Protein AF-0000000078271749 (afdb_homodimer)

Radius of gyration: 28.71 Å; Cα contacts (8 Å, |Δi|>4): 1358; chains: 2; bounding box: 52×91×58 Å

Organism: NCBI:txid3161138

pLDDT: mean 93.64, std 9.52, range [30.58, 98.94]

Nearest PDB structures (foldseek):
  7cxt-assembly1_B  TM=9.768E-01  e=1.083E-52  Campylobacter jejuni subsp. jejuni NCTC 11168 = ATCC 700819
  7m13-assembly1_A  TM=9.385E-01  e=2.360E-51  Campylobacter jejuni subsp. jejuni NCTC 11168 = ATCC 700819
  7anc-assembly1_B  TM=9.854E-01  e=8.091E-47  Campylobacter jejuni
  7anh-assembly1_A-2  TM=9.028E-01  e=6.797E-44  Campylobacter jejuni
  8du0-assembly1_A  TM=9.191E-01  e=2.388E-26  Brucella ovis

Structure (mmCIF, N/CA/C/O backbone):
data_AF-0000000078271749-model_v1
#
loop_
_entity.id
_entity.type
_entity.pdbx_description
1 polymer 'GDP-L-fucose synthase'
#
loop_
_atom_site.group_PDB
_atom_site.id
_atom_site.type_symbol
_atom_site.label_atom_id
_atom_site.label_alt_id
_atom_site.label_comp_id
_atom_site.label_asym_id
_atom_site.label_entity_id
_atom_site.label_seq_id
_atom_site.pdbx_PDB_ins_code
_atom_site.Cartn_x
_atom_site.Cartn_y
_atom_site.Cartn_z
_atom_site.occupancy
_atom_site.B_iso_or_equiv
_atom_site.auth_seq_id
_atom_site.auth_comp_id
_atom_site.auth_asym_id
_atom_site.auth_atom_id
_atom_site.pdbx_PDB_model_num
ATOM 1 N N . MET A 1 1 ? -22.953 9.719 16.875 1 91.56 1 MET A N 1
ATOM 2 C CA . MET A 1 1 ? -22.188 9.383 18.078 1 91.56 1 MET A CA 1
ATOM 3 C C . MET A 1 1 ? -22.906 9.844 19.328 1 91.56 1 MET A C 1
ATOM 5 O O . MET A 1 1 ? -23.484 10.93 19.359 1 91.56 1 MET A O 1
ATOM 9 N N . ASP A 1 2 ? -22.906 8.961 20.266 1 94.12 2 ASP A N 1
ATOM 10 C CA . ASP A 1 2 ? -23.391 9.344 21.594 1 94.12 2 ASP A CA 1
ATOM 11 C C . ASP A 1 2 ? -22.312 10.086 22.391 1 94.12 2 ASP A C 1
ATOM 13 O O . ASP A 1 2 ? -21.125 9.812 22.219 1 94.12 2 ASP A O 1
ATOM 17 N N . LYS A 1 3 ? -22.734 10.961 23.234 1 95.75 3 LYS A N 1
ATOM 18 C CA . LYS A 1 3 ? -21.781 11.781 23.984 1 95.75 3 LYS A CA 1
ATOM 19 C C . LYS A 1 3 ? -20.891 10.906 24.859 1 95.75 3 LYS A C 1
ATOM 21 O O . LYS A 1 3 ? -19.766 11.305 25.203 1 95.75 3 LYS A O 1
ATOM 26 N N . ASN A 1 4 ? -21.359 9.688 25.141 1 96.31 4 ASN A N 1
ATOM 27 C CA . ASN A 1 4 ? -20.578 8.789 25.984 1 96.31 4 ASN A CA 1
ATOM 28 C C . ASN A 1 4 ? -19.828 7.758 25.141 1 96.31 4 ASN A C 1
ATOM 30 O O . ASN A 1 4 ? -19.141 6.898 25.703 1 96.31 4 ASN A O 1
ATOM 34 N N . SER A 1 5 ? -19.984 7.914 23.828 1 97.5 5 SER A N 1
ATOM 35 C CA . SER A 1 5 ? -19.281 6.973 22.953 1 97.5 5 SER A CA 1
ATOM 36 C C . SER A 1 5 ? -17.781 6.988 23.219 1 97.5 5 SER A C 1
ATOM 38 O O . SER A 1 5 ? -17.203 8.047 23.453 1 97.5 5 SER A O 1
ATOM 40 N N . LYS A 1 6 ? -17.281 5.836 23.359 1 98.38 6 LYS A N 1
ATOM 41 C CA . LYS A 1 6 ? -15.844 5.707 23.516 1 98.38 6 LYS A CA 1
ATOM 42 C C . LYS A 1 6 ? -15.125 5.941 22.188 1 98.38 6 LYS A C 1
ATOM 44 O O . LYS A 1 6 ? -15.289 5.172 21.234 1 98.38 6 LYS A O 1
ATOM 49 N N . ILE A 1 7 ? -14.242 6.996 22.047 1 98.88 7 ILE A N 1
ATOM 50 C CA . ILE A 1 7 ? -13.617 7.434 20.812 1 98.88 7 ILE A CA 1
ATOM 51 C C . ILE A 1 7 ? -12.102 7.352 20.938 1 98.88 7 ILE A C 1
ATOM 53 O O . ILE A 1 7 ? -11.508 7.961 21.828 1 98.88 7 ILE A O 1
ATOM 57 N N . TYR A 1 8 ? -11.453 6.547 20.109 1 98.94 8 TYR A N 1
ATOM 58 C CA . TYR A 1 8 ? -10 6.477 20.078 1 98.94 8 TYR A CA 1
ATOM 59 C C . TYR A 1 8 ? -9.43 7.445 19.047 1 98.94 8 TYR A C 1
ATOM 61 O O . TYR A 1 8 ? -9.828 7.414 17.875 1 98.94 8 TYR A O 1
ATOM 69 N N . ILE A 1 9 ? -8.539 8.289 19.469 1 98.88 9 ILE A N 1
ATOM 70 C CA . ILE A 1 9 ? -7.84 9.211 18.578 1 98.88 9 ILE A CA 1
ATOM 71 C C . ILE A 1 9 ? -6.363 8.828 18.5 1 98.88 9 ILE A C 1
ATOM 73 O O . ILE A 1 9 ? -5.551 9.305 19.312 1 98.88 9 ILE A O 1
ATOM 77 N N . ALA A 1 10 ? -6.02 8.047 17.469 1 98.75 10 ALA A N 1
ATOM 78 C CA . ALA A 1 10 ? -4.621 7.707 17.234 1 98.75 10 ALA A CA 1
ATOM 79 C C . ALA A 1 10 ? -3.84 8.914 16.734 1 98.75 10 ALA A C 1
ATOM 81 O O . ALA A 1 10 ? -4.16 9.477 15.68 1 98.75 10 ALA A O 1
ATOM 82 N N . GLY A 1 11 ? -2.857 9.297 17.484 1 97.06 11 GLY A N 1
ATOM 83 C CA . GLY A 1 11 ? -2.104 10.484 17.125 1 97.06 11 GLY A CA 1
ATOM 84 C C . GLY A 1 11 ? -2.693 11.758 17.703 1 97.06 11 GLY A C 1
ATOM 85 O O . GLY A 1 11 ? -2.727 12.797 17.031 1 97.06 11 GLY A O 1
ATOM 86 N N . HIS A 1 12 ? -3.156 11.719 18.953 1 97.31 12 HIS A N 1
ATOM 87 C CA . HIS A 1 12 ? -3.908 12.805 19.562 1 97.31 12 HIS A CA 1
ATOM 88 C C . HIS A 1 12 ? -3.006 14 19.844 1 97.31 12 HIS A C 1
ATOM 90 O O . HIS A 1 12 ? -3.492 15.117 20.062 1 97.31 12 HIS A O 1
ATOM 96 N N . ASN A 1 13 ? -1.698 13.797 19.781 1 93.94 13 ASN A N 1
ATOM 97 C CA . ASN A 1 13 ? -0.783 14.883 20.125 1 93.94 13 ASN A CA 1
ATOM 98 C C . ASN A 1 13 ? -0.324 15.625 18.875 1 93.94 13 ASN A C 1
ATOM 100 O O . ASN A 1 13 ? 0.377 16.641 18.969 1 93.94 13 ASN A O 1
ATOM 104 N N . GLY A 1 14 ? -0.693 15.133 17.719 1 92.31 14 GLY A N 1
ATOM 105 C CA . GLY A 1 14 ? -0.346 15.828 16.484 1 92.31 14 GLY A CA 1
ATOM 106 C C . GLY A 1 14 ? -1.27 16.984 16.172 1 92.31 14 GLY A C 1
ATOM 107 O O . GLY A 1 14 ? -2.227 17.234 16.906 1 92.31 14 GLY A O 1
ATOM 108 N N . THR A 1 15 ? -0.995 17.641 15.078 1 92.06 15 THR A N 1
ATOM 109 C CA . THR A 1 15 ? -1.745 18.828 14.664 1 92.06 15 THR A CA 1
ATOM 110 C C . THR A 1 15 ? -3.219 18.484 14.469 1 92.06 15 THR A C 1
ATOM 112 O O . THR A 1 15 ? -4.098 19.188 14.984 1 92.06 15 THR A O 1
ATOM 115 N N . ALA A 1 16 ? -3.531 17.438 13.734 1 95.25 16 ALA A N 1
ATOM 116 C CA . ALA A 1 16 ? -4.91 17.016 13.508 1 95.25 16 ALA A CA 1
ATOM 117 C C . ALA A 1 16 ? -5.527 16.453 14.789 1 95.25 16 ALA A C 1
ATOM 119 O O . ALA A 1 16 ? -6.684 16.75 15.109 1 95.25 16 ALA A O 1
ATOM 120 N N . GLY A 1 17 ? -4.73 15.656 15.516 1 97 17 GLY A N 1
ATOM 121 C CA . GLY A 1 17 ? -5.223 14.992 16.719 1 97 17 GLY A CA 1
ATOM 122 C C . GLY A 1 17 ? -5.633 15.961 17.812 1 97 17 GLY A C 1
ATOM 123 O O . GLY A 1 17 ? -6.695 15.805 18.422 1 97 17 GLY A O 1
ATOM 124 N N . THR A 1 18 ? -4.793 16.922 18.047 1 95.88 18 THR A N 1
ATOM 125 C CA . THR A 1 18 ? -5.074 17.875 19.109 1 95.88 18 THR A CA 1
ATOM 126 C C . THR A 1 18 ? -6.328 18.688 18.781 1 95.88 18 THR A C 1
ATOM 128 O O . THR A 1 18 ? -7.145 18.969 19.656 1 95.88 18 THR A O 1
ATOM 131 N N . ALA A 1 19 ? -6.465 19.094 17.531 1 97 19 ALA A N 1
ATOM 132 C CA . ALA A 1 19 ? -7.652 19.828 17.109 1 97 19 ALA A CA 1
ATOM 133 C C . ALA A 1 19 ? -8.914 18.984 17.297 1 97 19 ALA A C 1
ATOM 135 O O . ALA A 1 19 ? -9.961 19.5 17.672 1 97 19 ALA A O 1
ATOM 136 N N . LEU A 1 20 ? -8.82 17.719 17 1 98.12 20 LEU A N 1
ATOM 137 C CA . LEU A 1 20 ? -9.953 16.812 17.141 1 98.12 20 LEU A CA 1
ATOM 138 C C . LEU A 1 20 ? -10.352 16.672 18.609 1 98.12 20 LEU A C 1
ATOM 140 O O . LEU A 1 20 ? -11.539 16.688 18.938 1 98.12 20 LEU A O 1
ATOM 144 N N . VAL A 1 21 ? -9.336 16.453 19.469 1 98.06 21 VAL A N 1
ATOM 145 C CA . VAL A 1 21 ? -9.594 16.312 20.906 1 98.06 21 VAL A CA 1
ATOM 146 C C . VAL A 1 21 ? -10.32 17.547 21.422 1 98.06 21 VAL A C 1
ATOM 148 O O . VAL A 1 21 ? -11.352 17.438 22.094 1 98.06 21 VAL A O 1
ATOM 151 N N . ASP A 1 22 ? -9.805 18.734 21.078 1 97.19 22 ASP A N 1
ATOM 152 C CA . ASP A 1 22 ? -10.406 19.984 21.531 1 97.19 22 ASP A CA 1
ATOM 153 C C . ASP A 1 22 ? -11.836 20.125 21.016 1 97.19 22 ASP A C 1
ATOM 155 O O . ASP A 1 22 ? -12.734 20.5 21.766 1 97.19 22 ASP A O 1
ATOM 159 N N . ASN A 1 23 ? -12 19.875 19.766 1 98 23 ASN A N 1
ATOM 160 C CA . ASN A 1 23 ? -13.312 20 19.141 1 98 23 ASN A CA 1
ATOM 161 C C . ASN A 1 23 ? -14.32 19.031 19.766 1 98 23 ASN A C 1
ATOM 163 O O . ASN A 1 23 ? -15.453 19.406 20.062 1 98 23 ASN A O 1
ATOM 167 N N . LEU A 1 24 ? -13.938 17.766 19.938 1 98.56 24 LEU A N 1
ATOM 168 C CA . LEU A 1 24 ? -14.805 16.75 20.531 1 98.56 24 LEU A CA 1
ATOM 169 C C . LEU A 1 24 ? -15.195 17.141 21.953 1 98.56 24 LEU A C 1
ATOM 171 O O . LEU A 1 24 ? -16.375 17.078 22.312 1 98.56 24 LEU A O 1
ATOM 175 N N . ARG A 1 25 ? -14.242 17.562 22.734 1 98.19 25 ARG A N 1
ATOM 176 C CA . ARG A 1 25 ? -14.523 17.969 24.109 1 98.19 25 ARG A CA 1
ATOM 177 C C . ARG A 1 25 ? -15.469 19.156 24.141 1 98.19 25 ARG A C 1
ATOM 179 O O . ARG A 1 25 ? -16.391 19.203 24.969 1 98.19 25 ARG A O 1
ATOM 186 N N . ALA A 1 26 ? -15.227 20.078 23.234 1 97.94 26 ALA A N 1
ATOM 187 C CA . ALA A 1 26 ? -16.094 21.25 23.156 1 97.94 26 ALA A CA 1
ATOM 188 C C . ALA A 1 26 ? -17.531 20.844 22.828 1 97.94 26 ALA A C 1
ATOM 190 O O . ALA A 1 26 ? -18.484 21.516 23.234 1 97.94 26 ALA A O 1
ATOM 191 N N . ARG A 1 27 ? -17.703 19.734 22.141 1 97.69 27 ARG A N 1
ATOM 192 C CA . ARG A 1 27 ? -19.016 19.25 21.75 1 97.69 27 ARG A CA 1
ATOM 193 C C . ARG A 1 27 ? -19.594 18.312 22.812 1 97.69 27 ARG A C 1
ATOM 195 O O . ARG A 1 27 ? -20.703 17.812 22.672 1 97.69 27 ARG A O 1
ATOM 202 N N . GLY A 1 28 ? -18.828 18 23.812 1 97.88 28 GLY A N 1
ATOM 203 C CA . GLY A 1 28 ? -19.328 17.234 24.938 1 97.88 28 GLY A CA 1
ATOM 204 C C . GLY A 1 28 ? -18.875 15.789 24.938 1 97.88 28 GLY A C 1
ATOM 205 O O . GLY A 1 28 ? -19.328 14.992 25.766 1 97.88 28 GLY A O 1
ATOM 206 N N . TYR A 1 29 ? -18.016 15.438 24.016 1 98 29 TYR A N 1
ATOM 207 C CA . TYR A 1 29 ? -17.453 14.086 24 1 98 29 TYR A CA 1
ATOM 208 C C . TYR A 1 29 ? -16.234 13.992 24.906 1 98 29 TYR A C 1
ATOM 210 O O . TYR A 1 29 ? -15.18 14.555 24.594 1 98 29 TYR A O 1
ATOM 218 N N . ASN A 1 30 ? -16.375 13.172 25.922 1 96.56 30 ASN A N 1
ATOM 219 C CA . ASN A 1 30 ? -15.281 13.188 26.891 1 96.56 30 ASN A CA 1
ATOM 220 C C . ASN A 1 30 ? -14.688 11.797 27.094 1 96.56 30 ASN A C 1
ATOM 222 O O . ASN A 1 30 ? -13.648 11.648 27.734 1 96.56 30 ASN A O 1
ATOM 226 N N . ASN A 1 31 ? -15.305 10.805 26.531 1 98.31 31 ASN A N 1
ATOM 227 C CA . ASN A 1 31 ? -14.797 9.445 26.625 1 98.31 31 ASN A CA 1
ATOM 228 C C . ASN A 1 31 ? -13.797 9.141 25.516 1 98.31 31 ASN A C 1
ATOM 230 O O . ASN A 1 31 ? -14.086 8.336 24.625 1 98.31 31 ASN A O 1
ATOM 234 N N . LEU A 1 32 ? -12.656 9.789 25.656 1 98.69 32 LEU A N 1
ATOM 235 C CA . LEU A 1 32 ? -11.625 9.703 24.625 1 98.69 32 LEU A CA 1
ATOM 236 C C . LEU A 1 32 ? -10.492 8.781 25.062 1 98.69 32 LEU A C 1
ATOM 238 O O . LEU A 1 32 ? -10.062 8.82 26.219 1 98.69 32 LEU A O 1
ATOM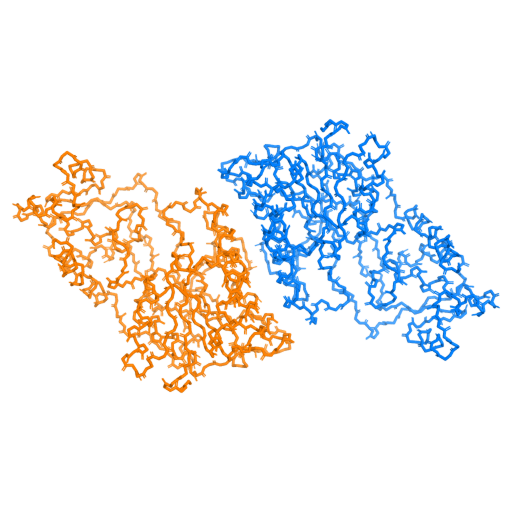 242 N N . ILE A 1 33 ? -10.078 7.879 24.219 1 98.75 33 ILE A N 1
ATOM 243 C CA . ILE A 1 33 ? -8.875 7.07 24.422 1 98.75 33 ILE A CA 1
ATOM 244 C C . ILE A 1 33 ? -7.676 7.766 23.781 1 98.75 33 ILE A C 1
ATOM 246 O O . ILE A 1 33 ? -7.602 7.887 22.547 1 98.75 33 ILE A O 1
ATOM 250 N N . LEU A 1 34 ? -6.762 8.195 24.625 1 98.5 34 LEU A N 1
ATOM 251 C CA . LEU A 1 34 ? -5.586 8.945 24.188 1 98.5 34 LEU A CA 1
ATOM 252 C C . LEU A 1 34 ? -4.305 8.258 24.641 1 98.5 34 LEU A C 1
ATOM 254 O O . LEU A 1 34 ? -4.07 8.094 25.844 1 98.5 34 LEU A O 1
ATOM 258 N N . ARG A 1 35 ? -3.562 7.738 23.719 1 98.19 35 ARG A N 1
ATOM 259 C CA . ARG A 1 35 ? -2.289 7.09 24.031 1 98.19 35 ARG A CA 1
ATOM 260 C C . ARG A 1 35 ? -1.148 7.738 23.25 1 98.19 35 ARG A C 1
ATOM 262 O O . ARG A 1 35 ? -1.24 7.918 22.031 1 98.19 35 ARG A O 1
ATOM 269 N N . THR A 1 36 ? -0.119 8.117 23.922 1 97.19 36 THR A N 1
ATOM 270 C CA . THR A 1 36 ? 1.074 8.648 23.266 1 97.19 36 THR A CA 1
ATOM 271 C C . THR A 1 36 ? 1.851 7.535 22.578 1 97.19 36 THR A C 1
ATOM 273 O O . THR A 1 36 ? 1.565 6.352 22.781 1 97.19 36 THR A O 1
ATOM 276 N N . ARG A 1 37 ? 2.814 8.016 21.781 1 95.06 37 ARG A N 1
ATOM 277 C CA . ARG A 1 37 ? 3.662 7.043 21.094 1 95.06 37 ARG A CA 1
ATOM 278 C C . ARG A 1 37 ? 4.434 6.188 22.094 1 95.06 37 ARG A C 1
ATOM 280 O O . ARG A 1 37 ? 4.656 4.996 21.859 1 95.06 37 ARG A O 1
ATOM 287 N N . GLN A 1 38 ? 4.828 6.734 23.172 1 95.94 38 GLN A N 1
ATOM 288 C CA . GLN A 1 38 ? 5.559 6.023 24.219 1 95.94 38 GLN A CA 1
ATOM 289 C C . GLN A 1 38 ? 4.676 4.969 24.875 1 95.94 38 GLN A C 1
ATOM 291 O O . GLN A 1 38 ? 5.16 3.9 25.266 1 95.94 38 GLN A O 1
ATOM 296 N N . GLU A 1 39 ? 3.438 5.289 24.953 1 97.62 39 GLU A N 1
ATOM 297 C CA . GLU A 1 39 ? 2.498 4.383 25.609 1 97.62 39 GLU A CA 1
ATOM 298 C C . GLU A 1 39 ? 2.055 3.271 24.656 1 97.62 39 GLU A C 1
ATOM 300 O O . GLU A 1 39 ? 1.725 2.168 25.094 1 97.62 39 GLU A O 1
ATOM 305 N N . LEU A 1 40 ? 2.027 3.625 23.422 1 98.38 40 LEU A N 1
ATOM 306 C CA . LEU A 1 40 ? 1.532 2.689 22.422 1 98.38 40 LEU A CA 1
ATOM 307 C C . LEU A 1 40 ? 2.215 2.92 21.078 1 98.38 40 LEU A C 1
ATOM 309 O O . LEU A 1 40 ? 1.948 3.92 20.406 1 98.38 40 LEU A O 1
ATOM 313 N N . ASP A 1 41 ? 3.068 2.043 20.75 1 98.5 41 ASP A N 1
ATOM 314 C CA . ASP A 1 41 ? 3.643 2.041 19.406 1 98.5 41 ASP A CA 1
ATOM 315 C C . ASP A 1 41 ? 2.68 1.425 18.391 1 98.5 41 ASP A C 1
ATOM 317 O O . ASP A 1 41 ? 2.482 0.208 18.375 1 98.5 41 ASP A O 1
ATOM 321 N N . LEU A 1 42 ? 2.225 2.191 17.531 1 98.75 42 LEU A N 1
ATOM 322 C CA . LEU A 1 42 ? 1.153 1.764 16.641 1 98.75 42 LEU A CA 1
ATOM 323 C C . LEU A 1 42 ? 1.687 0.826 15.57 1 98.75 42 LEU A C 1
ATOM 325 O O . LEU A 1 42 ? 0.911 0.156 14.883 1 98.75 42 LEU A O 1
ATOM 329 N N . THR A 1 43 ? 3.031 0.779 15.398 1 98.69 43 THR A N 1
ATOM 330 C CA . THR A 1 43 ? 3.602 -0.177 14.461 1 98.69 43 THR A CA 1
ATOM 331 C C . THR A 1 43 ? 3.688 -1.567 15.086 1 98.69 43 THR A C 1
ATOM 333 O O . THR A 1 43 ? 3.918 -2.555 14.383 1 98.69 43 THR A O 1
ATOM 336 N N . ASN A 1 44 ? 3.527 -1.627 16.391 1 98.81 44 ASN A N 1
ATOM 337 C CA . ASN A 1 44 ? 3.52 -2.906 17.078 1 98.81 44 ASN A CA 1
ATOM 338 C C . ASN A 1 44 ? 2.146 -3.57 17.031 1 98.81 44 ASN A C 1
ATOM 340 O O . ASN A 1 44 ? 1.213 -3.135 17.703 1 98.81 44 ASN A O 1
ATOM 344 N N . GLN A 1 45 ? 2.068 -4.648 16.281 1 98.81 45 GLN A N 1
ATOM 345 C CA . GLN A 1 45 ? 0.812 -5.332 15.984 1 98.81 45 GLN A CA 1
ATOM 346 C C . GLN A 1 45 ? 0.133 -5.805 17.266 1 98.81 45 GLN A C 1
ATOM 348 O O . GLN A 1 45 ? -1.068 -5.594 17.453 1 98.81 45 GLN A O 1
ATOM 353 N N . GLU A 1 46 ? 0.854 -6.426 18.141 1 98.69 46 GLU A N 1
ATOM 354 C CA . GLU A 1 46 ? 0.301 -6.965 19.375 1 98.69 46 GLU A CA 1
ATOM 355 C C . GLU A 1 46 ? -0.177 -5.852 20.297 1 98.69 46 GLU A C 1
ATOM 357 O O . GLU A 1 46 ? -1.23 -5.965 20.922 1 98.69 46 GLU A O 1
ATOM 362 N N . ALA A 1 47 ? 0.581 -4.773 20.422 1 98.75 47 ALA A N 1
ATOM 363 C CA . ALA A 1 47 ? 0.214 -3.646 21.281 1 98.75 47 ALA A CA 1
ATOM 364 C C . ALA A 1 47 ? -1.103 -3.021 20.828 1 98.75 47 ALA A C 1
ATOM 366 O O . ALA A 1 47 ? -1.945 -2.67 21.656 1 98.75 47 ALA A O 1
ATOM 367 N N . VAL A 1 48 ? -1.288 -2.895 19.547 1 98.88 48 VAL A N 1
ATOM 368 C CA . VAL A 1 48 ? -2.516 -2.316 19 1 98.88 48 VAL A CA 1
ATOM 369 C C . VAL A 1 48 ? -3.686 -3.266 19.266 1 98.88 48 VAL A C 1
ATOM 371 O O . VAL A 1 48 ? -4.77 -2.832 19.656 1 98.88 48 VAL A O 1
ATOM 374 N N . ALA A 1 49 ? -3.449 -4.562 19.016 1 98.81 49 ALA A N 1
ATOM 375 C CA . ALA A 1 49 ? -4.492 -5.551 19.281 1 98.81 49 ALA A CA 1
ATOM 376 C C . ALA A 1 49 ? -4.949 -5.488 20.734 1 98.81 49 ALA A C 1
ATOM 378 O O . ALA A 1 49 ? -6.148 -5.566 21.016 1 98.81 49 ALA A O 1
ATOM 379 N N . ASP A 1 50 ? -3.984 -5.355 21.609 1 98.75 50 ASP A N 1
ATOM 380 C CA . ASP A 1 50 ? -4.285 -5.297 23.031 1 98.75 50 ASP A CA 1
ATOM 381 C C . ASP A 1 50 ? -5.121 -4.062 23.359 1 98.75 50 ASP A C 1
ATOM 383 O O . ASP A 1 50 ? -6.047 -4.137 24.172 1 98.75 50 ASP A O 1
ATOM 387 N N . LEU A 1 51 ? -4.789 -2.941 22.797 1 98.81 51 LEU A N 1
ATOM 388 C CA . LEU A 1 51 ? -5.57 -1.73 23.031 1 98.81 51 LEU A CA 1
ATOM 389 C C . LEU A 1 51 ? -7.031 -1.942 22.641 1 98.81 51 LEU A C 1
ATOM 391 O O . LEU A 1 51 ? -7.934 -1.592 23.406 1 98.81 51 LEU A O 1
ATOM 395 N N . PHE A 1 52 ? -7.27 -2.479 21.5 1 98.88 52 PHE A N 1
ATOM 396 C CA . PHE A 1 52 ? -8.633 -2.65 21 1 98.88 52 PHE A CA 1
ATOM 397 C C . PHE A 1 52 ? -9.391 -3.678 21.828 1 98.88 52 PHE A C 1
ATOM 399 O O . PHE A 1 52 ? -10.578 -3.518 22.094 1 98.88 52 PHE A O 1
ATOM 406 N N . LYS A 1 53 ? -8.688 -4.762 22.203 1 98.75 53 LYS A N 1
ATOM 407 C CA . LYS A 1 53 ? -9.297 -5.797 23.031 1 98.75 53 LYS A CA 1
ATOM 408 C C . LYS A 1 53 ? -9.734 -5.238 24.375 1 98.75 53 LYS A C 1
ATOM 410 O O . LYS A 1 53 ? -10.82 -5.566 24.875 1 98.75 53 LYS A O 1
ATOM 415 N N . ASN A 1 54 ? -8.938 -4.398 24.922 1 98.62 54 ASN A N 1
ATOM 416 C CA . ASN A 1 54 ? -9.172 -3.902 26.266 1 98.62 54 ASN A CA 1
ATOM 417 C C . ASN A 1 54 ? -10.109 -2.701 26.266 1 98.62 54 ASN A C 1
ATOM 419 O O . ASN A 1 54 ? -11.008 -2.611 27.109 1 98.62 54 ASN A O 1
ATOM 423 N N . GLU A 1 55 ? -9.898 -1.754 25.312 1 98.56 55 GLU A N 1
ATOM 424 C CA . GLU A 1 55 ? -10.633 -0.491 25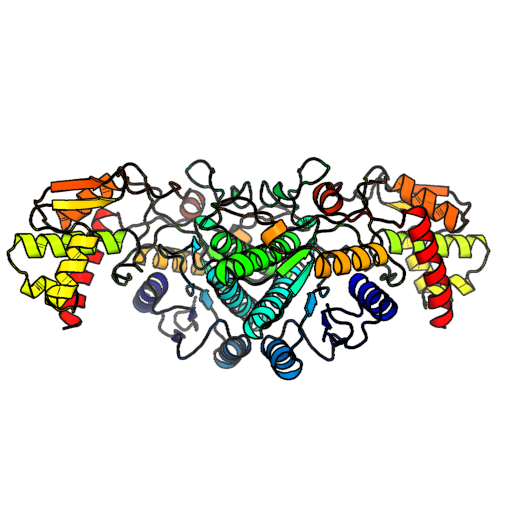.344 1 98.56 55 GLU A CA 1
ATOM 425 C C . GLU A 1 55 ? -11.922 -0.586 24.531 1 98.56 55 GLU A C 1
ATOM 427 O O . GLU A 1 55 ? -12.898 0.11 24.828 1 98.56 55 GLU A O 1
ATOM 432 N N . LYS A 1 56 ? -11.922 -1.367 23.484 1 98.44 56 LYS A N 1
ATOM 433 C CA . LYS A 1 56 ? -13.086 -1.586 22.625 1 98.44 56 LYS A CA 1
ATOM 434 C C . LYS A 1 56 ? -13.688 -0.26 22.172 1 98.44 56 LYS A C 1
ATOM 436 O O . LYS A 1 56 ? -14.867 0 22.406 1 98.44 56 LYS A O 1
ATOM 441 N N . PRO A 1 57 ? -12.93 0.516 21.5 1 98.81 57 PRO A N 1
ATOM 442 C CA . PRO A 1 57 ? -13.484 1.789 21.031 1 98.81 57 PRO A CA 1
ATOM 443 C C . PRO A 1 57 ? -14.664 1.606 20.078 1 98.81 57 PRO A C 1
ATOM 445 O O . PRO A 1 57 ? -14.664 0.678 19.266 1 98.81 57 PRO A O 1
ATOM 448 N N . GLU A 1 58 ? -15.633 2.518 20.125 1 98.81 58 GLU A N 1
ATOM 449 C CA . GLU A 1 58 ? -16.766 2.535 19.203 1 98.81 58 GLU A CA 1
ATOM 450 C C . GLU A 1 58 ? -16.422 3.281 17.922 1 98.81 58 GLU A C 1
ATOM 452 O O . GLU A 1 58 ? -16.891 2.928 16.844 1 98.81 58 GLU A O 1
ATOM 457 N N . TYR A 1 59 ? -15.641 4.328 18.047 1 98.94 59 TYR A N 1
ATOM 458 C CA . TYR A 1 59 ? -15.219 5.172 16.938 1 98.94 59 TYR A CA 1
ATOM 459 C C . TYR A 1 59 ? -13.719 5.402 16.953 1 98.94 59 TYR A C 1
ATOM 461 O O . TYR A 1 59 ? -13.102 5.426 18.031 1 98.94 59 TYR A O 1
ATOM 469 N N . VAL A 1 60 ? -13.133 5.539 15.773 1 98.94 60 VAL A N 1
ATOM 470 C CA . VAL A 1 60 ? -11.688 5.73 15.68 1 98.94 60 VAL A CA 1
ATOM 471 C C . VAL A 1 60 ? -11.375 6.863 14.711 1 98.94 60 VAL A C 1
ATOM 473 O O . VAL A 1 60 ? -11.93 6.918 13.609 1 98.94 60 VAL A O 1
ATOM 476 N N . PHE A 1 61 ? -10.609 7.805 15.125 1 98.94 61 PHE A N 1
ATOM 477 C CA . PHE A 1 61 ? -9.906 8.734 14.25 1 98.94 61 PHE A CA 1
ATOM 478 C C . PHE A 1 61 ? -8.43 8.367 14.141 1 98.94 61 PHE A C 1
ATOM 480 O O . PHE A 1 61 ? -7.699 8.438 15.125 1 98.94 61 PHE A O 1
ATOM 487 N N . LEU A 1 62 ? -7.973 8.008 12.961 1 98.88 62 LEU A N 1
ATOM 488 C CA . LEU A 1 62 ? -6.594 7.578 12.75 1 98.88 62 LEU A CA 1
ATOM 489 C C . LEU A 1 62 ? -5.746 8.727 12.219 1 98.88 62 LEU A C 1
ATOM 491 O O . LEU A 1 62 ? -5.418 8.766 11.031 1 98.88 62 LEU A O 1
ATOM 495 N N . CYS A 1 63 ? -5.27 9.539 13.125 1 97.62 63 CYS A N 1
ATOM 496 C CA . CYS A 1 63 ? -4.504 10.727 12.758 1 97.62 63 CYS A CA 1
ATOM 497 C C . CYS A 1 63 ? -3.008 10.43 12.758 1 97.62 63 CYS A C 1
ATOM 499 O O . CYS A 1 63 ? -2.221 11.195 12.203 1 97.62 63 CYS A O 1
ATOM 501 N N . ALA A 1 64 ? -2.641 9.32 13.352 1 97.44 64 ALA A N 1
ATOM 502 C CA . ALA A 1 64 ? -1.221 9 13.477 1 97.44 64 ALA A CA 1
ATOM 503 C C . ALA A 1 64 ? -0.582 8.797 12.102 1 97.44 64 ALA A C 1
ATOM 505 O O . ALA A 1 64 ? -1.159 8.141 11.234 1 97.44 64 ALA A O 1
ATOM 506 N N . VAL A 1 65 ? 0.513 9.398 11.93 1 93.75 65 VAL A N 1
ATOM 507 C CA . VAL A 1 65 ? 1.256 9.305 10.68 1 93.75 65 VAL A CA 1
ATOM 508 C C . VAL A 1 65 ? 2.729 9.633 10.922 1 93.75 65 VAL A C 1
ATOM 510 O O . VAL A 1 65 ? 3.059 10.391 11.836 1 93.75 65 VAL A O 1
ATOM 513 N N . LEU A 1 66 ? 3.615 8.961 10.227 1 91.19 66 LEU A N 1
ATOM 514 C CA . LEU A 1 66 ? 4.953 9.5 10.031 1 91.19 66 LEU A CA 1
ATOM 515 C C . LEU A 1 66 ? 4.973 10.492 8.867 1 91.19 66 LEU A C 1
ATOM 517 O O . LEU A 1 66 ? 4.945 10.086 7.703 1 91.19 66 LEU A O 1
ATOM 521 N N . PRO A 1 67 ? 4.895 11.734 9.219 1 79.5 67 PRO A N 1
ATOM 522 C CA . PRO A 1 67 ? 4.742 12.742 8.172 1 79.5 67 PRO A CA 1
ATOM 523 C C . PRO A 1 67 ? 6.004 12.922 7.332 1 79.5 67 PRO A C 1
ATOM 525 O O . PRO A 1 67 ? 7.113 12.719 7.836 1 79.5 67 PRO A O 1
ATOM 528 N N . CYS A 1 68 ? 5.715 13.219 6.047 1 66.94 68 CYS A N 1
ATOM 529 C CA . CYS A 1 68 ? 6.824 13.547 5.156 1 66.94 68 CYS A CA 1
ATOM 530 C C . CYS A 1 68 ? 7.332 14.961 5.414 1 66.94 68 CYS A C 1
ATOM 532 O O . CYS A 1 68 ? 6.539 15.898 5.523 1 66.94 68 CYS A O 1
ATOM 534 N N . GLY A 1 69 ? 8.398 15.219 6.121 1 58.19 69 GLY A N 1
ATOM 535 C CA . GLY A 1 69 ? 8.992 16.547 6.172 1 58.19 69 GLY A CA 1
ATOM 536 C C . GLY A 1 69 ? 9.852 16.859 4.965 1 58.19 69 GLY A C 1
ATOM 537 O O . GLY A 1 69 ? 9.664 16.297 3.891 1 58.19 69 GLY A O 1
ATOM 538 N N . ALA A 1 70 ? 10.539 17.812 5.008 1 53.19 70 ALA A N 1
ATOM 539 C CA . ALA A 1 70 ? 11.469 18.25 3.967 1 53.19 70 ALA A CA 1
ATOM 540 C C . ALA A 1 70 ? 12.383 17.109 3.537 1 53.19 70 ALA A C 1
ATOM 542 O O . ALA A 1 70 ? 12.977 17.156 2.457 1 53.19 70 ALA A O 1
ATOM 543 N N . ALA A 1 71 ? 12.344 15.984 4.297 1 54.09 71 ALA A N 1
ATOM 544 C CA . ALA A 1 71 ? 13.305 14.906 4.086 1 54.09 71 ALA A CA 1
ATOM 545 C C . ALA A 1 71 ? 12.664 13.742 3.334 1 54.09 71 ALA A C 1
ATOM 547 O O . ALA A 1 71 ? 13.094 12.594 3.479 1 54.09 71 ALA A O 1
ATOM 548 N N . ASN A 1 72 ? 11.617 13.992 2.469 1 58.94 72 ASN A N 1
ATOM 549 C CA . ASN A 1 72 ? 10.789 12.914 1.931 1 58.94 72 ASN A CA 1
ATOM 550 C C . ASN A 1 72 ? 11.625 11.891 1.164 1 58.94 72 ASN A C 1
ATOM 552 O O . ASN A 1 72 ? 11.438 10.688 1.326 1 58.94 72 ASN A O 1
ATOM 556 N N . VAL A 1 73 ? 12.609 12.406 0.551 1 64.94 73 VAL A N 1
ATOM 557 C CA . VAL A 1 73 ? 13.359 11.508 -0.321 1 64.94 73 VAL A CA 1
ATOM 558 C C . VAL A 1 73 ? 14.32 10.664 0.512 1 64.94 73 VAL A C 1
ATOM 560 O O . VAL A 1 73 ? 14.555 9.492 0.199 1 64.94 73 VAL A O 1
ATOM 563 N N . ALA A 1 74 ? 14.586 11.172 1.632 1 76.31 74 ALA A N 1
ATOM 564 C CA . ALA A 1 74 ? 15.648 10.508 2.387 1 76.31 74 ALA A CA 1
ATOM 565 C C . ALA A 1 74 ? 15.078 9.414 3.277 1 76.31 74 ALA A C 1
ATOM 567 O O . 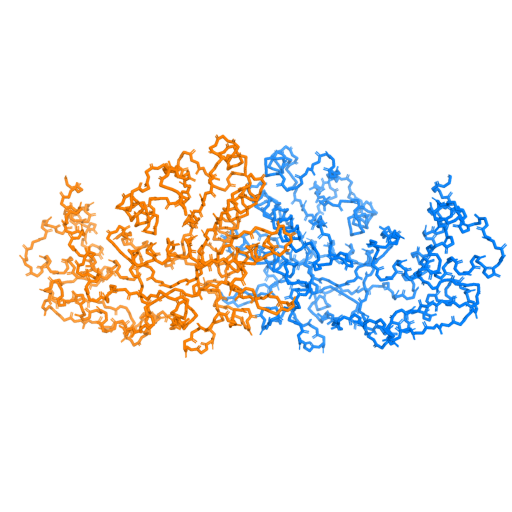ALA A 1 74 ? 15.805 8.516 3.719 1 76.31 74 ALA A O 1
ATOM 568 N N . GLN A 1 75 ? 13.797 9.383 3.453 1 90.38 75 GLN A N 1
ATOM 569 C CA . GLN A 1 75 ? 13.234 8.43 4.41 1 90.38 75 GLN A CA 1
ATOM 570 C C . GLN A 1 75 ? 12.141 7.582 3.77 1 90.38 75 GLN A C 1
ATOM 572 O O . GLN A 1 75 ? 11.148 7.25 4.418 1 90.38 75 GLN A O 1
ATOM 577 N N . ARG A 1 76 ? 12.344 7.207 2.572 1 93.06 76 ARG A N 1
ATOM 578 C CA . ARG A 1 76 ? 11.344 6.5 1.779 1 93.06 76 ARG A CA 1
ATOM 579 C C . ARG A 1 76 ? 10.93 5.199 2.457 1 93.06 76 ARG A C 1
ATOM 581 O O . ARG A 1 76 ? 9.742 4.867 2.504 1 93.06 76 ARG A O 1
ATOM 588 N N . ALA A 1 77 ? 11.945 4.477 2.961 1 96.69 77 ALA A N 1
ATOM 589 C CA . ALA A 1 77 ? 11.672 3.186 3.586 1 96.69 77 ALA A CA 1
ATOM 590 C C . ALA A 1 77 ? 10.883 3.359 4.879 1 96.69 77 ALA A C 1
ATOM 592 O O . ALA A 1 77 ? 9.914 2.639 5.121 1 96.69 77 ALA A O 1
ATOM 593 N N . ASP A 1 78 ? 11.289 4.371 5.68 1 95.69 78 ASP A N 1
ATOM 594 C CA . ASP A 1 78 ? 10.578 4.641 6.93 1 95.69 78 ASP A CA 1
ATOM 595 C C . ASP A 1 78 ? 9.133 5.031 6.66 1 95.69 78 ASP A C 1
ATOM 597 O O . ASP A 1 78 ? 8.219 4.547 7.332 1 95.69 78 ASP A O 1
ATOM 601 N N . PHE A 1 79 ? 8.961 5.812 5.645 1 94.5 79 PHE A N 1
ATOM 602 C CA . PHE A 1 79 ? 7.633 6.332 5.344 1 94.5 79 PHE A CA 1
ATOM 603 C C . PHE A 1 79 ? 6.684 5.207 4.957 1 94.5 79 PHE A C 1
ATOM 605 O O . PHE A 1 79 ? 5.578 5.102 5.496 1 94.5 79 PHE A O 1
ATOM 612 N N . ILE A 1 80 ? 7.105 4.41 4.082 1 97.38 80 ILE A N 1
ATOM 613 C CA . ILE A 1 80 ? 6.18 3.402 3.578 1 97.38 80 ILE A CA 1
ATOM 614 C C . ILE A 1 80 ? 5.934 2.342 4.648 1 97.38 80 ILE A C 1
ATOM 616 O O . ILE A 1 80 ? 4.789 1.954 4.895 1 97.38 80 ILE A O 1
ATOM 620 N N . TYR A 1 81 ? 6.988 1.916 5.391 1 98.31 81 TYR A N 1
ATOM 621 C CA . TYR A 1 81 ? 6.832 0.858 6.383 1 98.31 81 TYR A CA 1
ATOM 622 C C . TYR A 1 81 ? 5.977 1.33 7.555 1 98.31 81 TYR A C 1
ATOM 624 O O . TYR A 1 81 ? 4.984 0.688 7.906 1 98.31 81 TYR A O 1
ATOM 632 N N . VAL A 1 82 ? 6.305 2.412 8.133 1 98.12 82 VAL A N 1
ATOM 633 C CA . VAL A 1 82 ? 5.66 2.885 9.352 1 98.12 82 VAL A CA 1
ATOM 634 C C . VAL A 1 82 ? 4.184 3.176 9.078 1 98.12 82 VAL A C 1
ATOM 636 O O . VAL A 1 82 ? 3.311 2.727 9.828 1 98.12 82 VAL A O 1
ATOM 639 N N . ASN A 1 83 ? 3.914 3.857 8 1 98.12 83 ASN A N 1
ATOM 640 C CA . ASN A 1 83 ? 2.529 4.238 7.742 1 98.12 83 ASN A CA 1
ATOM 641 C C . ASN A 1 83 ? 1.68 3.033 7.348 1 98.12 83 ASN A C 1
ATOM 643 O O . ASN A 1 83 ? 0.513 2.939 7.73 1 98.12 83 ASN A O 1
ATOM 647 N N . LEU A 1 84 ? 2.252 2.102 6.586 1 98.88 84 LEU A N 1
ATOM 648 C CA . LEU A 1 84 ? 1.511 0.881 6.285 1 98.88 84 LEU A CA 1
ATOM 649 C C . LEU A 1 84 ? 1.186 0.115 7.566 1 98.88 84 LEU A C 1
ATOM 651 O O . LEU A 1 84 ? 0.052 -0.333 7.754 1 98.88 84 LEU A O 1
ATOM 655 N N . MET A 1 85 ? 2.191 -0.033 8.453 1 98.88 85 MET A N 1
ATOM 656 C CA . MET A 1 85 ? 1.986 -0.816 9.664 1 98.88 85 MET A CA 1
ATOM 657 C C . MET A 1 85 ? 0.914 -0.183 10.547 1 98.88 85 MET A C 1
ATOM 659 O O . MET A 1 85 ? 0.03 -0.878 11.047 1 98.88 85 MET A O 1
ATOM 663 N N . ILE A 1 86 ? 1.007 1.14 10.695 1 98.88 86 ILE A N 1
ATOM 664 C CA . ILE A 1 86 ? 0.028 1.85 11.508 1 98.88 86 ILE A CA 1
ATOM 665 C C . ILE A 1 86 ? -1.373 1.628 10.945 1 98.88 86 ILE A C 1
ATOM 667 O O . ILE A 1 86 ? -2.287 1.229 11.672 1 98.88 86 ILE A O 1
ATOM 671 N N . GLN A 1 87 ? -1.554 1.818 9.695 1 98.88 87 GLN A N 1
ATOM 672 C CA . GLN A 1 87 ? -2.852 1.71 9.031 1 98.88 87 GLN A CA 1
ATOM 673 C C . GLN A 1 87 ? -3.371 0.276 9.078 1 98.88 87 GLN A C 1
ATOM 675 O O . GLN A 1 87 ? -4.539 0.042 9.398 1 98.88 87 GLN A O 1
ATOM 680 N N . ASN A 1 88 ? -2.473 -0.688 8.719 1 98.88 88 ASN A N 1
ATOM 681 C CA . ASN A 1 88 ? -2.877 -2.09 8.727 1 98.88 88 ASN A CA 1
ATOM 682 C C . ASN A 1 88 ? -3.375 -2.52 10.102 1 98.88 88 ASN A C 1
ATOM 684 O O . ASN A 1 88 ? -4.406 -3.186 10.219 1 98.88 88 ASN A O 1
ATOM 688 N N . ASN A 1 89 ? -2.605 -2.146 11.141 1 98.94 89 ASN A N 1
ATOM 689 C CA . ASN A 1 89 ? -2.936 -2.553 12.508 1 98.94 89 ASN A CA 1
ATOM 690 C C . ASN A 1 89 ? -4.262 -1.95 12.961 1 98.94 89 ASN A C 1
ATOM 692 O O . ASN A 1 89 ? -5.133 -2.664 13.461 1 98.94 89 ASN A O 1
ATOM 696 N N . ILE A 1 90 ? -4.457 -0.674 12.719 1 98.94 90 ILE A N 1
ATOM 697 C CA . ILE A 1 90 ? -5.613 0.031 13.258 1 98.94 90 ILE A CA 1
ATOM 698 C C . ILE A 1 90 ? -6.867 -0.358 12.484 1 98.94 90 ILE A C 1
ATOM 700 O O . ILE A 1 90 ? -7.91 -0.648 13.078 1 98.94 90 ILE A O 1
ATOM 704 N N . ILE A 1 91 ? -6.816 -0.374 11.18 1 98.94 91 ILE A N 1
ATOM 705 C CA . ILE A 1 91 ? -7.984 -0.66 10.352 1 98.94 91 ILE A CA 1
ATOM 706 C C . ILE A 1 91 ? -8.445 -2.098 10.586 1 98.94 91 ILE A C 1
ATOM 708 O O . ILE A 1 91 ? -9.633 -2.35 10.781 1 98.94 91 ILE A O 1
ATOM 712 N N . HIS A 1 92 ? -7.488 -3.023 10.602 1 98.94 92 HIS A N 1
ATOM 713 C CA . HIS A 1 92 ? -7.836 -4.43 10.789 1 98.94 92 HIS A CA 1
ATOM 714 C C . HIS A 1 92 ? -8.414 -4.672 12.18 1 98.94 92 HIS A C 1
ATOM 716 O O . HIS A 1 92 ? -9.406 -5.383 12.328 1 98.94 92 HIS A O 1
ATOM 722 N N . GLN A 1 93 ? -7.75 -4.102 13.242 1 98.94 93 GLN A N 1
ATOM 723 C CA . GLN A 1 93 ? -8.25 -4.301 14.594 1 98.94 93 GLN A CA 1
ATOM 724 C C . GLN A 1 93 ? -9.602 -3.613 14.789 1 98.94 93 GLN A C 1
ATOM 726 O O . GLN A 1 93 ? -10.445 -4.094 15.547 1 98.94 93 GLN A O 1
ATOM 731 N N . SER A 1 94 ? -9.828 -2.453 14.094 1 98.94 94 SER A N 1
ATOM 732 C CA . SER A 1 94 ? -11.141 -1.82 14.125 1 98.94 94 SER A CA 1
ATOM 733 C C . SER A 1 94 ? -12.227 -2.77 13.617 1 98.94 94 SER A C 1
ATOM 735 O O . SER A 1 94 ? -13.297 -2.865 14.211 1 98.94 94 SER A O 1
ATOM 737 N N . TYR A 1 95 ? -11.984 -3.479 12.547 1 98.88 95 TYR A N 1
ATOM 738 C CA . TYR A 1 95 ? -12.906 -4.465 12 1 98.88 95 TYR A CA 1
ATOM 739 C C . TYR A 1 95 ? -13.125 -5.609 12.984 1 98.88 95 TYR A C 1
ATOM 741 O O . TYR A 1 95 ? -14.266 -5.93 13.32 1 98.88 95 TYR A O 1
ATOM 749 N N . LEU A 1 96 ? -12.016 -6.188 13.492 1 98.88 96 LEU A N 1
ATOM 750 C CA . LEU A 1 96 ? -12.086 -7.379 14.328 1 98.88 96 LEU A CA 1
ATOM 751 C C . LEU A 1 96 ? -12.867 -7.094 15.609 1 98.88 96 LEU A C 1
ATOM 753 O O . LEU A 1 96 ? -13.523 -7.984 16.156 1 98.88 96 LEU A O 1
ATOM 757 N N . HIS A 1 97 ? -12.844 -5.863 16.062 1 98.75 97 HIS A N 1
ATOM 758 C CA . HIS A 1 97 ? -13.422 -5.559 17.375 1 98.75 97 HIS A CA 1
ATOM 759 C C . HIS A 1 97 ? -14.711 -4.762 17.234 1 98.75 97 HIS A C 1
ATOM 761 O O . HIS A 1 97 ? -15.188 -4.164 18.203 1 98.75 97 HIS A O 1
ATOM 767 N N . GLY A 1 98 ? -15.195 -4.598 16.031 1 98.56 98 GLY A N 1
ATOM 768 C CA . GLY A 1 98 ? -16.547 -4.086 15.82 1 98.56 98 GLY A CA 1
ATOM 769 C C . GLY A 1 98 ? -16.625 -2.574 15.938 1 98.56 98 GLY A C 1
ATOM 770 O O . GLY A 1 98 ? -17.641 -2.039 16.391 1 98.56 98 GLY A O 1
ATOM 771 N N . VAL A 1 99 ? -15.602 -1.838 15.664 1 98.88 99 VAL A N 1
ATOM 772 C CA . VAL A 1 99 ? -15.672 -0.383 15.602 1 98.88 99 VAL A CA 1
ATOM 773 C C . VAL A 1 99 ? -16.797 0.035 14.648 1 98.88 99 VAL A C 1
ATOM 775 O O . VAL A 1 99 ? -16.875 -0.467 13.523 1 98.88 99 VAL A O 1
ATOM 778 N N . LYS A 1 100 ? -17.625 0.942 15.117 1 98.81 100 LYS A N 1
ATOM 779 C CA . LYS A 1 100 ? -18.797 1.349 14.336 1 98.81 100 LYS A CA 1
ATOM 780 C C . LYS A 1 100 ? -18.375 2.17 13.117 1 98.81 100 LYS A C 1
ATOM 782 O O . LYS A 1 100 ? -18.938 2.012 12.031 1 98.81 100 LYS A O 1
ATOM 787 N N . LYS A 1 101 ? -17.5 3.059 13.344 1 98.81 101 LYS A N 1
ATOM 788 C CA . LYS A 1 101 ? -17.031 3.912 12.25 1 98.81 101 LYS A CA 1
ATOM 789 C C . LYS A 1 101 ? -15.594 4.383 12.5 1 98.81 101 LYS A C 1
ATOM 791 O O . LYS A 1 101 ? -15.211 4.66 13.633 1 98.81 101 LYS A O 1
ATOM 796 N N . LEU A 1 102 ? -14.758 4.414 11.406 1 98.94 102 LEU A N 1
ATOM 797 C CA . LEU A 1 102 ? -13.367 4.855 11.438 1 98.94 102 LEU A CA 1
ATOM 798 C C . LEU A 1 102 ? -13.109 5.906 10.359 1 98.94 102 LEU A C 1
ATOM 800 O O . LEU A 1 102 ? -13.594 5.781 9.234 1 98.94 102 LEU A O 1
ATOM 804 N N . ILE A 1 103 ? -12.406 6.965 10.719 1 98.94 103 ILE A N 1
ATOM 805 C CA . ILE A 1 103 ? -11.922 7.949 9.758 1 98.94 103 ILE A CA 1
ATOM 806 C C . ILE A 1 103 ? -10.391 7.922 9.727 1 98.94 103 ILE A C 1
ATOM 808 O O . ILE A 1 103 ? -9.742 8.047 10.766 1 98.94 103 ILE A O 1
ATOM 812 N N . CYS A 1 104 ? -9.844 7.613 8.633 1 98.62 104 CYS A N 1
ATOM 813 C CA . CYS A 1 104 ? -8.414 7.793 8.438 1 98.62 104 CYS A CA 1
ATOM 814 C C . CYS A 1 104 ? -8.133 8.961 7.496 1 98.62 104 CYS A C 1
ATOM 816 O O . CYS A 1 104 ? -9.055 9.555 6.945 1 98.62 104 CYS A O 1
ATOM 818 N N . TYR A 1 105 ? -6.891 9.305 7.367 1 98.62 105 TYR A N 1
ATOM 819 C CA . TYR A 1 105 ? -6.539 10.492 6.605 1 98.62 105 TYR A CA 1
ATOM 820 C C . TYR A 1 105 ? -5.543 10.164 5.5 1 98.62 105 TYR A C 1
ATOM 822 O O . TYR A 1 105 ? -4.508 9.547 5.754 1 98.62 105 TYR A O 1
ATOM 830 N N . GLY A 1 106 ? -5.926 10.508 4.285 1 97.5 106 GLY A N 1
ATOM 831 C CA . GLY A 1 106 ? -5.035 10.406 3.141 1 97.5 106 GLY A CA 1
ATOM 832 C C . GLY A 1 106 ? -4.176 11.641 2.943 1 97.5 106 GLY A C 1
ATOM 833 O O . GLY A 1 106 ? -3.809 12.312 3.912 1 97.5 106 GLY A O 1
ATOM 834 N N . SER A 1 107 ? -3.729 11.82 1.743 1 94.5 107 SER A N 1
ATOM 835 C CA . SER A 1 107 ? -2.828 12.922 1.4 1 94.5 107 SER A CA 1
ATOM 836 C C . SER A 1 107 ? -2.979 13.32 -0.063 1 94.5 107 SER A C 1
ATOM 838 O O . SER A 1 107 ? -3.395 12.508 -0.896 1 94.5 107 SER A O 1
ATOM 840 N N . GLY A 1 108 ? -2.609 14.562 -0.268 1 93.19 108 GLY A N 1
ATOM 841 C CA . GLY A 1 108 ? -2.518 14.984 -1.657 1 93.19 108 GLY A CA 1
ATOM 842 C C . GLY A 1 108 ? -1.523 14.172 -2.463 1 93.19 108 GLY A C 1
ATOM 843 O O . GLY A 1 108 ? -1.611 14.109 -3.691 1 93.19 108 GLY A O 1
ATOM 844 N N . TYR A 1 109 ? -0.62 13.523 -1.836 1 92.62 109 TYR A N 1
ATOM 845 C CA . TYR A 1 109 ? 0.413 12.734 -2.498 1 92.62 109 TYR A CA 1
ATOM 846 C C . TYR A 1 109 ? -0.172 11.469 -3.1 1 92.62 109 TYR A C 1
ATOM 848 O O . TYR A 1 109 ? 0.508 10.75 -3.838 1 92.62 109 TYR A O 1
ATOM 856 N N . MET A 1 110 ? -1.481 11.227 -2.846 1 96.25 110 MET A N 1
ATOM 857 C CA . MET A 1 110 ? -2.166 10.086 -3.441 1 96.25 110 MET A CA 1
ATOM 858 C C . MET A 1 110 ? -2.479 10.336 -4.914 1 96.25 110 MET A C 1
ATOM 860 O O . MET A 1 110 ? -2.84 9.414 -5.645 1 96.25 110 MET A O 1
ATOM 864 N N . TYR A 1 111 ? -2.332 11.609 -5.32 1 96.38 111 TYR A N 1
ATOM 865 C CA . TYR A 1 111 ? -2.74 11.984 -6.668 1 96.38 111 TYR A CA 1
ATOM 866 C C . TYR A 1 111 ? -1.536 12.055 -7.602 1 96.38 111 TYR A C 1
ATOM 868 O O . TYR A 1 111 ? -0.416 12.32 -7.156 1 96.38 111 TYR A O 1
ATOM 876 N N . PRO A 1 112 ? -1.806 11.93 -8.883 1 95.5 112 PRO A N 1
ATOM 877 C CA . PRO A 1 112 ? -0.716 11.953 -9.867 1 95.5 112 PRO A CA 1
ATOM 878 C C . PRO A 1 112 ? 0.075 13.258 -9.844 1 95.5 112 PRO A C 1
ATOM 880 O O . PRO A 1 112 ? -0.496 14.328 -9.617 1 95.5 112 PRO A O 1
ATOM 883 N N . TYR A 1 113 ? 1.319 13.125 -10.164 1 91.38 113 TYR A N 1
ATOM 884 C CA . TYR A 1 113 ? 2.242 14.258 -10.164 1 91.38 113 TYR A CA 1
ATOM 885 C C . TYR A 1 113 ? 1.785 15.336 -11.141 1 91.38 113 TYR A C 1
ATOM 887 O O . TYR A 1 113 ? 1.849 16.531 -10.828 1 91.38 113 TYR A O 1
ATOM 895 N N . HIS A 1 114 ? 1.18 14.93 -12.258 1 90.62 114 HIS A N 1
ATOM 896 C CA . HIS A 1 114 ? 0.861 15.898 -13.297 1 90.62 114 HIS A CA 1
ATOM 897 C C . HIS A 1 114 ? -0.646 16.109 -13.422 1 90.62 114 HIS A C 1
ATOM 899 O O . HIS A 1 114 ? -1.134 16.547 -14.461 1 90.62 114 HIS A O 1
ATOM 905 N N . ALA A 1 115 ? -1.304 15.711 -12.43 1 92.25 115 ALA A N 1
ATOM 906 C CA . ALA A 1 115 ? -2.752 15.891 -12.492 1 92.25 115 ALA A CA 1
ATOM 907 C C . ALA A 1 115 ? -3.117 17.375 -12.586 1 92.25 115 ALA A C 1
ATOM 909 O O . ALA A 1 115 ? -2.449 18.219 -11.992 1 92.25 115 ALA A O 1
ATOM 910 N N . LYS A 1 116 ? -4.176 17.672 -13.297 1 92.38 116 LYS A N 1
ATOM 911 C CA . LYS A 1 116 ? -4.684 19.047 -13.391 1 92.38 116 LYS A CA 1
ATOM 912 C C . LYS A 1 116 ? -5.453 19.438 -12.125 1 92.38 116 LYS A C 1
ATOM 914 O O . LYS A 1 116 ? -6.188 18.609 -11.57 1 92.38 116 LYS A O 1
ATOM 919 N N . ASN A 1 117 ? -5.328 20.641 -11.727 1 94.19 117 ASN A N 1
ATOM 920 C CA . ASN A 1 117 ? -6.086 21.172 -10.602 1 94.19 117 ASN A CA 1
ATOM 921 C C . ASN A 1 117 ? -7.457 21.672 -11.031 1 94.19 117 ASN A C 1
ATOM 923 O O . ASN A 1 117 ? -7.613 22.188 -12.141 1 94.19 117 ASN A O 1
ATOM 927 N N . PRO A 1 118 ? -8.383 21.656 -10.219 1 96.94 118 PRO A N 1
ATOM 928 C CA . PRO A 1 118 ? -8.344 21.031 -8.891 1 96.94 118 PRO A CA 1
ATOM 929 C C . PRO A 1 118 ? -8.32 19.5 -8.961 1 96.94 118 PRO A C 1
ATOM 931 O O . PRO A 1 118 ? -8.852 18.922 -9.906 1 96.94 118 PRO A O 1
ATOM 934 N N . LEU A 1 119 ? -7.746 18.875 -8 1 97.06 119 LEU A N 1
ATOM 935 C CA . LEU A 1 119 ? -7.598 17.422 -7.926 1 97.06 119 LEU A CA 1
ATOM 936 C C . LEU A 1 119 ? -8.906 16.766 -7.523 1 97.06 119 LEU A C 1
ATOM 938 O O . LEU A 1 119 ? -9.383 16.938 -6.398 1 97.06 119 LEU A O 1
ATOM 942 N N . LYS A 1 120 ? -9.453 16.016 -8.398 1 97.88 120 LYS A N 1
ATOM 943 C CA . LYS A 1 120 ? -10.672 15.266 -8.102 1 97.88 120 LYS A CA 1
ATOM 944 C C . LYS A 1 120 ? -10.336 13.906 -7.5 1 97.88 120 LYS A C 1
ATOM 946 O O . LYS A 1 120 ? -9.297 13.32 -7.816 1 97.88 120 LYS A O 1
ATOM 951 N N . GLU A 1 121 ? -11.258 13.391 -6.656 1 98.19 121 GLU A N 1
ATOM 952 C CA . GLU A 1 121 ? -11.031 12.117 -5.996 1 98.19 121 GLU A CA 1
ATOM 953 C C . GLU A 1 121 ? -10.773 11.008 -7.012 1 98.19 121 GLU A C 1
ATOM 955 O O . GLU A 1 121 ? -9.914 10.148 -6.797 1 98.19 121 GLU A O 1
ATOM 960 N N . GLU A 1 122 ? -11.383 11.055 -8.18 1 96.81 122 GLU A N 1
ATOM 961 C CA . GLU A 1 122 ? -11.297 9.992 -9.172 1 96.81 122 GLU A CA 1
ATOM 962 C C . GLU A 1 122 ? -9.938 10.008 -9.875 1 96.81 122 GLU A C 1
ATOM 964 O O . GLU A 1 122 ? -9.609 9.07 -10.609 1 96.81 122 GLU A O 1
ATOM 969 N N . TYR A 1 123 ? -9.164 11.055 -9.617 1 97.31 123 TYR A N 1
ATOM 970 C CA . TYR A 1 123 ? -7.859 11.133 -10.273 1 97.31 123 TYR A CA 1
ATOM 971 C C . TYR A 1 123 ? -6.859 10.188 -9.617 1 97.31 123 TYR A C 1
ATOM 973 O O . TYR A 1 123 ? -5.793 9.922 -10.172 1 97.31 123 TYR A O 1
ATOM 981 N N . MET A 1 124 ? -7.184 9.664 -8.453 1 96.81 124 MET A N 1
ATOM 982 C CA . MET A 1 124 ? -6.27 8.766 -7.75 1 96.81 124 MET A CA 1
ATOM 983 C C . MET A 1 124 ? -5.887 7.582 -8.633 1 96.81 124 MET A C 1
ATOM 985 O O . MET A 1 124 ? -6.754 6.941 -9.227 1 96.81 124 MET A O 1
ATOM 989 N N . MET A 1 125 ? -4.59 7.312 -8.789 1 95.5 125 MET A N 1
ATOM 990 C CA . MET A 1 125 ? -3.994 6.16 -9.461 1 95.5 125 MET A CA 1
ATOM 991 C C . MET A 1 125 ? -4.121 6.285 -10.977 1 95.5 125 MET A C 1
ATOM 993 O O . MET A 1 125 ? -3.924 5.309 -11.695 1 95.5 125 MET A O 1
ATOM 997 N N . GLN A 1 126 ? -4.434 7.516 -11.492 1 95.75 126 GLN A N 1
ATOM 998 C CA . GLN A 1 126 ? -4.648 7.684 -12.922 1 95.75 126 GLN A CA 1
ATOM 999 C C . GLN A 1 126 ? -3.3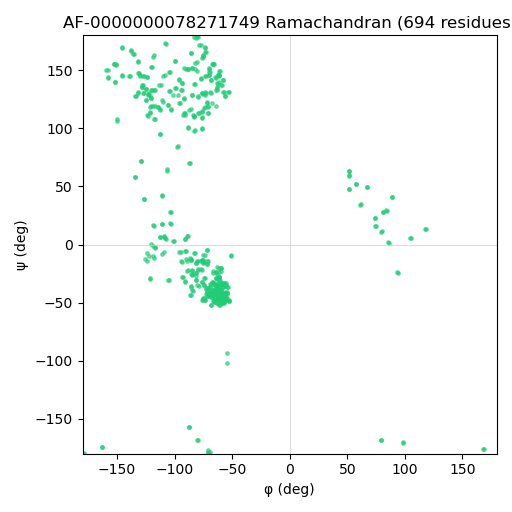32 7.926 -13.656 1 95.75 126 GLN A C 1
ATOM 1001 O O . GLN A 1 126 ? -3.273 7.848 -14.883 1 95.75 126 GLN A O 1
ATOM 1006 N N . SER A 1 127 ? -2.314 8.203 -12.914 1 94.81 127 SER A N 1
ATOM 1007 C CA . SER A 1 127 ? -0.979 8.367 -13.477 1 94.81 127 SER A CA 1
ATOM 1008 C C . SER A 1 127 ? 0.095 8.273 -12.398 1 94.81 127 SER A C 1
ATOM 1010 O O . SER A 1 127 ? -0.199 7.945 -11.25 1 94.81 127 SER A O 1
ATOM 1012 N N . VAL A 1 128 ? 1.325 8.523 -12.773 1 94.69 128 VAL A N 1
ATOM 1013 C CA . VAL A 1 128 ? 2.473 8.305 -11.898 1 94.69 128 VAL A CA 1
ATOM 1014 C C . VAL A 1 128 ? 2.455 9.328 -10.766 1 94.69 128 VAL A C 1
ATOM 1016 O O . VAL A 1 128 ? 1.999 10.461 -10.953 1 94.69 128 VAL A O 1
ATOM 1019 N N . LEU A 1 129 ? 2.955 8.922 -9.648 1 94.31 129 LEU A N 1
ATOM 1020 C CA . LEU A 1 129 ? 3.059 9.773 -8.477 1 94.31 129 LEU A CA 1
ATOM 1021 C C . LEU A 1 129 ? 4.348 10.594 -8.508 1 94.31 129 LEU A C 1
ATOM 1023 O O . LEU A 1 129 ? 5.25 10.297 -9.297 1 94.31 129 LEU A O 1
ATOM 1027 N N . GLU A 1 130 ? 4.395 11.602 -7.691 1 91.12 130 GLU A N 1
ATOM 1028 C CA . GLU A 1 130 ? 5.621 12.375 -7.516 1 91.12 130 GLU A CA 1
ATOM 1029 C C . GLU A 1 130 ? 6.738 11.516 -6.938 1 91.12 130 GLU A C 1
ATOM 1031 O O . GLU A 1 130 ? 6.543 10.836 -5.922 1 91.12 130 GLU A O 1
ATOM 1036 N N . TYR A 1 131 ? 7.922 11.617 -7.484 1 91.06 131 TYR A N 1
ATOM 1037 C CA . TYR A 1 131 ? 9.031 10.742 -7.117 1 91.06 131 TYR A CA 1
ATOM 1038 C C . TYR A 1 131 ? 9.375 10.898 -5.641 1 91.06 131 TYR A C 1
ATOM 1040 O O . TYR A 1 131 ? 9.531 9.906 -4.926 1 91.06 131 TYR A O 1
ATOM 1048 N N . ASN A 1 132 ? 9.406 12.141 -5.164 1 87.38 132 ASN A N 1
ATOM 1049 C CA . ASN A 1 132 ? 9.875 12.406 -3.807 1 87.38 132 ASN A CA 1
ATOM 1050 C C . ASN A 1 132 ? 8.836 12.016 -2.766 1 87.38 132 ASN A C 1
ATOM 1052 O O . ASN A 1 132 ? 9.148 11.891 -1.581 1 87.38 132 ASN A O 1
ATOM 1056 N N . ALA A 1 133 ? 7.586 11.812 -3.248 1 90.12 133 ALA A N 1
ATOM 1057 C CA . ALA A 1 133 ? 6.504 11.453 -2.332 1 90.12 133 ALA A CA 1
ATOM 1058 C C . ALA A 1 133 ? 5.922 10.086 -2.674 1 90.12 133 ALA A C 1
ATOM 1060 O O . ALA A 1 133 ? 4.84 9.734 -2.201 1 90.12 133 ALA A O 1
ATOM 1061 N N . TYR A 1 134 ? 6.633 9.383 -3.42 1 93.56 134 TYR A N 1
ATOM 1062 C CA . TYR A 1 134 ? 6.164 8.141 -4.012 1 93.56 134 TYR A CA 1
ATOM 1063 C C . TYR A 1 134 ? 5.73 7.152 -2.934 1 93.56 134 TYR A C 1
ATOM 1065 O O . TYR A 1 134 ? 4.617 6.621 -2.977 1 93.56 134 TYR A O 1
ATOM 1073 N N . THR A 1 135 ? 6.555 6.953 -1.92 1 95.31 135 THR A N 1
ATOM 1074 C CA . THR A 1 135 ? 6.293 5.93 -0.914 1 95.31 135 THR A CA 1
ATOM 1075 C C . THR A 1 135 ? 5.199 6.387 0.047 1 95.31 135 THR A C 1
ATOM 1077 O O . THR A 1 135 ? 4.406 5.57 0.529 1 95.31 135 THR A O 1
ATOM 1080 N N . MET A 1 136 ? 5.125 7.684 0.294 1 94.31 136 MET A N 1
ATOM 1081 C CA . MET A 1 136 ? 4.008 8.219 1.068 1 94.31 136 MET A CA 1
ATOM 1082 C C . MET A 1 136 ? 2.693 8.047 0.316 1 94.31 136 MET A C 1
ATOM 1084 O O . MET A 1 136 ? 1.692 7.621 0.897 1 94.31 136 MET A O 1
ATOM 1088 N N . GLY A 1 137 ? 2.754 8.406 -0.94 1 95.5 137 GLY A N 1
ATOM 1089 C CA . GLY A 1 137 ? 1.569 8.242 -1.768 1 95.5 137 GLY A CA 1
ATOM 1090 C C . GLY A 1 137 ? 1.038 6.824 -1.778 1 95.5 137 GLY A C 1
ATOM 1091 O O . GLY A 1 137 ? -0.158 6.602 -1.579 1 95.5 137 GLY A O 1
ATOM 1092 N N . ILE A 1 138 ? 1.914 5.902 -1.936 1 97.44 138 ILE A N 1
ATOM 1093 C CA . ILE A 1 138 ? 1.527 4.496 -1.999 1 97.44 138 ILE A CA 1
ATOM 1094 C C . ILE A 1 138 ? 0.94 4.062 -0.658 1 97.44 138 ILE A C 1
ATOM 1096 O O . ILE A 1 138 ? -0.075 3.363 -0.615 1 97.44 138 ILE A O 1
ATOM 1100 N N . ALA A 1 139 ? 1.588 4.441 0.418 1 97.94 139 ALA A N 1
ATOM 1101 C CA . ALA A 1 139 ? 1.092 4.07 1.74 1 97.94 139 ALA A CA 1
ATOM 1102 C C . ALA A 1 139 ? -0.319 4.602 1.967 1 97.94 139 ALA A C 1
ATOM 1104 O O . ALA A 1 139 ? -1.188 3.887 2.471 1 97.94 139 ALA A O 1
ATOM 1105 N N . LYS A 1 140 ? -0.543 5.824 1.59 1 98.06 140 LYS A N 1
ATOM 1106 C CA . LYS A 1 140 ? -1.849 6.43 1.833 1 98.06 140 LYS A CA 1
ATOM 1107 C C . LYS A 1 140 ? -2.9 5.875 0.876 1 98.06 140 LYS A C 1
ATOM 1109 O O . LYS A 1 140 ? -4.066 5.73 1.244 1 98.06 140 LYS A O 1
ATOM 1114 N N . ILE A 1 141 ? -2.492 5.57 -0.361 1 98.69 141 ILE A N 1
ATOM 1115 C CA . ILE A 1 141 ? -3.393 4.891 -1.284 1 98.69 141 ILE A CA 1
ATOM 1116 C C . ILE A 1 141 ? -3.82 3.549 -0.692 1 98.69 141 ILE A C 1
ATOM 1118 O O . ILE A 1 141 ? -5 3.189 -0.741 1 98.69 141 ILE A O 1
ATOM 1122 N N . ALA A 1 142 ? -2.877 2.832 -0.144 1 98.75 142 ALA A N 1
ATOM 1123 C CA . ALA A 1 142 ? -3.182 1.55 0.484 1 98.75 142 ALA A CA 1
ATOM 1124 C C . ALA A 1 142 ? -4.188 1.721 1.62 1 98.75 142 ALA A C 1
ATOM 1126 O O . ALA A 1 142 ? -5.098 0.907 1.778 1 98.75 142 ALA A O 1
ATOM 1127 N N . GLY A 1 143 ? -4.008 2.736 2.424 1 98.69 143 GLY A N 1
ATOM 1128 C CA . GLY A 1 143 ? -4.949 3.01 3.498 1 98.69 143 GLY A CA 1
ATOM 1129 C C . GLY A 1 143 ? -6.363 3.258 3.004 1 98.69 143 GLY A C 1
ATOM 1130 O O . GLY A 1 143 ? -7.32 2.684 3.525 1 98.69 143 GLY A O 1
ATOM 1131 N N . ALA A 1 144 ? -6.5 4.102 2.014 1 98.75 144 ALA A N 1
ATOM 1132 C CA . ALA A 1 144 ? -7.805 4.391 1.421 1 98.75 144 ALA A CA 1
ATOM 1133 C C . ALA A 1 144 ? -8.43 3.131 0.829 1 98.75 144 ALA A C 1
ATOM 1135 O O . ALA A 1 144 ? -9.625 2.883 1.004 1 98.75 144 ALA A O 1
ATOM 1136 N N . ALA A 1 145 ? -7.629 2.365 0.164 1 98.12 145 ALA A N 1
ATOM 1137 C CA . ALA A 1 145 ? -8.094 1.129 -0.458 1 98.12 145 ALA A CA 1
ATOM 1138 C C . ALA A 1 145 ? -8.539 0.12 0.594 1 98.12 145 ALA A C 1
ATOM 1140 O O . ALA A 1 145 ? -9.508 -0.618 0.383 1 98.12 145 ALA A O 1
ATOM 1141 N N . MET A 1 146 ? -7.812 0.029 1.682 1 98.62 146 MET A N 1
ATOM 1142 C CA . MET A 1 146 ? -8.195 -0.872 2.766 1 98.62 146 MET A CA 1
ATOM 1143 C C . MET A 1 146 ? -9.57 -0.513 3.309 1 98.62 146 MET A C 1
ATOM 1145 O O . MET A 1 146 ? -10.414 -1.392 3.502 1 98.62 146 MET A O 1
ATOM 1149 N N . CYS A 1 147 ? -9.773 0.801 3.527 1 98.69 147 CYS A N 1
ATOM 1150 C CA . CYS A 1 147 ? -11.086 1.224 4.02 1 98.69 147 CYS A CA 1
ATOM 1151 C C . CYS A 1 147 ? -12.188 0.785 3.07 1 98.69 147 CYS A C 1
ATOM 1153 O O . CYS A 1 147 ? -13.172 0.169 3.494 1 98.69 147 CYS A O 1
ATOM 1155 N N . GLU A 1 148 ? -12.023 1.083 1.827 1 97.88 148 GLU A N 1
ATOM 1156 C CA . GLU A 1 148 ? -13.008 0.732 0.812 1 97.88 148 GLU A CA 1
ATOM 1157 C C . GLU A 1 148 ? -13.234 -0.777 0.756 1 97.88 148 GLU A C 1
ATOM 1159 O O . GLU A 1 148 ? -14.375 -1.239 0.687 1 97.88 148 GLU A O 1
ATOM 1164 N N . ALA A 1 149 ? -12.172 -1.527 0.814 1 97.25 149 ALA A N 1
ATOM 1165 C CA . ALA A 1 149 ? -12.234 -2.984 0.733 1 97.25 149 ALA A CA 1
ATOM 1166 C C . ALA A 1 149 ? -12.961 -3.572 1.939 1 97.25 149 ALA A C 1
ATOM 1168 O O . ALA A 1 149 ? -13.766 -4.488 1.798 1 97.25 149 ALA A O 1
ATOM 1169 N N . TYR A 1 150 ? -12.633 -3.094 3.145 1 98.31 150 TYR A N 1
ATOM 1170 C CA . TYR A 1 150 ? -13.273 -3.588 4.359 1 98.31 150 TYR A CA 1
ATOM 1171 C C . TYR A 1 150 ? -14.766 -3.27 4.355 1 98.31 150 TYR A C 1
ATOM 1173 O O . TYR A 1 150 ? -15.578 -4.062 4.84 1 98.31 150 TYR A O 1
ATOM 1181 N N . ASN A 1 151 ? -15.117 -2.102 3.797 1 98 151 ASN A N 1
ATOM 1182 C CA . ASN A 1 151 ? -16.531 -1.737 3.68 1 98 151 ASN A CA 1
ATOM 1183 C C . ASN A 1 151 ? -17.266 -2.684 2.744 1 98 151 ASN A C 1
ATOM 1185 O O . ASN A 1 151 ? -18.375 -3.141 3.064 1 98 151 ASN A O 1
ATOM 1189 N N . ILE A 1 152 ? -16.703 -2.975 1.649 1 96 152 ILE A N 1
ATOM 1190 C CA . ILE A 1 152 ? -17.344 -3.789 0.621 1 96 152 ILE A CA 1
ATOM 1191 C C . ILE A 1 152 ? -17.453 -5.234 1.1 1 96 152 ILE A C 1
ATOM 1193 O O . ILE A 1 152 ? -18.516 -5.855 0.982 1 96 152 ILE A O 1
ATOM 1197 N N . GLN A 1 153 ? -16.422 -5.742 1.693 1 95.69 153 GLN A N 1
ATOM 1198 C CA . GLN A 1 153 ? -16.359 -7.164 2.023 1 95.69 153 GLN A CA 1
ATOM 1199 C C . GLN A 1 153 ? -17.047 -7.453 3.348 1 95.69 153 GLN A C 1
ATOM 1201 O O . GLN A 1 153 ? -17.703 -8.492 3.498 1 95.69 153 GLN A O 1
ATOM 1206 N N . TYR A 1 154 ? -16.891 -6.574 4.355 1 97.38 154 TYR A N 1
ATOM 1207 C CA . TYR A 1 154 ? -17.297 -6.93 5.711 1 97.38 154 TYR A CA 1
ATOM 1208 C C . TYR A 1 154 ? -18.406 -6.012 6.203 1 97.38 154 TYR A C 1
ATOM 1210 O O . TYR A 1 154 ? -18.922 -6.188 7.312 1 97.38 154 TYR A O 1
ATOM 1218 N N . GLY A 1 155 ? -18.797 -5.004 5.355 1 97.38 155 GLY A N 1
ATOM 1219 C CA . GLY A 1 155 ? -19.875 -4.113 5.723 1 97.38 155 GLY A CA 1
ATOM 1220 C C . GLY A 1 155 ? -19.484 -3.1 6.781 1 97.38 155 GLY A C 1
ATOM 1221 O O . GLY A 1 155 ? -20.344 -2.605 7.523 1 97.38 155 GLY A O 1
ATOM 1222 N N . THR A 1 156 ? -18.203 -2.801 6.934 1 98.56 156 THR A N 1
ATOM 1223 C CA . THR A 1 156 ? -17.75 -1.775 7.863 1 98.56 156 THR A CA 1
ATOM 1224 C C . THR A 1 156 ? -18.109 -0.383 7.359 1 98.56 156 THR A C 1
ATOM 1226 O O . THR A 1 156 ? -18.797 -0.247 6.34 1 98.56 156 THR A O 1
ATOM 1229 N N . ASN A 1 157 ? -17.734 0.665 8.102 1 98.81 157 ASN A N 1
ATOM 1230 C CA . ASN A 1 157 ? -17.953 2.064 7.754 1 98.81 157 ASN A CA 1
ATOM 1231 C C . ASN A 1 157 ? -16.688 2.896 7.977 1 98.81 157 ASN A C 1
ATOM 1233 O O . ASN A 1 157 ? -16.703 3.846 8.766 1 98.81 157 ASN A O 1
ATOM 1237 N N . PHE A 1 158 ? -15.656 2.479 7.301 1 98.94 158 PHE A N 1
ATOM 1238 C CA . PHE A 1 158 ? -14.352 3.117 7.371 1 98.94 158 PHE A CA 1
ATOM 1239 C C . PHE A 1 158 ? -14.172 4.109 6.227 1 98.94 158 PHE A C 1
ATOM 1241 O O . PHE A 1 158 ? -14.25 3.734 5.055 1 98.94 158 PHE A O 1
ATOM 1248 N N . LEU A 1 159 ? -13.914 5.414 6.512 1 98.88 159 LEU A N 1
ATOM 1249 C CA . LEU A 1 159 ? -13.82 6.453 5.496 1 98.88 159 LEU A CA 1
ATOM 1250 C C . LEU A 1 159 ? -12.445 7.109 5.52 1 98.88 159 LEU A C 1
ATOM 1252 O O . LEU A 1 159 ? -11.758 7.098 6.547 1 98.88 159 LEU A O 1
ATOM 1256 N N . CYS A 1 160 ? -12.047 7.617 4.391 1 98.94 160 CYS A N 1
ATOM 1257 C CA . CYS A 1 160 ? -10.758 8.281 4.242 1 98.94 160 CYS A CA 1
ATOM 1258 C C . CYS A 1 160 ? -10.93 9.719 3.781 1 98.94 160 CYS A C 1
ATOM 1260 O O . CYS A 1 160 ? -11.633 9.984 2.799 1 98.94 160 CYS A O 1
ATOM 1262 N N . LEU A 1 161 ? -10.359 10.617 4.52 1 98.94 161 LEU A N 1
ATOM 1263 C CA . LEU A 1 161 ? -10.344 12.031 4.164 1 98.94 161 LEU A CA 1
ATOM 1264 C C . LEU A 1 161 ? -8.961 12.445 3.66 1 98.94 161 LEU A C 1
ATOM 1266 O O . LEU A 1 161 ? -7.977 12.375 4.398 1 98.94 161 LEU A O 1
ATOM 1270 N N . ALA A 1 162 ? -8.891 12.914 2.432 1 98.56 162 ALA A N 1
ATOM 1271 C CA . ALA A 1 162 ? -7.625 13.344 1.85 1 98.56 162 ALA A CA 1
ATOM 1272 C C . ALA A 1 162 ? -7.465 14.859 1.925 1 98.56 162 ALA A C 1
ATOM 1274 O O . ALA A 1 162 ? -8.422 15.602 1.672 1 98.56 162 ALA A O 1
ATOM 1275 N N . LEU A 1 163 ? -6.281 15.281 2.33 1 96.25 163 LEU A N 1
ATOM 1276 C CA . LEU A 1 163 ? -6.039 16.719 2.457 1 96.25 163 LEU A CA 1
ATOM 1277 C C . LEU A 1 163 ? -4.594 17.062 2.107 1 96.25 163 LEU A C 1
ATOM 1279 O O . LEU A 1 163 ? -3.766 16.156 1.942 1 96.25 163 LEU A O 1
ATOM 1283 N N . ASN A 1 164 ? -4.387 18.406 1.982 1 90.12 164 ASN A N 1
ATOM 1284 C CA . ASN A 1 164 ? -3.039 18.922 1.775 1 90.12 164 ASN A CA 1
ATOM 1285 C C . ASN A 1 164 ? -2.717 20.047 2.75 1 90.12 164 ASN A C 1
ATOM 1287 O O . ASN A 1 164 ? -3.596 20.828 3.115 1 90.12 164 ASN A O 1
ATOM 1291 N N . ASN A 1 165 ? -1.525 20.125 3.154 1 89.94 165 ASN A N 1
ATOM 1292 C CA . ASN A 1 165 ? -0.92 21.234 3.873 1 89.94 165 ASN A CA 1
ATOM 1293 C C . ASN A 1 165 ? -1.749 21.625 5.09 1 89.94 165 ASN A C 1
ATOM 1295 O O . ASN A 1 165 ? -2.236 22.766 5.176 1 89.94 165 ASN A O 1
ATOM 1299 N N . LEU A 1 166 ? -1.859 20.75 5.996 1 94 166 LEU A N 1
ATOM 1300 C CA . LEU A 1 166 ? -2.521 21.016 7.27 1 94 166 LEU A CA 1
ATOM 1301 C C . LEU A 1 166 ? -1.708 21.984 8.117 1 94 166 LEU A C 1
ATOM 1303 O O . LEU A 1 166 ? -0.483 21.859 8.203 1 94 166 LEU A O 1
ATOM 1307 N N . TYR A 1 167 ? -2.385 23.031 8.641 1 93.12 167 TYR A N 1
ATOM 1308 C CA . TYR A 1 167 ? -1.744 23.969 9.562 1 93.12 167 TYR A CA 1
ATOM 1309 C C . TYR A 1 167 ? -2.652 24.266 10.742 1 93.12 167 TYR A C 1
ATOM 1311 O O . TYR A 1 167 ? -3.828 23.891 10.742 1 93.12 167 TYR A O 1
ATOM 1319 N N . GLY A 1 168 ? -2.09 24.844 11.82 1 92.19 168 GLY A N 1
ATOM 1320 C CA . GLY A 1 168 ? -2.896 25.219 12.969 1 92.19 168 GLY A CA 1
ATOM 1321 C C . GLY A 1 168 ? -2.068 25.578 14.188 1 92.19 168 GLY A C 1
ATOM 1322 O O . GLY A 1 168 ? -0.854 25.766 14.086 1 92.19 168 GLY A O 1
ATOM 1323 N N . THR A 1 169 ? -2.719 25.859 15.32 1 82.94 169 THR A N 1
ATOM 1324 C CA . THR A 1 169 ? -2.115 26.406 16.531 1 82.94 169 THR A CA 1
ATOM 1325 C C . THR A 1 169 ? -1.097 25.438 17.109 1 82.94 169 THR A C 1
ATOM 1327 O O . THR A 1 169 ? -0.122 25.859 17.734 1 82.94 169 THR A O 1
ATOM 1330 N N . ARG A 1 170 ? -1.245 24.125 16.938 1 81.31 170 ARG A N 1
ATOM 1331 C CA . ARG A 1 170 ? -0.298 23.188 17.531 1 81.31 170 ARG A CA 1
ATOM 1332 C C . ARG A 1 170 ? 0.543 22.5 16.453 1 81.31 170 ARG A C 1
ATOM 1334 O O . ARG A 1 170 ? 0.792 21.297 16.516 1 81.31 170 ARG A O 1
ATOM 1341 N N . ALA A 1 171 ? 0.929 23.344 15.531 1 80.94 171 ALA A N 1
ATOM 1342 C CA . ALA A 1 171 ? 1.845 22.875 14.5 1 80.94 171 ALA A CA 1
ATOM 1343 C C . ALA A 1 171 ? 3.264 22.734 15.047 1 80.94 171 ALA A C 1
ATOM 1345 O O . ALA A 1 171 ? 3.553 23.188 16.156 1 80.94 171 ALA A O 1
ATOM 1346 N N . ASN A 1 172 ? 4.016 22.031 14.352 1 77.75 172 ASN A N 1
ATOM 1347 C CA . ASN A 1 172 ? 5.441 21.969 14.664 1 77.75 172 ASN A CA 1
ATOM 1348 C C . ASN A 1 172 ? 6.188 23.188 14.125 1 77.75 172 ASN A C 1
ATOM 1350 O O . ASN A 1 172 ? 6.117 23.484 12.93 1 77.75 172 ASN A O 1
ATOM 1354 N N . PHE A 1 173 ? 6.961 23.891 14.969 1 80.81 173 PHE A N 1
ATOM 1355 C CA . PHE A 1 173 ? 7.629 25.125 14.562 1 80.81 173 PHE A CA 1
ATOM 1356 C C . PHE A 1 173 ? 9.141 24.938 14.531 1 80.81 173 PHE A C 1
ATOM 1358 O O . PHE A 1 173 ? 9.883 25.906 14.344 1 80.81 173 PHE A O 1
ATOM 1365 N N . ASP A 1 174 ? 9.555 23.703 14.727 1 74.75 174 ASP A N 1
ATOM 1366 C CA . ASP A 1 174 ? 10.984 23.406 14.664 1 74.75 174 ASP A CA 1
ATOM 1367 C C . ASP A 1 174 ? 11.492 23.469 13.227 1 74.75 174 ASP A C 1
ATOM 1369 O O . ASP A 1 174 ? 11.047 22.703 12.367 1 74.75 174 ASP A O 1
ATOM 1373 N N . PHE A 1 175 ? 12.508 24.406 13.195 1 73.31 175 PHE A N 1
ATOM 1374 C CA . PHE A 1 175 ? 13.094 24.531 11.859 1 73.31 175 PHE A CA 1
ATOM 1375 C C . PHE A 1 175 ? 13.633 23.188 11.391 1 73.31 175 PHE A C 1
ATOM 1377 O O . PHE A 1 175 ? 14.164 22.406 12.188 1 73.31 175 PHE A O 1
ATOM 1384 N N . GLY A 1 176 ? 13.531 22.781 10.125 1 67.19 176 GLY A N 1
ATOM 1385 C CA . GLY A 1 176 ? 13.992 21.516 9.57 1 67.19 176 GLY A CA 1
ATOM 1386 C C . GLY A 1 176 ? 12.922 20.438 9.555 1 67.19 176 GLY A C 1
ATOM 1387 O O . GLY A 1 176 ? 13 19.484 8.781 1 67.19 176 GLY A O 1
ATOM 1388 N N . LYS A 1 177 ? 11.938 20.688 10.523 1 70.56 177 LYS A N 1
ATOM 1389 C CA . LYS A 1 177 ? 10.883 19.672 10.625 1 70.56 177 LYS A CA 1
ATOM 1390 C C . LYS A 1 177 ? 9.516 20.281 10.312 1 70.56 177 LYS A C 1
ATOM 1392 O O . LYS A 1 177 ? 8.555 19.547 10.086 1 70.56 177 LYS A O 1
ATOM 1397 N N . SER A 1 178 ? 9.562 21.5 10.242 1 74.44 178 SER A N 1
ATOM 1398 C CA . SER A 1 178 ? 8.289 22.188 10.094 1 74.44 178 SER A CA 1
ATOM 1399 C C . SER A 1 178 ? 7.832 22.203 8.641 1 74.44 178 SER A C 1
ATOM 1401 O O . SER A 1 178 ? 8.648 22.094 7.723 1 74.44 178 SER A O 1
ATOM 1403 N N . ARG A 1 179 ? 6.559 22.344 8.547 1 79.38 179 ARG A N 1
ATOM 1404 C CA . ARG A 1 179 ? 5.953 22.578 7.234 1 79.38 179 ARG A CA 1
ATOM 1405 C C . ARG A 1 179 ? 6.062 24.031 6.832 1 79.38 179 ARG A C 1
ATOM 1407 O O . ARG A 1 179 ? 6.586 24.859 7.586 1 79.38 179 ARG A O 1
ATOM 1414 N N . VAL A 1 180 ? 5.625 24.297 5.746 1 80.06 180 VAL A N 1
ATOM 1415 C CA . VAL A 1 180 ? 5.887 25.562 5.062 1 80.06 180 VAL A CA 1
ATOM 1416 C C . VAL A 1 180 ? 5.363 26.719 5.906 1 80.06 180 VAL A C 1
ATOM 1418 O O . VAL A 1 180 ? 6.102 27.656 6.211 1 80.06 180 VAL A O 1
ATOM 1421 N N . LEU A 1 181 ? 4.23 26.656 6.43 1 89.69 181 LEU A N 1
ATOM 1422 C CA . LEU A 1 181 ? 3.592 27.797 7.074 1 89.69 181 LEU A CA 1
ATOM 1423 C C . LEU A 1 181 ? 4.215 28.062 8.438 1 89.69 181 LEU A C 1
ATOM 1425 O O . LEU A 1 181 ? 4.559 29.219 8.758 1 89.69 181 LEU A O 1
ATOM 1429 N N . PRO A 1 182 ? 4.348 27.016 9.195 1 89.31 182 PRO A N 1
ATOM 1430 C CA . PRO A 1 182 ? 5.016 27.266 10.477 1 89.31 182 PRO A CA 1
ATOM 1431 C C . PRO A 1 182 ? 6.445 27.766 10.305 1 89.31 182 PRO A C 1
ATOM 1433 O O . PRO A 1 182 ? 6.891 28.641 11.055 1 89.31 182 PRO A O 1
ATOM 1436 N N . ALA A 1 183 ? 7.133 27.266 9.352 1 88.31 183 ALA A N 1
ATOM 1437 C CA . ALA A 1 183 ? 8.508 27.688 9.102 1 88.31 183 ALA A CA 1
ATOM 1438 C C . ALA A 1 183 ? 8.555 29.156 8.703 1 88.31 183 ALA A C 1
ATOM 1440 O O . ALA A 1 183 ? 9.414 29.906 9.18 1 88.31 183 ALA A O 1
ATOM 1441 N N . LEU A 1 184 ? 7.707 29.531 7.879 1 92.38 184 LEU A N 1
ATOM 1442 C CA . LEU A 1 184 ? 7.648 30.922 7.43 1 92.38 184 LEU A CA 1
ATOM 1443 C C . LEU A 1 184 ? 7.277 31.859 8.578 1 92.38 184 LEU A C 1
ATOM 1445 O O . LEU A 1 184 ? 7.855 32.938 8.727 1 92.38 184 LEU A O 1
ATOM 1449 N N . LEU A 1 185 ? 6.34 31.469 9.305 1 94.25 185 LEU A N 1
ATOM 1450 C CA . LEU A 1 185 ? 5.898 32.281 10.438 1 94.25 185 LEU A CA 1
ATOM 1451 C C . LEU A 1 185 ? 7.043 32.5 11.414 1 94.25 185 LEU A C 1
ATOM 1453 O O . LEU A 1 185 ? 7.234 33.625 11.891 1 94.25 185 LEU A O 1
ATOM 1457 N N . CYS A 1 186 ? 7.742 31.469 11.695 1 92.75 186 CYS A N 1
ATOM 1458 C CA . CYS A 1 186 ? 8.891 31.578 12.578 1 92.75 186 CYS A CA 1
ATOM 1459 C C . CYS A 1 186 ? 9.938 32.531 12.016 1 92.75 186 CYS A C 1
ATOM 1461 O O . CYS A 1 186 ? 10.477 33.375 12.734 1 92.75 186 CYS A O 1
ATOM 1463 N N . LYS A 1 187 ? 10.195 32.406 10.773 1 94.75 187 LYS A N 1
ATOM 1464 C CA . LYS A 1 187 ? 11.164 33.281 10.109 1 94.75 187 LYS A CA 1
ATOM 1465 C C . LYS A 1 187 ? 10.805 34.75 10.297 1 94.75 187 LYS A C 1
ATOM 1467 O O . LYS A 1 187 ? 11.664 35.562 10.664 1 94.75 187 LYS A O 1
ATOM 1472 N N . PHE A 1 188 ? 9.633 35.062 10.086 1 97.06 188 PHE A N 1
ATOM 1473 C CA . PHE A 1 188 ? 9.195 36.469 10.148 1 97.06 188 PHE A CA 1
ATOM 1474 C C . PHE A 1 188 ? 9.148 36.938 11.594 1 97.06 188 PHE A C 1
ATOM 1476 O O . PHE A 1 188 ? 9.422 38.125 11.859 1 97.06 188 PHE A O 1
ATOM 1483 N N . HIS A 1 189 ? 8.734 36.062 12.469 1 96.81 189 HIS A N 1
ATOM 1484 C CA . HIS A 1 189 ? 8.734 36.438 13.883 1 96.81 189 HIS A CA 1
ATOM 1485 C C . HIS A 1 189 ? 10.141 36.812 14.359 1 96.81 189 HIS A C 1
ATOM 1487 O O . HIS A 1 189 ? 10.32 37.812 15.039 1 96.81 189 HIS A O 1
ATOM 1493 N N . LEU A 1 190 ? 11.062 35.969 13.969 1 96.75 190 LEU A N 1
ATOM 1494 C CA . LEU A 1 190 ? 12.453 36.25 14.344 1 96.75 190 LEU A CA 1
ATOM 1495 C C . LEU A 1 190 ? 12.961 37.531 13.711 1 96.75 190 LEU A C 1
ATOM 1497 O O . LEU A 1 190 ? 13.648 38.312 14.367 1 96.75 190 LEU A O 1
ATOM 1501 N N . ALA A 1 191 ? 12.656 37.719 12.477 1 97.88 191 ALA A N 1
ATOM 1502 C CA . ALA A 1 191 ? 13.055 38.938 11.781 1 97.88 191 ALA A CA 1
ATOM 1503 C C . ALA A 1 191 ? 12.469 40.188 12.477 1 97.88 191 ALA A C 1
ATOM 1505 O O . ALA A 1 191 ? 13.148 41.188 12.609 1 97.88 191 ALA A O 1
ATOM 1506 N N . LYS A 1 192 ? 11.234 40.062 12.867 1 97.94 192 LYS A N 1
ATOM 1507 C CA . LYS A 1 192 ? 10.57 41.156 13.562 1 97.94 192 LYS A CA 1
ATOM 1508 C C . LYS A 1 192 ? 11.266 41.469 14.883 1 97.94 192 LYS A C 1
ATOM 1510 O O . LYS A 1 192 ? 11.445 42.656 15.227 1 97.94 192 LYS A O 1
ATOM 1515 N N . MET A 1 193 ? 11.578 40.438 15.547 1 97.5 193 MET A N 1
ATOM 1516 C CA . MET A 1 193 ? 12.305 40.625 16.797 1 97.5 193 MET A CA 1
ATOM 1517 C C . MET A 1 193 ? 13.633 41.344 16.531 1 97.5 193 MET A C 1
ATOM 1519 O O . MET A 1 193 ? 14.023 42.219 17.297 1 97.5 193 MET A O 1
ATOM 1523 N N . LEU A 1 194 ? 14.273 40.938 15.477 1 97.75 194 LEU A N 1
ATOM 1524 C CA . LEU A 1 194 ? 15.516 41.625 15.102 1 97.75 194 LEU A CA 1
ATOM 1525 C C . LEU A 1 194 ? 15.266 43.062 14.734 1 97.75 194 LEU A C 1
ATOM 1527 O O . LEU A 1 194 ? 16.031 43.969 15.117 1 97.75 194 LEU A O 1
ATOM 1531 N N . GLU A 1 195 ? 14.273 43.219 13.961 1 97.75 195 GLU A N 1
ATOM 1532 C CA . GLU A 1 195 ? 13.891 44.562 13.57 1 97.75 195 GLU A CA 1
ATOM 1533 C C . GLU A 1 195 ? 13.641 45.469 14.789 1 97.75 195 GLU A C 1
ATOM 1535 O O . GLU A 1 195 ? 13.953 46.656 14.773 1 97.75 195 GLU A O 1
ATOM 1540 N N . ASP A 1 196 ? 13.133 44.906 15.891 1 97.62 196 ASP A N 1
ATOM 1541 C CA . ASP A 1 196 ? 12.82 45.625 17.125 1 97.62 196 ASP A CA 1
ATOM 1542 C C . ASP A 1 196 ? 14.031 45.656 18.062 1 97.62 196 ASP A C 1
ATOM 1544 O O . ASP A 1 196 ? 13.914 46 19.234 1 97.62 196 ASP A O 1
ATOM 1548 N N . ASP A 1 197 ? 15.18 45.188 17.594 1 97.5 197 ASP A N 1
ATOM 1549 C CA . ASP A 1 197 ? 16.438 45.156 18.344 1 97.5 197 ASP A CA 1
ATOM 1550 C C . ASP A 1 197 ? 16.297 44.281 19.594 1 97.5 197 ASP A C 1
ATOM 1552 O O . ASP A 1 197 ? 16.812 44.625 20.656 1 97.5 197 ASP A O 1
ATOM 1556 N N . ASN A 1 198 ? 15.523 43.25 19.453 1 96.62 198 ASN A N 1
ATOM 1557 C CA . ASN A 1 198 ? 15.305 42.312 20.562 1 96.62 198 ASN A CA 1
ATOM 1558 C C . ASN A 1 198 ? 16.047 41 20.328 1 96.62 198 ASN A C 1
ATOM 1560 O O . ASN A 1 198 ? 15.422 39.938 20.312 1 96.62 198 ASN A O 1
ATOM 1564 N N . PHE A 1 199 ? 17.359 41.031 20.266 1 96 199 PHE A N 1
ATOM 1565 C CA . PHE A 1 199 ? 18.172 39.844 20 1 96 199 PHE A CA 1
ATOM 1566 C C . PHE A 1 199 ? 18.047 38.844 21.141 1 96 199 PHE A C 1
ATOM 1568 O O . PHE A 1 199 ? 18.078 37.625 20.922 1 96 199 PHE A O 1
ATOM 1575 N N . GLU A 1 200 ? 17.875 39.344 22.375 1 95.12 200 GLU A N 1
ATOM 1576 C CA . GLU A 1 200 ? 17.656 38.438 23.5 1 95.12 200 GLU A CA 1
ATOM 1577 C C . GLU A 1 200 ? 16.406 37.594 23.312 1 95.12 200 GLU A C 1
ATOM 1579 O O . GLU A 1 200 ? 16.391 36.438 23.703 1 95.12 200 GLU A O 1
ATOM 1584 N N . GLY A 1 201 ? 15.391 38.25 22.781 1 94.5 201 GLY A N 1
ATOM 1585 C CA . GLY A 1 201 ? 14.18 37.5 22.469 1 94.5 201 GLY A CA 1
ATOM 1586 C C . GLY A 1 201 ? 14.398 36.406 21.438 1 94.5 201 GLY A C 1
ATOM 1587 O O . GLY A 1 201 ? 13.805 35.344 21.531 1 94.5 201 GLY A O 1
ATOM 1588 N N . VAL A 1 202 ? 15.242 36.688 20.484 1 95.5 202 VAL A N 1
ATOM 1589 C CA . VAL A 1 202 ? 15.578 35.719 19.438 1 95.5 202 VAL A CA 1
ATOM 1590 C C . VAL A 1 202 ? 16.25 34.5 20.078 1 95.5 202 VAL A C 1
ATOM 1592 O O . VAL A 1 202 ? 15.906 33.344 19.766 1 95.5 202 VAL A O 1
ATOM 1595 N N . LEU A 1 203 ? 17.203 34.75 20.969 1 94.75 203 LEU A N 1
ATOM 1596 C CA . LEU A 1 203 ? 17.922 33.656 21.641 1 94.75 203 LEU A CA 1
ATOM 1597 C C . LEU A 1 203 ? 16.953 32.812 22.453 1 94.75 203 LEU A C 1
ATOM 1599 O O . LEU A 1 203 ? 17.047 31.578 22.453 1 94.75 203 LEU A O 1
ATOM 1603 N N . ALA A 1 204 ? 16.078 33.5 23.125 1 92.44 204 ALA A N 1
ATOM 1604 C CA . ALA A 1 204 ? 15.102 32.812 23.953 1 92.44 204 ALA A CA 1
ATOM 1605 C C . ALA A 1 204 ? 14.141 31.969 23.109 1 92.44 204 ALA A C 1
ATOM 1607 O O . ALA A 1 204 ? 13.773 30.859 23.484 1 92.44 204 ALA A O 1
ATOM 1608 N N . ASP A 1 205 ? 13.75 32.531 22.016 1 91.88 205 ASP A N 1
ATOM 1609 C CA . ASP A 1 205 ? 12.805 31.875 21.125 1 91.88 205 ASP A CA 1
ATOM 1610 C C . ASP A 1 205 ? 13.414 30.609 20.531 1 91.88 205 ASP A C 1
ATOM 1612 O O . ASP A 1 205 ? 12.773 29.562 20.484 1 91.88 205 ASP A O 1
ATOM 1616 N N . LEU A 1 206 ? 14.594 30.672 20.109 1 90.94 206 LEU A N 1
ATOM 1617 C CA . LEU A 1 206 ? 15.281 29.562 19.469 1 90.94 206 LEU A CA 1
ATOM 1618 C C . LEU A 1 206 ? 15.836 28.594 20.516 1 90.94 206 LEU A C 1
ATOM 1620 O O . LEU A 1 206 ? 16.172 27.453 20.203 1 90.94 206 LEU A O 1
ATOM 1624 N N . ASN A 1 207 ? 15.867 29.156 21.781 1 91.56 207 ASN A N 1
ATOM 1625 C CA . ASN A 1 207 ? 16.531 28.422 22.844 1 91.56 207 ASN A CA 1
ATOM 1626 C C . ASN A 1 207 ? 17.938 28 22.438 1 91.56 207 ASN A C 1
ATOM 1628 O O . ASN A 1 207 ? 18.281 26.828 22.5 1 91.56 207 ASN A O 1
ATOM 1632 N N . MET A 1 208 ? 18.672 28.891 21.906 1 92.88 208 MET A N 1
ATOM 1633 C CA . MET A 1 208 ? 20.031 28.703 21.422 1 92.88 208 MET A CA 1
ATOM 1634 C C . MET A 1 208 ? 20.953 29.797 21.938 1 92.88 208 MET A C 1
ATOM 1636 O O . MET A 1 208 ? 20.484 30.859 22.375 1 92.88 208 MET A O 1
ATOM 1640 N N . ASN A 1 209 ? 22.297 29.453 21.953 1 95 209 ASN A N 1
ATOM 1641 C CA . ASN A 1 209 ? 23.266 30.516 22.266 1 95 209 ASN A CA 1
ATOM 1642 C C . ASN A 1 209 ? 23.484 31.422 21.062 1 95 209 ASN A C 1
ATOM 1644 O O . ASN A 1 209 ? 22.938 31.188 19.984 1 95 209 ASN A O 1
ATOM 1648 N N . GLU A 1 210 ? 24.203 32.5 21.312 1 96.06 210 GLU A N 1
ATOM 1649 C CA . GLU A 1 210 ? 24.391 33.531 20.312 1 96.06 210 GLU A CA 1
ATOM 1650 C C . GLU A 1 210 ? 24.984 32.969 19.031 1 96.06 210 GLU A C 1
ATOM 1652 O O . GLU A 1 210 ? 24.547 33.312 17.922 1 96.06 210 GLU A O 1
ATOM 1657 N N . LYS A 1 211 ? 25.938 32.094 19.172 1 96.56 211 LYS A N 1
ATOM 1658 C CA . LYS A 1 211 ? 26.609 31.531 18.016 1 96.56 211 LYS A CA 1
ATOM 1659 C C . LYS A 1 211 ? 25.656 30.656 17.188 1 96.56 211 LYS A C 1
ATOM 1661 O O . LYS A 1 211 ? 25.578 30.812 15.977 1 96.56 211 LYS A O 1
ATOM 1666 N N . GLU A 1 212 ? 24.984 29.812 17.859 1 94.5 212 GLU A N 1
ATOM 1667 C CA . GLU A 1 212 ? 24.047 28.922 17.203 1 94.5 212 GLU A CA 1
ATOM 1668 C C . GLU A 1 212 ? 22.906 29.703 16.547 1 94.5 212 GLU A C 1
ATOM 1670 O O . GLU A 1 212 ? 22.5 29.391 15.422 1 94.5 212 GLU A O 1
ATOM 1675 N N . ALA A 1 213 ? 22.438 30.656 17.234 1 94.69 213 ALA A N 1
ATOM 1676 C CA . ALA A 1 213 ? 21.344 31.484 16.734 1 94.69 213 ALA A CA 1
ATOM 1677 C C . ALA A 1 213 ? 21.766 32.25 15.477 1 94.69 213 ALA A C 1
ATOM 1679 O O . ALA A 1 213 ? 21.016 32.312 14.5 1 94.69 213 ALA A O 1
ATOM 1680 N N . THR A 1 214 ? 22.938 32.781 15.562 1 96.12 214 THR A N 1
ATOM 1681 C CA . THR A 1 214 ? 23.438 33.531 14.422 1 96.12 214 THR A CA 1
ATOM 1682 C C . THR A 1 214 ? 23.594 32.625 13.195 1 96.12 214 THR A C 1
ATOM 1684 O O . THR A 1 214 ? 23.297 33.062 12.07 1 96.12 214 THR A O 1
ATOM 1687 N N . GLU A 1 215 ? 23.984 31.453 13.438 1 95.31 215 GLU A N 1
ATOM 1688 C CA . GLU A 1 215 ? 24.141 30.5 12.344 1 95.31 215 GLU A CA 1
ATOM 1689 C C . GLU A 1 215 ? 22.797 30.172 11.703 1 95.31 215 GLU A C 1
ATOM 1691 O O . GLU A 1 215 ? 22.688 30.125 10.477 1 95.31 215 GLU A O 1
ATOM 1696 N N . ILE A 1 216 ? 21.844 29.953 12.516 1 93.06 216 ILE A N 1
ATOM 1697 C CA . ILE A 1 216 ? 20.516 29.625 12.023 1 93.06 216 ILE A CA 1
ATOM 1698 C C . ILE A 1 216 ? 19.938 30.797 11.258 1 93.06 216 ILE A C 1
ATOM 1700 O O . ILE A 1 216 ? 19.344 30.625 10.195 1 93.06 216 ILE A O 1
ATOM 1704 N N . LEU A 1 217 ? 20.062 31.969 11.789 1 95.56 217 LEU A N 1
ATOM 1705 C CA . LEU A 1 217 ? 19.547 33.156 11.141 1 95.56 217 LEU A CA 1
ATOM 1706 C C . LEU A 1 217 ? 20.172 33.375 9.766 1 95.56 217 LEU A C 1
ATOM 1708 O O . LEU A 1 217 ? 19.484 33.656 8.797 1 95.56 217 LEU A O 1
ATOM 1712 N N . ASN A 1 218 ? 21.438 33.094 9.703 1 95.12 218 ASN A N 1
ATOM 1713 C CA . ASN A 1 218 ? 22.156 33.25 8.438 1 95.12 218 ASN A CA 1
ATOM 1714 C C . ASN A 1 218 ? 21.766 32.156 7.441 1 95.12 218 ASN A C 1
ATOM 1716 O O . ASN A 1 218 ? 21.547 32.438 6.262 1 95.12 218 ASN A O 1
ATOM 1720 N N . ASN A 1 219 ? 21.688 31.016 7.973 1 92 219 ASN A N 1
ATOM 1721 C CA . ASN A 1 219 ? 21.375 29.875 7.117 1 92 219 ASN A CA 1
ATOM 1722 C C . ASN A 1 219 ? 19.984 29.984 6.508 1 92 219 ASN A C 1
ATOM 1724 O O . ASN A 1 219 ? 19.75 29.531 5.383 1 92 219 ASN A O 1
ATOM 1728 N N . TYR A 1 220 ? 19.109 30.656 7.211 1 92 220 TYR A N 1
ATOM 1729 C CA . TYR A 1 220 ? 17.734 30.703 6.746 1 92 220 TYR A CA 1
ATOM 1730 C C . TYR A 1 220 ? 17.391 32.094 6.199 1 92 220 TYR A C 1
ATOM 1732 O O . TYR A 1 220 ? 16.234 32.375 5.848 1 92 220 TYR A O 1
ATOM 1740 N N . GLY A 1 221 ? 18.344 32.938 6.129 1 94.44 221 GLY A N 1
ATOM 1741 C CA . GLY A 1 221 ? 18.172 34.25 5.52 1 94.44 221 GLY A CA 1
ATOM 1742 C C . GLY A 1 221 ? 17.234 35.156 6.293 1 94.44 221 GLY A C 1
ATOM 1743 O O . GLY A 1 221 ? 16.297 35.719 5.723 1 94.44 221 GLY A O 1
ATOM 1744 N N . ILE A 1 222 ? 17.484 35.25 7.578 1 96.94 222 ILE A N 1
ATOM 1745 C CA . ILE A 1 222 ? 16.672 36.062 8.484 1 96.94 222 ILE A CA 1
ATOM 1746 C C . ILE A 1 222 ? 17.5 37.219 8.992 1 96.94 222 ILE A C 1
ATOM 1748 O O . ILE A 1 222 ? 18.516 37.031 9.656 1 96.94 222 ILE A O 1
ATOM 1752 N N . ALA A 1 223 ? 17.078 38.375 8.641 1 97.19 223 ALA A N 1
ATOM 1753 C CA . ALA A 1 223 ? 17.781 39.594 9.055 1 97.19 223 ALA A CA 1
ATOM 1754 C C . ALA A 1 223 ? 16.797 40.656 9.477 1 97.19 223 ALA A C 1
ATOM 1756 O O . ALA A 1 223 ? 15.586 40.531 9.25 1 97.19 223 ALA A O 1
ATOM 1757 N N . LYS A 1 224 ? 17.297 41.719 10.125 1 96.81 224 LYS A N 1
ATOM 1758 C CA . LYS A 1 224 ? 16.484 42.812 10.648 1 96.81 224 LYS A CA 1
ATOM 1759 C C . LYS A 1 224 ? 15.758 43.562 9.523 1 96.81 224 LYS A C 1
ATOM 1761 O O . LYS A 1 224 ? 14.656 44.062 9.719 1 96.81 224 LYS A O 1
ATOM 1766 N N . ASP A 1 225 ? 16.406 43.438 8.344 1 97.25 225 ASP A N 1
ATOM 1767 C CA . ASP A 1 225 ? 15.836 44.281 7.277 1 97.25 225 ASP A CA 1
ATOM 1768 C C . ASP A 1 225 ? 15.375 43.406 6.105 1 97.25 225 ASP A C 1
ATOM 1770 O O . ASP A 1 225 ? 14.883 43.938 5.102 1 97.25 225 ASP A O 1
ATOM 1774 N N . SER A 1 226 ? 15.555 42.094 6.27 1 97.31 226 SER A N 1
ATOM 1775 C CA . SER A 1 226 ? 15.18 41.25 5.125 1 97.31 226 SER A CA 1
ATOM 1776 C C . SER A 1 226 ? 14.938 39.812 5.543 1 97.31 226 SER A C 1
ATOM 1778 O O . SER A 1 226 ? 15.523 39.344 6.52 1 97.31 226 SER A O 1
ATOM 1780 N N . VAL A 1 227 ? 14.07 39.188 4.824 1 97.38 227 VAL A N 1
ATOM 1781 C CA . VAL A 1 227 ? 13.828 37.75 4.965 1 97.38 227 VAL A CA 1
ATOM 1782 C C . VAL A 1 227 ? 13.953 37.062 3.605 1 97.38 227 VAL A C 1
ATOM 1784 O O . VAL A 1 227 ? 13.367 37.531 2.619 1 97.38 227 VAL A O 1
ATOM 1787 N N . GLU A 1 228 ? 14.734 36 3.588 1 96 228 GLU A N 1
ATOM 1788 C CA . GLU A 1 228 ? 14.906 35.219 2.365 1 96 228 GLU A CA 1
ATOM 1789 C C . GLU A 1 228 ? 13.797 34.188 2.209 1 96 228 GLU A C 1
ATOM 1791 O O . GLU A 1 228 ? 13.461 33.469 3.162 1 96 228 GLU A O 1
ATOM 1796 N N . ILE A 1 229 ? 13.219 34.219 1.063 1 93.44 229 ILE A N 1
ATOM 1797 C CA . ILE A 1 229 ? 12.234 33.188 0.687 1 93.44 229 ILE A CA 1
ATOM 1798 C C . ILE A 1 229 ? 12.805 32.312 -0.409 1 93.44 229 ILE A C 1
ATOM 1800 O O . ILE A 1 229 ? 13.203 32.781 -1.471 1 93.44 229 ILE A O 1
ATOM 1804 N N . TRP A 1 230 ? 12.812 31.062 -0.135 1 88.06 230 TRP A N 1
ATOM 1805 C CA . TRP A 1 230 ? 13.375 30.141 -1.106 1 88.06 230 TRP A CA 1
ATOM 1806 C C . TRP A 1 230 ? 12.422 29.938 -2.283 1 88.06 230 TRP A C 1
ATOM 1808 O O . TRP A 1 230 ? 11.234 29.688 -2.092 1 88.06 230 TRP A O 1
ATOM 1818 N N . GLY A 1 231 ? 12.961 30.094 -3.533 1 88.94 231 GLY A N 1
ATOM 1819 C CA . GLY A 1 231 ? 12.188 29.891 -4.746 1 88.94 231 GLY A CA 1
ATOM 1820 C C . GLY A 1 231 ? 11.664 31.188 -5.336 1 88.94 231 GLY A C 1
ATOM 1821 O O . GLY A 1 231 ? 12.086 32.281 -4.934 1 88.94 231 GLY A O 1
ATOM 1822 N N . THR A 1 232 ? 10.797 31.062 -6.309 1 90.38 232 THR A N 1
ATOM 1823 C CA . THR A 1 232 ? 10.289 32.219 -7.039 1 90.38 232 THR A CA 1
ATOM 1824 C C . THR A 1 232 ? 9.109 32.844 -6.312 1 90.38 232 THR A C 1
ATOM 1826 O O . THR A 1 232 ? 8.742 34 -6.578 1 90.38 232 THR A O 1
ATOM 1829 N N . GLY A 1 233 ? 8.508 32.031 -5.504 1 90.62 233 GLY A N 1
ATOM 1830 C CA . GLY A 1 233 ? 7.305 32.5 -4.832 1 90.62 233 GLY A CA 1
ATOM 1831 C C . GLY A 1 233 ? 6.047 32.312 -5.656 1 90.62 233 GLY A C 1
ATOM 1832 O O . GLY A 1 233 ? 4.941 32.562 -5.184 1 90.62 233 GLY A O 1
ATOM 1833 N N . LYS A 1 234 ? 6.199 31.734 -6.805 1 90.81 234 LYS A N 1
ATOM 1834 C CA . LYS A 1 234 ? 5.078 31.641 -7.734 1 90.81 234 LYS A CA 1
ATOM 1835 C C . LYS A 1 234 ? 4.27 30.375 -7.484 1 90.81 234 LYS A C 1
ATOM 1837 O O . LYS A 1 234 ? 3.094 30.297 -7.848 1 90.81 234 LYS A O 1
ATOM 1842 N N . VAL A 1 235 ? 4.863 29.391 -6.883 1 89.31 235 VAL A N 1
ATOM 1843 C CA . VAL A 1 235 ? 4.184 28.125 -6.633 1 89.31 235 VAL A CA 1
ATOM 1844 C C . VAL A 1 235 ? 2.988 28.359 -5.711 1 89.31 235 VAL A C 1
ATOM 1846 O O . VAL A 1 235 ? 3.068 29.141 -4.762 1 89.31 235 VAL A O 1
ATOM 1849 N N . LYS A 1 236 ? 1.933 27.703 -6.055 1 92.19 236 LYS A N 1
ATOM 1850 C CA . LYS A 1 236 ? 0.708 27.859 -5.277 1 92.19 236 LYS A CA 1
ATOM 1851 C C . LYS A 1 236 ? 0.46 26.656 -4.379 1 92.19 236 LYS A C 1
ATOM 1853 O O . LYS A 1 236 ? 0.837 25.531 -4.723 1 92.19 236 LYS A O 1
ATOM 1858 N N . ARG A 1 237 ? -0.153 26.906 -3.248 1 92.5 237 ARG A N 1
ATOM 1859 C CA . ARG A 1 237 ? -0.52 25.875 -2.281 1 92.5 237 ARG A CA 1
ATOM 1860 C C . ARG A 1 237 ? -1.902 26.141 -1.696 1 92.5 237 ARG A C 1
ATOM 1862 O O . ARG A 1 237 ? -2.334 27.297 -1.607 1 92.5 237 ARG A O 1
ATOM 1869 N N . GLU A 1 238 ? -2.547 25.094 -1.466 1 95.5 238 GLU A N 1
ATOM 1870 C CA . GLU A 1 238 ? -3.752 25.125 -0.644 1 95.5 238 GLU A CA 1
ATOM 1871 C C . GLU A 1 238 ? -3.443 24.766 0.807 1 95.5 238 GLU A C 1
ATOM 1873 O O . GLU A 1 238 ? -2.625 23.891 1.074 1 95.5 238 GLU A O 1
ATOM 1878 N N . PHE A 1 239 ? -4.133 25.484 1.729 1 95.06 239 PHE A N 1
ATOM 1879 C CA . PHE A 1 239 ? -3.982 25.203 3.154 1 95.06 239 PHE A CA 1
ATOM 1880 C C . PHE A 1 239 ? -5.34 24.969 3.809 1 95.06 239 PHE A C 1
ATOM 1882 O O . PHE A 1 239 ? -6.328 25.609 3.443 1 95.06 239 PHE A O 1
ATOM 1889 N N . ILE A 1 240 ? -5.355 24.094 4.758 1 96.75 240 ILE A N 1
ATOM 1890 C CA . ILE A 1 240 ? -6.559 23.891 5.555 1 96.75 240 ILE A CA 1
ATOM 1891 C C . ILE A 1 240 ? -6.199 23.891 7.039 1 96.75 240 ILE A C 1
ATOM 1893 O O . ILE A 1 240 ? -5.199 23.297 7.445 1 96.75 240 ILE A O 1
ATOM 1897 N N . HIS A 1 241 ? -6.945 24.672 7.816 1 97.25 241 HIS A N 1
ATOM 1898 C CA . HIS A 1 241 ? -6.688 24.781 9.25 1 97.25 241 HIS A CA 1
ATOM 1899 C C . HIS A 1 241 ? -7.105 23.516 9.984 1 97.25 241 HIS A C 1
ATOM 1901 O O . HIS A 1 241 ? -8.133 22.922 9.672 1 97.25 241 HIS A O 1
ATOM 1907 N N . SER A 1 242 ? -6.375 23.156 11.016 1 97.19 242 SER A N 1
ATOM 1908 C CA . SER A 1 242 ? -6.605 21.922 11.766 1 97.19 242 SER A CA 1
ATOM 1909 C C . SER A 1 242 ? -7.977 21.922 12.43 1 97.19 242 SER A C 1
ATOM 1911 O O . SER A 1 242 ? -8.609 20.875 12.57 1 97.19 242 SER A O 1
ATOM 1913 N N . ASP A 1 243 ? -8.461 23.094 12.859 1 97.81 243 ASP A N 1
ATOM 1914 C CA . ASP A 1 243 ? -9.797 23.172 13.453 1 97.81 243 ASP A CA 1
ATOM 1915 C C . ASP A 1 243 ? -10.875 22.844 12.422 1 97.81 243 ASP A C 1
ATOM 1917 O O . ASP A 1 243 ? -11.891 22.234 12.758 1 97.81 243 ASP A O 1
ATOM 1921 N N . ASP A 1 244 ? -10.656 23.328 11.211 1 98.38 244 ASP A N 1
ATOM 1922 C CA . ASP A 1 244 ? -11.586 22.984 10.141 1 98.38 244 ASP A CA 1
ATOM 1923 C C . ASP A 1 244 ? -11.523 21.484 9.828 1 98.38 244 ASP A C 1
ATOM 1925 O O . ASP A 1 244 ? -12.555 20.859 9.57 1 98.38 244 ASP A O 1
ATOM 1929 N N . LEU A 1 245 ? -10.336 20.953 9.781 1 98.5 245 LEU A N 1
ATOM 1930 C CA . LEU A 1 245 ? -10.234 19.516 9.555 1 98.5 245 LEU A CA 1
ATOM 1931 C C . LEU A 1 245 ? -10.969 18.734 10.641 1 98.5 245 LEU A C 1
ATOM 1933 O O . LEU A 1 245 ? -11.641 17.75 10.352 1 98.5 245 LEU A O 1
ATOM 1937 N N . ALA A 1 246 ? -10.766 19.125 11.883 1 98.62 246 ALA A N 1
ATOM 1938 C CA . ALA A 1 246 ? -11.461 18.469 12.992 1 98.62 246 ALA A CA 1
ATOM 1939 C C . ALA A 1 246 ? -12.977 18.531 12.797 1 98.62 246 ALA A C 1
ATOM 1941 O O . ALA A 1 246 ? -13.672 17.531 12.984 1 98.62 246 ALA A O 1
ATOM 1942 N N . ASP A 1 247 ? -13.414 19.719 12.422 1 98.69 247 ASP A N 1
ATOM 1943 C CA . ASP A 1 247 ? -14.844 19.906 12.188 1 98.69 247 ASP A CA 1
ATOM 1944 C C . ASP A 1 247 ? -15.336 19.016 11.055 1 98.69 247 ASP A C 1
ATOM 1946 O O . ASP A 1 247 ? -16.391 18.375 11.172 1 98.69 247 ASP A O 1
ATOM 1950 N N . ALA A 1 248 ? -14.609 18.969 9.961 1 98.88 248 ALA A N 1
ATOM 1951 C CA . ALA A 1 248 ? -14.945 18.109 8.828 1 98.88 248 ALA A CA 1
ATOM 1952 C C . ALA A 1 248 ? -14.969 16.641 9.242 1 98.88 248 ALA A C 1
ATOM 1954 O O . ALA A 1 248 ? -15.828 15.883 8.797 1 98.88 248 ALA A O 1
ATOM 1955 N N . SER A 1 249 ? -14.039 16.25 10.023 1 98.88 249 SER A N 1
ATOM 1956 C CA . SER A 1 249 ? -13.922 14.867 10.477 1 98.88 249 SER A CA 1
ATOM 1957 C C . SER A 1 249 ? -15.125 14.453 11.32 1 98.88 249 SER A C 1
ATOM 1959 O O . SER A 1 249 ? -15.695 13.375 11.109 1 98.88 249 SER A O 1
ATOM 1961 N N . ILE A 1 250 ? -15.477 15.281 12.242 1 98.81 250 ILE A N 1
ATOM 1962 C CA . ILE A 1 250 ? -16.609 14.992 13.117 1 98.81 250 ILE A CA 1
ATOM 1963 C C . ILE A 1 250 ? -17.906 15.023 12.312 1 98.81 250 ILE A C 1
ATOM 1965 O O . ILE A 1 250 ? -18.766 14.164 12.484 1 98.81 250 ILE A O 1
ATOM 1969 N N . PHE A 1 251 ? -18.062 16.016 11.445 1 98.69 251 PHE A N 1
ATOM 1970 C CA . PHE A 1 251 ? -19.203 16.062 10.547 1 98.69 251 PHE A CA 1
ATOM 1971 C C . PHE A 1 251 ? -19.344 14.766 9.766 1 98.69 251 PHE A C 1
ATOM 1973 O O . PHE A 1 251 ? -20.438 14.195 9.68 1 98.69 251 PHE A O 1
ATOM 1980 N N . THR A 1 252 ? -18.219 14.32 9.18 1 98.88 252 THR A N 1
ATOM 1981 C CA . THR A 1 252 ? -18.203 13.086 8.406 1 98.88 252 THR A CA 1
ATOM 1982 C C . THR A 1 252 ? -18.562 11.891 9.281 1 98.88 252 THR A C 1
ATOM 1984 O O . THR A 1 252 ? -19.375 11.039 8.883 1 98.88 252 THR A O 1
ATOM 1987 N N . MET A 1 253 ? -17.984 11.82 10.461 1 98.81 253 MET A N 1
ATOM 1988 C CA . MET A 1 253 ? -18.25 10.742 11.406 1 98.81 253 MET A CA 1
ATOM 1989 C C . MET A 1 253 ? -19.734 10.641 11.719 1 98.81 253 MET A C 1
ATOM 1991 O O . MET A 1 253 ? -20.281 9.539 11.82 1 98.81 253 MET A O 1
ATOM 1995 N N . GLU A 1 254 ? -20.375 11.766 11.758 1 98.25 254 GLU A N 1
ATOM 1996 C CA . GLU A 1 254 ? -21.75 11.82 12.242 1 98.25 254 GLU A CA 1
ATOM 1997 C C . GLU A 1 254 ? -22.734 11.695 11.094 1 98.25 254 GLU A C 1
ATOM 1999 O O . GLU A 1 254 ? -23.844 11.164 11.266 1 98.25 254 GLU A O 1
ATOM 2004 N N . ASN A 1 255 ? -22.312 12.133 9.883 1 98.44 255 ASN A N 1
ATOM 2005 C CA . ASN A 1 255 ? -23.375 12.391 8.914 1 98.44 255 ASN A CA 1
ATOM 2006 C C . ASN A 1 255 ? -23.141 11.617 7.617 1 98.44 255 ASN A C 1
ATOM 2008 O O . ASN A 1 255 ? -24.047 11.523 6.781 1 98.44 255 ASN A O 1
ATOM 2012 N N . ILE A 1 256 ? -22 11.086 7.441 1 98.75 256 ILE A N 1
ATOM 2013 C CA . ILE A 1 256 ? -21.688 10.469 6.16 1 98.75 256 ILE A CA 1
ATOM 2014 C C . ILE A 1 256 ? -21.344 8.992 6.367 1 98.75 256 ILE A C 1
ATOM 2016 O O . ILE A 1 256 ? -20.594 8.641 7.27 1 98.75 256 ILE A O 1
ATOM 2020 N N . ASN A 1 257 ? -21.906 8.125 5.57 1 98.62 257 ASN A N 1
ATOM 2021 C CA . ASN A 1 257 ? -21.609 6.695 5.59 1 98.62 257 ASN A CA 1
ATOM 2022 C C . ASN A 1 257 ? -21.016 6.227 4.266 1 98.62 257 ASN A C 1
ATOM 2024 O O . ASN A 1 257 ? -21.141 6.914 3.248 1 98.62 257 ASN A O 1
ATOM 2028 N N . PHE A 1 258 ? -20.406 5.059 4.344 1 98.5 258 PHE A N 1
ATOM 2029 C CA . PHE A 1 258 ? -19.844 4.48 3.129 1 98.5 258 PHE A CA 1
ATOM 2030 C C . PHE A 1 258 ? -20.906 4.391 2.033 1 98.5 258 PHE A C 1
ATOM 2032 O O . PHE A 1 258 ? -20.609 4.629 0.86 1 98.5 258 PHE A O 1
ATOM 2039 N N . SER A 1 259 ? -22.109 4.113 2.381 1 97.56 259 SER A N 1
ATOM 2040 C CA . SER A 1 259 ? -23.203 3.949 1.426 1 97.56 259 SER A CA 1
ATOM 2041 C C . SER A 1 259 ? -23.484 5.25 0.681 1 97.56 259 SER A C 1
ATOM 2043 O O . SER A 1 259 ? -24 5.23 -0.433 1 97.56 259 SER A O 1
ATOM 2045 N N . ASP A 1 260 ? -23.125 6.352 1.27 1 97.94 260 ASP A N 1
ATOM 2046 C CA . ASP A 1 260 ? -23.312 7.652 0.632 1 97.94 260 ASP A CA 1
ATOM 2047 C C . ASP A 1 260 ? -22.266 7.898 -0.447 1 97.94 260 ASP A C 1
ATOM 2049 O O . ASP A 1 260 ? -22.453 8.742 -1.326 1 97.94 260 ASP A O 1
ATOM 2053 N N . LEU A 1 261 ? -21.203 7.211 -0.332 1 98.12 261 LEU A N 1
ATOM 2054 C CA . LEU A 1 261 ? -20.047 7.461 -1.184 1 98.12 261 LEU A CA 1
ATOM 2055 C C . LEU A 1 261 ? -19.922 6.383 -2.256 1 98.12 261 LEU A C 1
ATOM 2057 O O . LEU A 1 261 ? -19.328 6.621 -3.311 1 98.12 261 LEU A O 1
ATOM 2061 N N . ALA A 1 262 ? -20.375 5.199 -1.879 1 96.31 262 ALA A N 1
ATOM 2062 C CA . ALA A 1 262 ? -20.281 4.062 -2.791 1 96.31 262 ALA A CA 1
ATOM 2063 C C . ALA A 1 262 ? -21.359 4.152 -3.875 1 96.31 262 ALA A C 1
ATOM 2065 O O . ALA A 1 262 ? -22.547 4.035 -3.586 1 96.31 262 ALA A O 1
ATOM 2066 N N . LYS A 1 263 ? -20.953 4.402 -5.039 1 91.25 263 LYS A N 1
ATOM 2067 C CA . LYS A 1 263 ? -21.906 4.535 -6.133 1 91.25 263 LYS A CA 1
ATOM 2068 C C . LYS A 1 263 ? -21.75 3.404 -7.145 1 91.25 263 LYS A C 1
ATOM 2070 O O . LYS A 1 263 ? -20.625 2.973 -7.43 1 91.25 263 LYS A O 1
ATOM 2075 N N . GLY A 1 264 ? -22.859 2.855 -7.609 1 89.75 264 GLY A N 1
ATOM 2076 C CA . GLY A 1 264 ? -22.844 1.874 -8.68 1 89.75 264 GLY A CA 1
ATOM 2077 C C . GLY A 1 264 ? -22.469 0.481 -8.211 1 89.75 264 GLY A C 1
ATOM 2078 O O . GLY A 1 264 ? -22.453 0.208 -7.008 1 89.75 264 GLY A O 1
ATOM 2079 N N . LYS A 1 265 ? -22.188 -0.445 -9.141 1 88.31 265 LYS A N 1
ATOM 2080 C CA . LYS A 1 265 ? -21.906 -1.854 -8.891 1 88.31 265 LYS A CA 1
ATOM 2081 C C . LYS A 1 265 ? -20.453 -2.049 -8.477 1 88.31 265 LYS A C 1
ATOM 2083 O O . LYS A 1 265 ? -20.125 -2.996 -7.75 1 88.31 265 LYS A O 1
ATOM 2088 N N . ASN A 1 266 ? -19.578 -1.131 -8.859 1 90.94 266 ASN A N 1
ATOM 2089 C CA . ASN A 1 266 ? -18.141 -1.216 -8.609 1 90.94 266 ASN A CA 1
ATOM 2090 C C . ASN A 1 266 ? -17.609 0.061 -7.965 1 90.94 266 ASN A C 1
ATOM 2092 O O . ASN A 1 266 ? -16.891 0.824 -8.602 1 90.94 266 ASN A O 1
ATOM 2096 N N . PRO A 1 267 ? -17.984 0.222 -6.699 1 94.06 267 PRO A N 1
ATOM 2097 C CA . PRO A 1 267 ? -17.531 1.45 -6.035 1 94.06 267 PRO A CA 1
ATOM 2098 C C . PRO A 1 267 ? -16.016 1.591 -6.008 1 94.06 267 PRO A C 1
ATOM 2100 O O . PRO A 1 267 ? -15.305 0.602 -5.809 1 94.06 267 PRO A O 1
ATOM 2103 N N . GLN A 1 268 ? -15.531 2.723 -6.27 1 94 268 GLN A N 1
ATOM 2104 C CA . GLN A 1 268 ? -14.117 3.08 -6.238 1 94 268 GLN A CA 1
ATOM 2105 C C . GLN A 1 268 ? -13.938 4.559 -5.906 1 94 268 GLN A C 1
ATOM 2107 O O . GLN A 1 268 ? -14.82 5.375 -6.16 1 94 268 GLN A O 1
ATOM 2112 N N . ASN A 1 269 ? -12.742 4.914 -5.324 1 96.19 269 ASN A N 1
ATOM 2113 C CA . ASN A 1 269 ? -12.438 6.301 -4.98 1 96.19 269 ASN A CA 1
ATOM 2114 C C . ASN A 1 269 ? -13.477 6.887 -4.035 1 96.19 269 ASN A C 1
ATOM 2116 O O . ASN A 1 269 ? -14.039 7.949 -4.309 1 96.19 269 ASN A O 1
ATOM 2120 N N . THR A 1 270 ? -13.703 6.18 -2.984 1 98.06 270 THR A N 1
ATOM 2121 C CA . THR A 1 270 ? -14.766 6.559 -2.051 1 98.06 270 THR A CA 1
ATOM 2122 C C . THR A 1 270 ? -14.219 7.473 -0.957 1 98.06 270 THR A C 1
ATOM 2124 O O . THR A 1 270 ? -14.93 7.801 -0.005 1 98.06 270 THR A O 1
ATOM 2127 N N . HIS A 1 271 ? -12.945 7.879 -1.042 1 98.75 271 HIS A N 1
ATOM 2128 C CA . HIS A 1 271 ? -12.414 8.883 -0.128 1 98.75 271 HIS A CA 1
ATOM 2129 C C . HIS A 1 271 ? -12.961 10.266 -0.457 1 98.75 271 HIS A C 1
ATOM 2131 O O . HIS A 1 271 ? -13.57 10.469 -1.513 1 98.75 271 HIS A O 1
ATOM 2137 N N . ILE A 1 272 ? -12.773 11.18 0.473 1 98.88 272 ILE A N 1
ATOM 2138 C CA . ILE A 1 272 ? -13.297 12.539 0.317 1 98.88 272 ILE A CA 1
ATOM 2139 C C . ILE A 1 272 ? -12.148 13.547 0.426 1 98.88 272 ILE A C 1
ATOM 2141 O O . ILE A 1 272 ? -11.367 13.5 1.375 1 98.88 272 ILE A O 1
ATOM 2145 N N . ASN A 1 273 ? -12.062 14.43 -0.513 1 98.81 273 ASN A N 1
ATOM 2146 C CA . ASN A 1 273 ? -11.148 15.562 -0.432 1 98.81 273 ASN A CA 1
ATOM 2147 C C . ASN A 1 273 ? -11.625 16.594 0.579 1 98.81 273 ASN A C 1
ATOM 2149 O O . ASN A 1 273 ? -12.797 16.984 0.58 1 98.81 273 ASN A O 1
ATOM 2153 N N . ILE A 1 274 ? -10.75 16.984 1.415 1 98.75 274 ILE A N 1
ATOM 2154 C CA . ILE A 1 274 ? -11 18.062 2.355 1 98.75 274 ILE A CA 1
ATOM 2155 C C . ILE A 1 274 ? -10.039 19.219 2.08 1 98.75 274 ILE A C 1
ATOM 2157 O O . ILE A 1 274 ? -8.828 19.016 1.951 1 98.75 274 ILE A O 1
ATOM 2161 N N . GLY A 1 275 ? -10.484 20.375 2.025 1 98.06 275 GLY A N 1
ATOM 2162 C CA . GLY A 1 275 ? -9.68 21.562 1.784 1 98.06 275 GLY A CA 1
ATOM 2163 C C . GLY A 1 275 ? -10.484 22.844 1.774 1 98.06 275 GLY A C 1
ATOM 2164 O O . GLY A 1 275 ? -11.695 22.812 2.01 1 98.06 275 GLY A O 1
ATOM 2165 N N . SER A 1 276 ? -9.82 23.906 1.564 1 97.25 276 SER A N 1
ATOM 2166 C CA . SER A 1 276 ? -10.484 25.203 1.454 1 97.25 276 SER A CA 1
ATOM 2167 C C . SER A 1 276 ? -10.977 25.453 0.032 1 97.25 276 SER A C 1
ATOM 2169 O O . SER A 1 276 ? -11.867 26.281 -0.188 1 97.25 276 SER A O 1
ATOM 2171 N N . GLY A 1 277 ? -10.297 24.797 -0.951 1 97 277 GLY A N 1
ATOM 2172 C CA . GLY A 1 277 ? -10.617 25.016 -2.352 1 97 277 GLY A CA 1
ATOM 2173 C C . GLY A 1 277 ? -10 26.297 -2.906 1 97 277 GLY A C 1
ATOM 2174 O O . GLY A 1 277 ? -10.352 26.734 -4.004 1 97 277 GLY A O 1
ATOM 2175 N N . VAL A 1 278 ? -9.109 26.859 -2.123 1 96.19 278 VAL A N 1
ATOM 2176 C CA . VAL A 1 278 ? -8.461 28.109 -2.533 1 96.19 278 VAL A CA 1
ATOM 2177 C C . VAL A 1 278 ? -6.941 27.922 -2.496 1 96.19 278 VAL A C 1
ATOM 2179 O O . VAL A 1 278 ? -6.395 27.391 -1.529 1 96.19 278 VAL A O 1
ATOM 2182 N N . ALA A 1 279 ? -6.301 28.375 -3.543 1 95.12 279 ALA A N 1
ATOM 2183 C CA . ALA A 1 279 ? -4.844 28.297 -3.604 1 95.12 279 ALA A CA 1
ATOM 2184 C C . ALA A 1 279 ? -4.219 29.688 -3.486 1 95.12 279 ALA A C 1
ATOM 2186 O O . ALA A 1 279 ? -4.781 30.672 -3.979 1 95.12 279 ALA A O 1
ATOM 2187 N N . TYR A 1 280 ? -3.09 29.703 -2.848 1 95.5 280 TYR A N 1
ATOM 2188 C CA . TYR A 1 280 ? -2.307 30.922 -2.688 1 95.5 280 TYR A CA 1
ATOM 2189 C C . TYR A 1 280 ? -0.868 30.703 -3.145 1 95.5 280 TYR A C 1
ATOM 2191 O O . TYR A 1 280 ? -0.278 29.656 -2.893 1 95.5 280 TYR A O 1
ATOM 2199 N N . SER A 1 281 ? -0.342 31.688 -3.863 1 93.94 281 SER A N 1
ATOM 2200 C CA . SER A 1 281 ? 1.092 31.625 -4.125 1 93.94 281 SER A CA 1
ATOM 2201 C C . SER A 1 281 ? 1.897 31.797 -2.844 1 93.94 281 SER A C 1
ATOM 2203 O O . SER A 1 281 ? 1.407 32.375 -1.871 1 93.94 281 SER A O 1
ATOM 2205 N N . ILE A 1 282 ? 3.07 31.281 -2.873 1 92.94 282 ILE A N 1
ATOM 2206 C CA . ILE A 1 282 ? 3.941 31.469 -1.717 1 92.94 282 ILE A CA 1
ATOM 2207 C C . ILE A 1 282 ? 4.145 32.969 -1.452 1 92.94 282 ILE A C 1
ATOM 2209 O O . ILE A 1 282 ? 4.203 33.375 -0.298 1 92.94 282 ILE A O 1
ATOM 2213 N N . ALA A 1 283 ? 4.227 33.719 -2.514 1 94.94 283 ALA A N 1
ATOM 2214 C CA . ALA A 1 283 ? 4.375 35.156 -2.377 1 94.94 283 ALA A CA 1
ATOM 2215 C C . ALA A 1 283 ? 3.193 35.781 -1.624 1 94.94 283 ALA A C 1
ATOM 2217 O O . ALA A 1 283 ? 3.377 36.625 -0.755 1 94.94 283 ALA A O 1
ATOM 2218 N N . GLU A 1 284 ? 2.01 35.375 -1.964 1 96.62 284 GLU A N 1
ATOM 2219 C CA . GLU A 1 284 ? 0.815 35.844 -1.272 1 96.62 284 GLU A CA 1
ATOM 2220 C C . GLU A 1 284 ? 0.838 35.438 0.202 1 96.62 284 GLU A C 1
ATOM 2222 O O . GLU A 1 284 ? 0.473 36.25 1.068 1 96.62 284 GLU A O 1
ATOM 2227 N N . VAL A 1 285 ? 1.262 34.25 0.466 1 96.62 285 VAL A N 1
ATOM 2228 C CA . VAL A 1 285 ? 1.316 33.719 1.824 1 96.62 285 VAL A CA 1
ATOM 2229 C C . VAL A 1 285 ? 2.324 34.5 2.65 1 96.62 285 VAL A C 1
ATOM 2231 O O . VAL A 1 285 ? 2.033 34.906 3.781 1 96.62 285 VAL A O 1
ATOM 2234 N N . VAL A 1 286 ? 3.443 34.75 2.033 1 96.69 286 VAL A N 1
ATOM 2235 C CA . VAL A 1 286 ? 4.512 35.469 2.725 1 96.69 286 VAL A CA 1
ATOM 2236 C C . VAL A 1 286 ? 4.078 36.906 3.008 1 96.69 286 VAL A C 1
ATOM 2238 O O . VAL A 1 286 ? 4.379 37.469 4.07 1 96.69 286 VAL A O 1
ATOM 2241 N N . ASP A 1 287 ? 3.422 37.438 2.105 1 97.25 287 ASP A N 1
ATOM 2242 C CA . ASP A 1 287 ? 2.916 38.781 2.305 1 97.25 287 ASP A CA 1
ATOM 2243 C C . ASP A 1 287 ? 1.921 38.844 3.463 1 97.25 287 ASP A C 1
ATOM 2245 O O . ASP A 1 287 ? 1.943 39.781 4.266 1 97.25 287 ASP A O 1
ATOM 2249 N N . MET A 1 288 ? 1.023 37.875 3.518 1 97.75 288 MET A N 1
ATOM 2250 C CA . MET A 1 288 ? 0.063 37.781 4.613 1 97.75 288 MET A CA 1
ATOM 2251 C C . MET A 1 288 ? 0.779 37.688 5.957 1 97.75 288 MET A C 1
ATOM 2253 O O . MET A 1 288 ? 0.438 38.406 6.902 1 97.75 288 MET A O 1
ATOM 2257 N N . ILE A 1 289 ? 1.767 36.844 5.996 1 97.88 289 ILE A N 1
ATOM 2258 C CA . ILE A 1 289 ? 2.488 36.594 7.238 1 97.88 289 ILE A CA 1
ATOM 2259 C C . ILE A 1 289 ? 3.244 37.844 7.656 1 97.88 289 ILE A C 1
ATOM 2261 O O . ILE A 1 289 ? 3.236 38.219 8.836 1 97.88 289 ILE A O 1
ATOM 2265 N N . LYS A 1 290 ? 3.918 38.469 6.676 1 98 290 LYS A N 1
ATOM 2266 C CA . LYS A 1 290 ? 4.652 39.688 6.93 1 98 290 LYS A CA 1
ATOM 2267 C C . LYS A 1 290 ? 3.75 40.75 7.559 1 98 290 LYS A C 1
ATOM 2269 O O . LYS A 1 290 ? 4.121 41.375 8.555 1 98 290 LYS A O 1
ATOM 2274 N N . GLY A 1 291 ? 2.607 40.875 6.984 1 98.06 291 GLY A N 1
ATOM 2275 C CA . GLY A 1 291 ? 1.644 41.844 7.504 1 98.06 291 GLY A CA 1
ATOM 2276 C C . GLY A 1 291 ? 1.155 41.5 8.898 1 98.06 291 GLY A C 1
ATOM 2277 O O . GLY A 1 291 ? 1.048 42.375 9.758 1 98.06 291 GLY A O 1
ATOM 2278 N N . ILE A 1 292 ? 0.836 40.281 9.172 1 98.06 292 ILE A N 1
ATOM 2279 C CA . ILE A 1 292 ? 0.3 39.812 10.445 1 98.06 292 ILE A CA 1
ATOM 2280 C C . ILE A 1 292 ? 1.352 40 11.539 1 98.06 292 ILE A C 1
ATOM 2282 O O . ILE A 1 292 ? 1.036 40.406 12.656 1 98.06 292 ILE A O 1
ATOM 2286 N N . VAL A 1 293 ? 2.576 39.656 11.188 1 97.75 293 VAL A N 1
ATOM 2287 C CA . VAL A 1 293 ? 3.67 39.719 12.148 1 97.75 293 VAL A CA 1
ATOM 2288 C C . VAL A 1 293 ? 4.07 41.188 12.375 1 97.75 293 VAL A C 1
ATOM 2290 O O . VAL A 1 293 ? 4.523 41.531 13.461 1 97.75 293 VAL A O 1
ATOM 2293 N N . GLY A 1 294 ? 3.863 41.969 11.359 1 98.06 294 GLY A N 1
ATOM 2294 C CA . GLY A 1 294 ? 4.219 43.375 11.422 1 98.06 294 GLY A CA 1
ATOM 2295 C C . GLY A 1 294 ? 5.68 43.656 11.094 1 98.06 294 GLY A C 1
ATOM 2296 O O . GLY A 1 294 ? 6.305 44.531 11.688 1 98.06 294 GLY A O 1
ATOM 2297 N N . PHE A 1 295 ? 6.254 42.812 10.266 1 98.19 295 PHE A N 1
ATOM 2298 C CA . PHE A 1 295 ? 7.629 43.031 9.82 1 98.19 295 PHE A CA 1
ATOM 2299 C C . PHE A 1 295 ? 7.68 44 8.648 1 98.19 295 PHE A C 1
ATOM 2301 O O . PHE A 1 295 ? 6.91 43.875 7.691 1 98.19 295 PHE A O 1
ATOM 2308 N N . ASN A 1 296 ? 8.625 44.906 8.641 1 97.5 296 ASN A N 1
ATOM 2309 C CA . ASN A 1 296 ? 8.641 45.969 7.645 1 97.5 296 ASN A CA 1
ATOM 2310 C C . ASN A 1 296 ? 9.781 45.781 6.645 1 97.5 296 ASN A C 1
ATOM 2312 O O . ASN A 1 296 ? 9.852 46.5 5.637 1 97.5 296 ASN A O 1
ATOM 2316 N N . GLY A 1 297 ? 10.641 44.812 6.883 1 96.94 297 GLY A N 1
ATOM 2317 C CA . GLY A 1 297 ? 11.789 44.625 6.012 1 96.94 297 GLY A CA 1
ATOM 2318 C C . GLY A 1 297 ? 11.406 44.094 4.641 1 96.94 297 GLY A C 1
ATOM 2319 O O . GLY A 1 297 ? 10.227 43.969 4.324 1 96.94 297 GLY A O 1
ATOM 2320 N N . GLN A 1 298 ? 12.43 43.844 3.828 1 97.12 298 GLN A N 1
ATOM 2321 C CA . GLN A 1 298 ? 12.234 43.438 2.447 1 97.12 298 GLN A CA 1
ATOM 2322 C C . GLN A 1 298 ? 12.203 41.906 2.342 1 97.12 298 GLN A C 1
ATOM 2324 O O . GLN A 1 298 ? 12.742 41.219 3.201 1 97.12 298 GLN A O 1
ATOM 2329 N N . LEU A 1 299 ? 11.492 41.438 1.341 1 96.44 299 LEU A N 1
ATOM 2330 C CA . LEU A 1 299 ? 11.508 40.031 0.976 1 96.44 299 LEU A CA 1
ATOM 2331 C C . LEU A 1 299 ? 12.523 39.75 -0.133 1 96.44 299 LEU A C 1
ATOM 2333 O O . LEU A 1 299 ? 12.648 40.562 -1.063 1 96.44 299 LEU A O 1
ATOM 2337 N N . TYR A 1 300 ? 13.281 38.781 0.037 1 94.62 300 TYR A N 1
ATOM 2338 C CA . TYR A 1 300 ? 14.234 38.344 -0.974 1 94.62 300 TYR A CA 1
ATOM 2339 C C . TYR A 1 300 ? 13.906 36.938 -1.447 1 94.62 300 TYR A C 1
ATOM 2341 O O . TYR A 1 300 ? 14.117 35.969 -0.714 1 94.62 300 TYR A O 1
ATOM 2349 N N . PHE A 1 301 ? 13.391 36.812 -2.689 1 94.31 301 PHE A N 1
ATOM 2350 C CA . PHE A 1 301 ? 13.125 35.5 -3.275 1 94.31 301 PHE A CA 1
ATOM 2351 C C . PHE A 1 301 ? 14.391 34.906 -3.898 1 94.31 301 PHE A C 1
ATOM 2353 O O . PHE A 1 301 ? 14.914 35.469 -4.875 1 94.31 301 PHE A O 1
ATOM 2360 N N . ASN A 1 302 ? 14.883 33.906 -3.303 1 93.25 302 ASN A N 1
ATOM 2361 C CA . ASN A 1 302 ? 16.109 33.25 -3.771 1 93.25 302 ASN A CA 1
ATOM 2362 C C . ASN A 1 302 ? 15.812 32.156 -4.801 1 93.25 302 ASN A C 1
ATOM 2364 O O . ASN A 1 302 ? 15.578 31.016 -4.438 1 93.25 302 ASN A O 1
ATOM 2368 N N . THR A 1 303 ? 15.969 32.406 -6.008 1 90.06 303 THR A N 1
ATOM 2369 C CA . THR A 1 303 ? 15.578 31.5 -7.102 1 90.06 303 THR A CA 1
ATOM 2370 C C . THR A 1 303 ? 16.641 30.438 -7.336 1 90.06 303 THR A C 1
ATOM 2372 O O . THR A 1 303 ? 16.438 29.516 -8.133 1 90.06 303 THR A O 1
ATOM 2375 N N . SER A 1 304 ? 17.781 30.562 -6.66 1 87.19 304 SER A N 1
ATOM 2376 C CA . SER A 1 304 ? 18.797 29.5 -6.762 1 87.19 304 SER A CA 1
ATOM 2377 C C . SER A 1 304 ? 18.359 28.25 -6.016 1 87.19 304 SER A C 1
ATOM 2379 O O . SER A 1 304 ? 18.906 27.172 -6.246 1 87.19 304 SER A O 1
ATOM 2381 N N . ARG A 1 305 ? 17.422 28.469 -5.195 1 79.94 305 ARG A N 1
ATOM 2382 C CA . ARG A 1 305 ? 16.797 27.344 -4.516 1 79.94 305 ARG A CA 1
ATOM 2383 C C . ARG A 1 305 ? 15.562 26.859 -5.273 1 79.94 305 ARG A C 1
ATOM 2385 O O . ARG A 1 305 ? 14.82 27.672 -5.836 1 79.94 305 ARG A O 1
ATOM 2392 N N . PRO A 1 306 ? 15.43 25.531 -5.34 1 74.81 306 PRO A N 1
ATOM 2393 C CA . PRO A 1 306 ? 14.328 25.016 -6.145 1 74.81 306 PRO A CA 1
ATOM 2394 C C . PRO A 1 306 ? 12.961 25.312 -5.539 1 74.81 306 PRO A C 1
ATOM 2396 O O . PRO A 1 306 ? 12.82 25.359 -4.312 1 74.81 306 PRO A O 1
ATOM 2399 N N . ASP A 1 307 ? 12.016 25.641 -6.586 1 74.5 307 ASP A N 1
ATOM 2400 C CA . ASP A 1 307 ? 10.625 25.656 -6.16 1 74.5 307 ASP A CA 1
ATOM 2401 C C . ASP A 1 307 ? 10.164 24.281 -5.707 1 74.5 307 ASP A C 1
ATOM 2403 O O . ASP A 1 307 ? 10.703 23.266 -6.145 1 74.5 307 ASP A O 1
ATOM 2407 N N . SER A 1 308 ? 9.383 24.375 -4.746 1 64.62 308 SER A N 1
ATOM 2408 C CA . SER A 1 308 ? 8.727 23.109 -4.426 1 64.62 308 SER A CA 1
ATOM 2409 C C . SER A 1 308 ? 7.887 22.609 -5.594 1 64.62 308 SER A C 1
ATOM 2411 O O . SER A 1 308 ? 7.551 23.375 -6.496 1 64.62 308 SER A O 1
ATOM 2413 N N . THR A 1 309 ? 7.891 21.391 -5.703 1 63.16 309 THR A N 1
ATOM 2414 C CA . THR A 1 309 ? 7.359 20.734 -6.895 1 63.16 309 THR A CA 1
ATOM 2415 C C . THR A 1 309 ? 5.926 21.172 -7.16 1 63.16 309 THR A C 1
ATOM 2417 O O . THR A 1 309 ? 5.684 22.047 -8 1 63.16 309 THR A O 1
ATOM 2420 N N . MET A 1 310 ? 4.805 20.438 -6.859 1 62.84 310 MET A N 1
ATOM 2421 C CA . MET A 1 310 ? 3.48 20.422 -7.477 1 62.84 310 MET A CA 1
ATOM 2422 C C . MET A 1 310 ? 2.51 21.312 -6.715 1 62.84 310 MET A C 1
ATOM 2424 O O . MET A 1 310 ? 2.488 21.312 -5.484 1 62.84 310 MET A O 1
ATOM 2428 N N . ASP A 1 311 ? 1.9 22.141 -7.492 1 79.75 311 ASP A N 1
ATOM 2429 C CA . ASP A 1 311 ? 0.675 22.781 -7.023 1 79.75 311 ASP A CA 1
ATOM 2430 C C . ASP A 1 311 ? -0.429 21.75 -6.793 1 79.75 311 ASP A C 1
ATOM 2432 O O . ASP A 1 311 ? -0.746 20.953 -7.688 1 79.75 311 ASP A O 1
ATOM 2436 N N . ARG A 1 312 ? -0.923 21.641 -5.562 1 88.12 312 ARG A N 1
ATOM 2437 C CA . ARG A 1 312 ? -2.035 20.734 -5.293 1 88.12 312 ARG A CA 1
ATOM 2438 C C . ARG A 1 312 ? -3.23 21.484 -4.723 1 88.12 312 ARG A C 1
ATOM 2440 O O . ARG A 1 312 ? -3.129 22.109 -3.66 1 88.12 312 ARG A O 1
ATOM 2447 N N . LEU A 1 313 ? -4.242 21.5 -5.523 1 96.25 313 LEU A N 1
ATOM 2448 C CA . LEU A 1 313 ? -5.52 22.078 -5.121 1 96.25 313 LEU A CA 1
ATOM 2449 C C . LEU A 1 313 ? -6.617 21.016 -5.109 1 96.25 313 LEU A C 1
ATOM 2451 O O . LEU A 1 313 ? -6.934 20.438 -6.148 1 96.25 313 LEU A O 1
ATOM 2455 N N . MET A 1 314 ? -7.203 20.797 -3.922 1 97.81 314 MET A N 1
ATOM 2456 C CA . MET A 1 314 ? -8.227 19.766 -3.785 1 97.81 314 MET A CA 1
ATOM 2457 C C . MET A 1 314 ? -9.555 20.234 -4.383 1 97.81 314 MET A C 1
ATOM 2459 O O . MET A 1 314 ? -9.977 21.359 -4.148 1 97.81 314 MET A O 1
ATOM 2463 N N . ASP A 1 315 ? -10.172 19.406 -5.238 1 98.44 315 ASP A N 1
ATOM 2464 C CA . ASP A 1 315 ? -11.578 19.625 -5.574 1 98.44 315 ASP A CA 1
ATOM 2465 C C . ASP A 1 315 ? -12.484 19.281 -4.398 1 98.44 315 ASP A C 1
ATOM 2467 O O . ASP A 1 315 ? -12.625 18.109 -4.043 1 98.44 315 ASP A O 1
ATOM 2471 N N . VAL A 1 316 ? -13.141 20.297 -3.832 1 98.62 316 VAL A N 1
ATOM 2472 C CA . VAL A 1 316 ? -13.883 20.078 -2.6 1 98.62 316 VAL A CA 1
ATOM 2473 C C . VAL A 1 316 ? -15.383 20.016 -2.906 1 98.62 316 VAL A C 1
ATOM 2475 O O . VAL A 1 316 ? -16.219 20.188 -2.014 1 98.62 316 VAL A O 1
ATOM 2478 N N . SER A 1 317 ? -15.75 19.781 -4.156 1 98.5 317 SER A N 1
ATOM 2479 C CA . SER A 1 317 ? -17.156 19.75 -4.555 1 98.5 317 SER A CA 1
ATOM 2480 C C . SER A 1 317 ? -17.906 18.641 -3.836 1 98.5 317 SER A C 1
ATOM 2482 O O . SER A 1 317 ? -19.062 18.812 -3.441 1 98.5 317 SER A O 1
ATOM 2484 N N . LYS A 1 318 ? -17.328 17.469 -3.668 1 97.94 318 LYS A N 1
ATOM 2485 C CA . LYS A 1 318 ? -17.969 16.328 -3.045 1 97.94 318 LYS A CA 1
ATOM 2486 C C . LYS A 1 318 ? -18.375 16.625 -1.604 1 97.94 318 LYS A C 1
ATOM 2488 O O . LYS A 1 318 ? -19.547 16.5 -1.238 1 97.94 318 LYS A O 1
ATOM 2493 N N . ILE A 1 319 ? -17.438 17.109 -0.773 1 98.81 319 ILE A N 1
ATOM 2494 C CA . ILE A 1 319 ? -17.719 17.359 0.637 1 98.81 319 ILE A CA 1
ATOM 2495 C C . ILE A 1 319 ? -18.688 18.531 0.77 1 98.81 319 ILE A C 1
ATOM 2497 O O . ILE A 1 319 ? -19.531 18.547 1.676 1 98.81 319 ILE A O 1
ATOM 2501 N N . ASN A 1 320 ? -18.531 19.469 -0.154 1 98.62 320 ASN A N 1
ATOM 2502 C CA . ASN A 1 320 ? -19.5 20.578 -0.16 1 98.62 320 ASN A CA 1
ATOM 2503 C C . ASN A 1 320 ? -20.922 20.078 -0.435 1 98.62 320 ASN A C 1
ATOM 2505 O O . ASN A 1 320 ? -21.859 20.5 0.225 1 98.62 320 ASN A O 1
ATOM 2509 N N . SER A 1 321 ? -21.031 19.203 -1.364 1 98.31 321 SER A N 1
ATOM 2510 C CA . SER A 1 321 ? -22.344 18.656 -1.716 1 98.31 321 SER A CA 1
ATOM 2511 C C . SER A 1 321 ? -22.922 17.828 -0.575 1 98.31 321 SER A C 1
ATOM 2513 O O . SER A 1 321 ? -24.141 17.672 -0.472 1 98.31 321 SER A O 1
ATOM 2515 N N . LEU A 1 322 ? -22.078 17.328 0.255 1 98.19 322 LEU A N 1
ATOM 2516 C CA . LEU A 1 322 ? -22.516 16.5 1.384 1 98.19 322 LEU A CA 1
ATOM 2517 C C . LEU A 1 322 ? -22.875 17.375 2.584 1 98.19 322 LEU A C 1
ATOM 2519 O O . LEU A 1 322 ? -23.391 16.875 3.586 1 98.19 322 LEU A O 1
ATOM 2523 N N . GLY A 1 323 ? -22.484 18.719 2.523 1 98.44 323 GLY A N 1
ATOM 2524 C CA . GLY A 1 323 ? -23.047 19.625 3.514 1 98.44 323 GLY A CA 1
ATOM 2525 C C . GLY A 1 323 ? -21.984 20.25 4.398 1 98.44 323 GLY A C 1
ATOM 2526 O O . GLY A 1 323 ? -22.312 20.891 5.41 1 98.44 323 GLY A O 1
ATOM 2527 N N . TRP A 1 324 ? -20.688 20.125 3.992 1 98.69 324 TRP A N 1
ATOM 2528 C CA . TRP A 1 324 ? -19.641 20.734 4.812 1 98.69 324 TRP A CA 1
ATOM 2529 C C . TRP A 1 324 ? -18.797 21.703 3.99 1 98.69 324 TRP A C 1
ATOM 2531 O O . TRP A 1 324 ? -18.516 21.453 2.818 1 98.69 324 TRP A O 1
ATOM 2541 N N . LYS A 1 325 ? -18.391 22.766 4.648 1 98.56 325 LYS A N 1
ATOM 2542 C CA . LYS A 1 325 ? -17.5 23.766 4.066 1 98.56 325 LYS A CA 1
ATOM 2543 C C . LYS A 1 325 ? -16.562 24.344 5.125 1 98.56 325 LYS A C 1
ATOM 2545 O O . LYS A 1 325 ? -16.969 24.531 6.273 1 98.56 325 LYS A O 1
ATOM 2550 N N . HIS A 1 326 ? -15.359 24.641 4.699 1 98.19 326 HIS A N 1
ATOM 2551 C CA . HIS A 1 326 ? -14.406 25.219 5.641 1 98.19 326 HIS A CA 1
ATOM 2552 C C . HIS A 1 326 ? -14.867 26.609 6.094 1 98.19 326 HIS A C 1
ATOM 2554 O O . HIS A 1 326 ? -15.594 27.297 5.375 1 98.19 326 HIS A O 1
ATOM 2560 N N . LYS A 1 327 ? -14.422 27.016 7.238 1 98.25 327 LYS A N 1
ATOM 2561 C CA . LYS A 1 327 ? -14.867 28.281 7.801 1 98.25 327 LYS A CA 1
ATOM 2562 C C . LYS A 1 327 ? -13.695 29.219 8.039 1 98.25 327 LYS A C 1
ATOM 2564 O O . LYS A 1 327 ? -13.852 30.453 7.973 1 98.25 327 LYS A O 1
ATOM 2569 N N . ILE A 1 328 ? -12.539 28.703 8.312 1 98 328 ILE A N 1
ATOM 2570 C CA . ILE A 1 328 ? -11.383 29.516 8.672 1 98 328 ILE A CA 1
ATOM 2571 C C . ILE A 1 328 ? -10.594 29.875 7.418 1 98 328 ILE A C 1
ATOM 2573 O O . ILE A 1 328 ? -9.992 29 6.781 1 98 328 ILE A O 1
ATOM 2577 N N . GLU A 1 329 ? -10.609 31.125 7.062 1 97.69 329 GLU A N 1
ATOM 2578 C CA . GLU A 1 329 ? -9.82 31.594 5.934 1 97.69 329 GLU A CA 1
ATOM 2579 C C . GLU A 1 329 ? -8.344 31.703 6.305 1 97.69 329 GLU A C 1
ATOM 2581 O O . GLU A 1 329 ? -8 31.812 7.488 1 97.69 329 GLU A O 1
ATOM 2586 N N . LEU A 1 330 ? -7.465 31.734 5.309 1 97.62 330 LEU A N 1
ATOM 2587 C CA . LEU A 1 330 ? -6.031 31.578 5.531 1 97.62 330 LEU A CA 1
ATOM 2588 C C . LEU A 1 330 ? -5.508 32.688 6.453 1 97.62 330 LEU A C 1
ATOM 2590 O O . LEU A 1 330 ? -4.773 32.406 7.402 1 97.62 330 LEU A O 1
ATOM 2594 N N . GLU A 1 331 ? -5.879 33.906 6.164 1 97.75 331 GLU A N 1
ATOM 2595 C CA . GLU A 1 331 ? -5.375 35.031 6.961 1 97.75 331 GLU A CA 1
ATOM 2596 C C . GLU A 1 331 ? -5.766 34.875 8.43 1 97.75 331 GLU A C 1
ATOM 2598 O O . GLU A 1 331 ? -4.934 35.062 9.32 1 97.75 331 GLU A O 1
ATOM 2603 N N . GLU A 1 332 ? -7.027 34.562 8.672 1 97.62 332 GLU A N 1
ATOM 2604 C CA . GLU A 1 332 ? -7.512 34.312 10.031 1 97.62 332 GLU A CA 1
ATOM 2605 C C . GLU A 1 332 ? -6.766 33.188 10.703 1 97.62 332 GLU A C 1
ATOM 2607 O O . GLU A 1 332 ? -6.395 33.281 11.875 1 97.62 332 GLU A O 1
ATOM 2612 N N . GLY A 1 333 ? -6.551 32.094 9.992 1 97.19 333 GLY A N 1
ATOM 2613 C CA . GLY A 1 333 ? -5.844 30.938 10.531 1 97.19 333 GLY A CA 1
ATOM 2614 C C . GLY A 1 333 ? -4.406 31.25 10.906 1 97.19 333 GLY A C 1
ATOM 2615 O O . GLY A 1 333 ? -3.904 30.75 11.914 1 97.19 333 GLY A O 1
ATOM 2616 N N . ILE A 1 334 ? -3.75 32.031 10.062 1 96.88 334 ILE A N 1
ATOM 2617 C CA . ILE A 1 334 ? -2.369 32.438 10.344 1 96.88 334 ILE A CA 1
ATOM 2618 C C . ILE A 1 334 ? -2.32 33.281 11.602 1 96.88 334 ILE A C 1
ATOM 2620 O O . ILE A 1 334 ? -1.419 33.125 12.43 1 96.88 334 ILE A O 1
ATOM 2624 N N . LYS A 1 335 ? -3.309 34.188 11.75 1 97.38 335 LYS A N 1
ATOM 2625 C CA . LYS A 1 335 ? -3.385 35 12.961 1 97.38 335 LYS A CA 1
ATOM 2626 C C . LYS A 1 335 ? -3.541 34.156 14.203 1 97.38 335 LYS A C 1
ATOM 2628 O O . LYS A 1 335 ? -2.879 34.375 15.219 1 97.38 335 LYS A O 1
ATOM 2633 N N . MET A 1 336 ? -4.402 33.156 14.102 1 95.81 336 MET A N 1
ATOM 2634 C CA . MET A 1 336 ? -4.613 32.219 15.211 1 95.81 336 MET A CA 1
ATOM 2635 C C . MET A 1 336 ? -3.326 31.5 15.555 1 95.81 336 MET A C 1
ATOM 2637 O O . MET A 1 336 ? -2.973 31.359 16.734 1 95.81 336 MET A O 1
ATOM 2641 N N . MET A 1 337 ? -2.678 31.047 14.523 1 94.25 337 MET A N 1
ATOM 2642 C CA . MET A 1 337 ? -1.427 30.312 14.703 1 94.25 337 MET A CA 1
ATOM 2643 C C . MET A 1 337 ? -0.366 31.188 15.352 1 94.25 337 MET A C 1
ATOM 2645 O O . MET A 1 337 ? 0.349 30.75 16.25 1 94.25 337 MET A O 1
ATOM 2649 N N . TYR A 1 338 ? -0.247 32.438 14.914 1 95.06 338 TYR A N 1
ATOM 2650 C CA . TYR A 1 338 ? 0.756 33.344 15.438 1 95.06 338 TYR A CA 1
ATOM 2651 C C . TYR A 1 338 ? 0.489 33.688 16.891 1 95.06 338 TYR A C 1
ATOM 2653 O O . TYR A 1 338 ? 1.418 33.75 17.703 1 95.06 338 TYR A O 1
ATOM 2661 N N . GLN A 1 339 ? -0.787 33.906 17.219 1 94.69 339 GLN A N 1
ATOM 2662 C CA . GLN A 1 339 ? -1.151 34.188 18.594 1 94.69 339 GLN A CA 1
ATOM 2663 C C . GLN A 1 339 ? -0.767 33 19.516 1 94.69 339 GLN A C 1
ATOM 2665 O O . GLN A 1 339 ? -0.238 33.219 20.609 1 94.69 339 GLN A O 1
ATOM 2670 N N . TRP A 1 340 ? -1.084 31.875 19.031 1 91.81 340 TRP A N 1
ATOM 2671 C CA . TRP A 1 340 ? -0.714 30.688 19.797 1 91.81 340 TRP A CA 1
ATOM 2672 C C . TRP A 1 340 ? 0.8 30.594 19.953 1 91.81 340 TRP A C 1
ATOM 2674 O O . TRP A 1 340 ? 1.295 30.266 21.047 1 91.81 340 TRP A O 1
ATOM 2684 N N . TYR A 1 341 ? 1.526 30.797 18.859 1 91.12 341 TYR A N 1
ATOM 2685 C CA . TYR A 1 341 ? 2.984 30.75 18.859 1 91.12 341 TYR A CA 1
ATOM 2686 C C . TYR A 1 341 ? 3.561 31.703 19.891 1 91.12 341 TYR A C 1
ATOM 2688 O O . TYR A 1 341 ? 4.445 31.328 20.672 1 91.12 341 TYR A O 1
ATOM 2696 N N . LYS A 1 342 ? 3.021 32.844 20.016 1 91.25 342 LYS A N 1
ATOM 2697 C CA . LYS A 1 342 ? 3.506 33.875 20.922 1 91.25 342 LYS A CA 1
ATOM 2698 C C . LYS A 1 342 ? 3.246 33.469 22.375 1 91.25 342 LYS A C 1
ATOM 2700 O O . LYS A 1 342 ? 4.07 33.75 23.25 1 91.25 342 LYS A O 1
ATOM 2705 N N . THR A 1 343 ? 2.109 32.844 22.578 1 87.94 343 THR A N 1
ATOM 2706 C CA . THR A 1 343 ? 1.723 32.469 23.938 1 87.94 343 THR A CA 1
ATOM 2707 C C . THR A 1 343 ? 2.461 31.219 24.391 1 87.94 343 THR A C 1
ATOM 2709 O O . THR A 1 343 ? 2.721 31.047 25.578 1 87.94 343 THR A O 1
ATOM 2712 N N . SER A 1 344 ? 2.678 30.328 23.484 1 77.44 344 SER A N 1
ATOM 2713 C CA . SER A 1 344 ? 3.338 29.078 23.812 1 77.44 344 SER A CA 1
ATOM 2714 C C . SER A 1 344 ? 4.828 29.281 24.062 1 77.44 344 SER A C 1
ATOM 2716 O O . SER A 1 344 ? 5.422 28.594 24.906 1 77.44 344 SER A O 1
ATOM 2718 N N . ILE A 1 345 ? 5.496 29.969 23.219 1 63.03 345 ILE A N 1
ATOM 2719 C CA . ILE A 1 345 ? 6.902 30.297 23.422 1 63.03 345 ILE A CA 1
ATOM 2720 C C . ILE A 1 345 ? 7.082 30.984 24.781 1 63.03 345 ILE A C 1
ATOM 2722 O O . ILE A 1 345 ? 8.055 30.719 25.484 1 63.03 345 ILE A O 1
ATOM 2726 N N . LYS A 1 346 ? 6.145 31.875 25.047 1 54.97 346 LYS A N 1
ATOM 2727 C CA . LYS A 1 346 ? 6.211 32.5 26.359 1 54.97 346 LYS A CA 1
ATOM 2728 C C . LYS A 1 346 ? 6.074 31.469 27.469 1 54.97 346 LYS A C 1
ATOM 2730 O O . LYS A 1 346 ? 6.656 31.641 28.547 1 54.97 346 LYS A O 1
ATOM 2735 N N . GLY A 1 347 ? 5.293 30.484 27.062 1 40.34 347 GLY A N 1
ATOM 2736 C CA . GLY A 1 347 ? 5.148 29.453 28.094 1 40.34 347 GLY A CA 1
ATOM 2737 C C . GLY A 1 347 ? 6.316 28.484 28.141 1 40.34 347 GLY A C 1
ATOM 2738 O O . GLY A 1 347 ? 6.383 27.625 29.031 1 40.34 347 GLY A O 1
ATOM 2739 N N . ARG A 1 348 ? 6.984 28.266 27.109 1 44.44 348 ARG A N 1
ATOM 2740 C CA . ARG A 1 348 ? 8.188 27.453 27.109 1 44.44 348 ARG A CA 1
ATOM 2741 C C . ARG A 1 348 ? 9.258 28.031 28.031 1 44.44 348 ARG A C 1
ATOM 2743 O O . ARG A 1 348 ? 10.25 27.375 28.328 1 44.44 348 ARG A O 1
ATOM 2750 N N . GLY A 1 349 ? 9.18 29.297 28.297 1 30.58 349 GLY A N 1
ATOM 2751 C CA . GLY A 1 349 ? 10.109 29.891 29.25 1 30.58 349 GLY A CA 1
ATOM 2752 C C . GLY A 1 349 ? 9.734 29.609 30.703 1 30.58 349 GLY A C 1
ATOM 2753 O O . GLY A 1 349 ? 8.578 29.328 31 1 30.58 349 GLY A O 1
ATOM 2754 N N . MET B 1 1 ? 25.734 -16.844 -3.668 1 91.12 1 MET B N 1
ATOM 2755 C CA . MET B 1 1 ? 25.344 -17.625 -2.506 1 91.12 1 MET B CA 1
ATOM 2756 C C . MET B 1 1 ? 26.312 -18.797 -2.295 1 91.12 1 MET B C 1
ATOM 2758 O O . MET B 1 1 ? 26.75 -19.422 -3.258 1 91.12 1 MET B O 1
ATOM 2762 N N . ASP B 1 2 ? 26.641 -18.953 -1.073 1 93.94 2 ASP B N 1
ATOM 2763 C CA . ASP B 1 2 ? 27.406 -20.141 -0.703 1 93.94 2 ASP B CA 1
ATOM 2764 C C . ASP B 1 2 ? 26.484 -21.344 -0.515 1 93.94 2 ASP B C 1
ATOM 2766 O O . ASP B 1 2 ? 25.328 -21.203 -0.1 1 93.94 2 ASP B O 1
ATOM 2770 N N . LYS B 1 3 ? 27.016 -22.5 -0.773 1 95.62 3 LYS B N 1
ATOM 2771 C CA . LYS B 1 3 ? 26.188 -23.703 -0.7 1 95.62 3 LYS B CA 1
ATOM 2772 C C . LYS B 1 3 ? 25.672 -23.938 0.715 1 95.62 3 LYS B C 1
ATOM 2774 O O . LYS B 1 3 ? 24.641 -24.594 0.906 1 95.62 3 LYS B O 1
ATOM 2779 N N . ASN B 1 4 ? 26.344 -23.297 1.678 1 96.12 4 ASN B N 1
ATOM 2780 C CA . ASN B 1 4 ? 25.922 -23.469 3.066 1 96.12 4 ASN B CA 1
ATOM 2781 C C . ASN B 1 4 ? 25.109 -22.266 3.553 1 96.12 4 ASN B C 1
ATOM 2783 O O . ASN B 1 4 ? 24.688 -22.234 4.711 1 96.12 4 ASN B O 1
ATOM 2787 N N . SER B 1 5 ? 24.891 -21.344 2.611 1 97.44 5 SER B N 1
ATOM 2788 C CA . SER B 1 5 ? 24.125 -20.172 2.986 1 97.44 5 SER B CA 1
ATOM 2789 C C . SER B 1 5 ? 22.734 -20.562 3.51 1 97.44 5 SER B C 1
ATOM 2791 O O . SER B 1 5 ? 22.125 -21.5 3.002 1 97.44 5 SER B O 1
ATOM 2793 N N . LYS B 1 6 ? 22.453 -19.984 4.598 1 98.38 6 LYS B N 1
ATOM 2794 C CA . LYS B 1 6 ? 21.109 -20.203 5.16 1 98.38 6 LYS B CA 1
ATOM 2795 C C . LYS B 1 6 ? 20.062 -19.438 4.371 1 98.38 6 LYS B C 1
ATOM 2797 O O . LYS B 1 6 ? 20.062 -18.203 4.348 1 98.38 6 LYS B O 1
ATOM 2802 N N . ILE B 1 7 ? 19.047 -20.109 3.721 1 98.88 7 ILE B N 1
ATOM 2803 C CA . ILE B 1 7 ? 18.078 -19.516 2.809 1 98.88 7 ILE B CA 1
ATOM 2804 C C . ILE B 1 7 ? 16.656 -19.75 3.338 1 98.88 7 ILE B C 1
ATOM 2806 O O . ILE B 1 7 ? 16.25 -20.891 3.557 1 98.88 7 ILE B O 1
ATOM 2810 N N . TYR B 1 8 ? 15.93 -18.688 3.631 1 98.94 8 TYR B N 1
ATOM 2811 C CA . TYR B 1 8 ? 14.539 -18.797 4.039 1 98.94 8 TYR B CA 1
ATOM 2812 C C . TYR B 1 8 ? 13.609 -18.703 2.838 1 98.94 8 TYR B C 1
ATOM 2814 O O . TYR B 1 8 ? 13.68 -17.734 2.062 1 98.94 8 TYR B O 1
ATOM 2822 N N . ILE B 1 9 ? 12.766 -19.672 2.682 1 98.88 9 ILE B N 1
ATOM 2823 C CA . ILE B 1 9 ? 11.758 -19.672 1.631 1 98.88 9 ILE B CA 1
ATOM 2824 C C . ILE B 1 9 ? 10.367 -19.562 2.254 1 98.88 9 ILE B C 1
ATOM 2826 O O . ILE B 1 9 ? 9.734 -20.562 2.58 1 98.88 9 ILE B O 1
ATOM 2830 N N . ALA B 1 10 ? 9.867 -18.328 2.326 1 98.75 10 ALA B N 1
ATOM 2831 C CA . ALA B 1 10 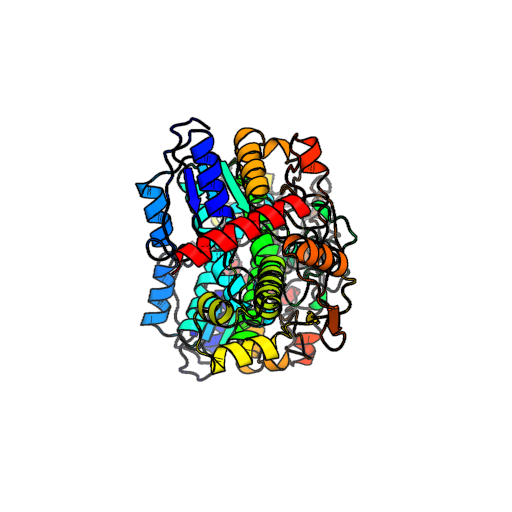? 8.508 -18.094 2.809 1 98.75 10 ALA B CA 1
ATOM 2832 C C . ALA B 1 10 ? 7.477 -18.578 1.795 1 98.75 10 ALA B C 1
ATOM 2834 O O . ALA B 1 10 ? 7.441 -18.094 0.66 1 98.75 10 ALA B O 1
ATOM 2835 N N . GLY B 1 11 ? 6.688 -19.516 2.207 1 97.06 11 GLY B N 1
ATOM 2836 C CA . GLY B 1 11 ? 5.727 -20.094 1.283 1 97.06 11 GLY B CA 1
ATOM 2837 C C . GLY B 1 11 ? 6.281 -21.266 0.502 1 97.06 11 GLY B C 1
ATOM 2838 O O . GLY B 1 11 ? 6.004 -21.406 -0.69 1 97.06 11 GLY B O 1
ATOM 2839 N N . HIS B 1 12 ? 7.055 -22.141 1.155 1 97.38 12 HIS B N 1
ATOM 2840 C CA . HIS B 1 12 ? 7.797 -23.203 0.496 1 97.38 12 HIS B CA 1
ATOM 2841 C C . HIS B 1 12 ? 6.859 -24.297 -0.004 1 97.38 12 HIS B C 1
ATOM 2843 O O . HIS B 1 12 ? 7.242 -25.109 -0.851 1 97.38 12 HIS B O 1
ATOM 2849 N N . ASN B 1 13 ? 5.617 -24.281 0.462 1 94.06 13 ASN B N 1
ATOM 2850 C CA . ASN B 1 13 ? 4.688 -25.328 0.071 1 94.06 13 ASN B CA 1
ATOM 2851 C C . ASN B 1 13 ? 3.838 -24.906 -1.125 1 94.06 13 ASN B C 1
ATOM 2853 O O . ASN B 1 13 ? 3.068 -25.719 -1.655 1 94.06 13 ASN B O 1
ATOM 2857 N N . GLY B 1 14 ? 3.945 -23.688 -1.533 1 92.5 14 GLY B N 1
ATOM 2858 C CA . GLY B 1 14 ? 3.211 -23.219 -2.701 1 92.5 14 GLY B CA 1
ATOM 2859 C C . GLY B 1 14 ? 3.869 -23.609 -4.012 1 92.5 14 GLY B C 1
ATOM 2860 O O . GLY B 1 14 ? 4.945 -24.219 -4.016 1 92.5 14 GLY B O 1
ATOM 2861 N N . THR B 1 15 ? 3.246 -23.234 -5.09 1 92.19 15 THR B N 1
ATOM 2862 C CA . THR B 1 15 ? 3.713 -23.578 -6.426 1 92.19 15 THR B CA 1
ATOM 2863 C C . THR B 1 15 ? 5.117 -23.031 -6.672 1 92.19 15 THR B C 1
ATOM 2865 O O . THR B 1 15 ? 6.004 -23.766 -7.113 1 92.19 15 THR B O 1
ATOM 2868 N N . ALA B 1 16 ? 5.355 -21.766 -6.387 1 95.31 16 ALA B N 1
ATOM 2869 C CA . ALA B 1 16 ? 6.672 -21.156 -6.559 1 95.31 16 ALA B CA 1
ATOM 2870 C C . ALA B 1 16 ? 7.664 -21.703 -5.531 1 95.31 16 ALA B C 1
ATOM 2872 O O . ALA B 1 16 ? 8.812 -21.984 -5.867 1 95.31 16 ALA B O 1
ATOM 2873 N N . GLY B 1 17 ? 7.191 -21.844 -4.293 1 97.06 17 GLY B N 1
ATOM 2874 C CA . GLY B 1 17 ? 8.055 -22.266 -3.201 1 97.06 17 GLY B CA 1
ATOM 2875 C C . GLY B 1 17 ? 8.609 -23.672 -3.391 1 97.06 17 GLY B C 1
ATOM 2876 O O . GLY B 1 17 ? 9.805 -23.906 -3.189 1 97.06 17 GLY B O 1
ATOM 2877 N N . THR B 1 18 ? 7.754 -24.562 -3.756 1 95.94 18 THR B N 1
ATOM 2878 C CA . THR B 1 18 ? 8.172 -25.938 -3.932 1 95.94 18 THR B CA 1
ATOM 2879 C C . THR B 1 18 ? 9.188 -26.062 -5.066 1 95.94 18 THR B C 1
ATOM 2881 O O . THR B 1 18 ? 10.164 -26.797 -4.961 1 95.94 18 THR B O 1
ATOM 2884 N N . ALA B 1 19 ? 8.945 -25.359 -6.148 1 97.06 19 ALA B N 1
ATOM 2885 C CA . ALA B 1 19 ? 9.875 -25.359 -7.27 1 97.06 19 ALA B CA 1
ATOM 2886 C C . ALA B 1 19 ? 11.234 -24.797 -6.848 1 97.06 19 ALA B C 1
ATOM 2888 O O . ALA B 1 19 ? 12.281 -25.297 -7.285 1 97.06 19 ALA B O 1
ATOM 2889 N N . LEU B 1 20 ? 11.227 -23.781 -6.035 1 98.12 20 LEU B N 1
ATOM 2890 C CA . LEU B 1 20 ? 12.461 -23.172 -5.547 1 98.12 20 LEU B CA 1
ATOM 2891 C C . LEU B 1 20 ? 13.242 -24.141 -4.672 1 98.12 20 LEU B C 1
ATOM 2893 O O . LEU B 1 20 ? 14.461 -24.266 -4.797 1 98.12 20 LEU B O 1
ATOM 2897 N N . VAL B 1 21 ? 12.523 -24.797 -3.736 1 98.06 21 VAL B N 1
ATOM 2898 C CA . VAL B 1 21 ? 13.156 -25.766 -2.846 1 98.06 21 VAL B CA 1
ATOM 2899 C C . VAL B 1 21 ? 13.828 -26.859 -3.668 1 98.06 21 VAL B C 1
ATOM 2901 O O . VAL B 1 21 ? 15.008 -27.156 -3.453 1 98.06 21 VAL B O 1
ATOM 2904 N N . ASP B 1 22 ? 13.102 -27.406 -4.637 1 97.25 22 ASP B N 1
ATOM 2905 C CA . ASP B 1 22 ? 13.633 -28.469 -5.48 1 97.25 22 ASP B CA 1
ATOM 2906 C C . ASP B 1 22 ? 14.852 -28 -6.266 1 97.25 22 ASP B C 1
ATOM 2908 O O . ASP B 1 22 ? 15.867 -28.703 -6.34 1 97.25 22 ASP B O 1
ATOM 2912 N N . ASN B 1 23 ? 14.727 -26.875 -6.855 1 98.06 23 ASN B N 1
ATOM 2913 C CA . ASN B 1 23 ? 15.812 -26.312 -7.66 1 98.06 23 ASN B CA 1
ATOM 2914 C C . ASN B 1 23 ? 17.047 -26.047 -6.816 1 98.06 23 ASN B C 1
ATOM 2916 O O . ASN B 1 23 ? 18.172 -26.375 -7.223 1 98.06 23 ASN B O 1
ATOM 2920 N N . LEU B 1 24 ? 16.891 -25.422 -5.66 1 98.56 24 LEU B N 1
ATOM 2921 C CA . LEU B 1 24 ? 18 -25.109 -4.762 1 98.56 24 LEU B CA 1
ATOM 2922 C C . LEU B 1 24 ? 18.688 -26.391 -4.312 1 98.56 24 LEU B C 1
ATOM 2924 O O . LEU B 1 24 ? 19.922 -26.469 -4.352 1 98.56 24 LEU B O 1
ATOM 2928 N N . ARG B 1 25 ? 17.922 -27.375 -3.924 1 98.19 25 ARG B N 1
ATOM 2929 C CA . ARG B 1 25 ? 18.5 -28.641 -3.482 1 98.19 25 ARG B CA 1
ATOM 2930 C C . ARG B 1 25 ? 19.266 -29.312 -4.613 1 98.19 25 ARG B C 1
ATOM 2932 O O . ARG B 1 25 ? 20.359 -29.859 -4.395 1 98.19 25 ARG B O 1
ATOM 2939 N N . ALA B 1 26 ? 18.688 -29.234 -5.781 1 97.94 26 ALA B N 1
ATOM 2940 C CA . ALA B 1 26 ? 19.359 -29.812 -6.949 1 97.94 26 ALA B CA 1
ATOM 2941 C C . ALA B 1 26 ? 20.703 -29.125 -7.211 1 97.94 26 ALA B C 1
ATOM 2943 O O . ALA B 1 26 ? 21.625 -29.734 -7.727 1 97.94 26 ALA B O 1
ATOM 2944 N N . ARG B 1 27 ? 20.812 -27.875 -6.828 1 97.69 27 ARG B N 1
ATOM 2945 C CA . ARG B 1 27 ? 22.031 -27.109 -7.027 1 97.69 27 ARG B CA 1
ATOM 2946 C C . ARG B 1 27 ? 22.969 -27.25 -5.832 1 97.69 27 ARG B C 1
ATOM 2948 O O . ARG B 1 27 ? 24.062 -26.688 -5.828 1 97.69 27 ARG B O 1
ATOM 2955 N N . GLY B 1 28 ? 22.531 -27.906 -4.797 1 97.81 28 GLY B N 1
ATOM 2956 C CA . GLY B 1 28 ? 23.406 -28.219 -3.676 1 97.81 28 GLY B CA 1
ATOM 2957 C C . GLY B 1 28 ? 23.141 -27.344 -2.463 1 97.81 28 GLY B C 1
ATOM 2958 O O . GLY B 1 28 ? 23.891 -27.406 -1.479 1 97.81 28 GLY B O 1
ATOM 2959 N N . TYR B 1 29 ? 22.125 -26.531 -2.52 1 98 29 TYR B N 1
ATOM 2960 C CA . TYR B 1 29 ? 21.766 -25.719 -1.361 1 98 29 TYR B CA 1
ATOM 2961 C C . TYR B 1 29 ? 20.828 -26.484 -0.435 1 98 29 TYR B C 1
ATOM 2963 O O . TYR B 1 29 ? 19.672 -26.734 -0.774 1 98 29 TYR B O 1
ATOM 2971 N N . ASN B 1 30 ? 21.344 -26.734 0.767 1 96.56 30 ASN B N 1
ATOM 2972 C CA . ASN B 1 30 ? 20.547 -27.625 1.616 1 96.56 30 ASN B CA 1
ATOM 2973 C C . ASN B 1 30 ? 20.188 -26.953 2.941 1 96.56 30 ASN B C 1
ATOM 2975 O O . ASN B 1 30 ? 19.375 -27.469 3.707 1 96.56 30 ASN B O 1
ATOM 2979 N N . ASN B 1 31 ? 20.766 -25.828 3.213 1 98.31 31 ASN B N 1
ATOM 2980 C CA . ASN B 1 31 ? 20.469 -25.094 4.438 1 98.31 31 ASN B CA 1
ATOM 2981 C C . ASN B 1 31 ? 19.266 -24.188 4.262 1 98.31 31 ASN B C 1
ATOM 2983 O O . ASN B 1 31 ? 19.406 -22.953 4.25 1 98.31 31 ASN B O 1
ATOM 2987 N N . LEU B 1 32 ? 18.125 -24.844 4.16 1 98.69 32 LEU B N 1
ATOM 2988 C CA . LEU B 1 32 ? 16.875 -24.125 3.877 1 98.69 32 LEU B CA 1
ATOM 2989 C C . LEU B 1 32 ? 16.016 -24.016 5.129 1 98.69 32 LEU B C 1
ATOM 2991 O O . LEU B 1 32 ? 15.906 -24.969 5.898 1 98.69 32 LEU B O 1
ATOM 2995 N N . ILE B 1 33 ? 15.508 -22.844 5.426 1 98.75 33 ILE B N 1
ATOM 2996 C CA . ILE B 1 33 ? 14.508 -22.625 6.465 1 98.75 33 ILE B CA 1
ATOM 2997 C C . ILE B 1 33 ? 13.109 -22.734 5.859 1 98.75 33 ILE B C 1
ATOM 2999 O O . ILE B 1 33 ? 12.711 -21.891 5.059 1 98.75 33 ILE B O 1
ATOM 3003 N N . LEU B 1 34 ? 12.398 -23.766 6.27 1 98.5 34 LEU B N 1
ATOM 3004 C CA . LEU B 1 34 ? 11.07 -24.062 5.746 1 98.5 34 LEU B CA 1
ATOM 3005 C C . LEU B 1 34 ? 10.039 -24.125 6.871 1 98.5 34 LEU B C 1
ATOM 3007 O O . LEU B 1 34 ? 10.133 -24.969 7.758 1 98.5 34 LEU B O 1
ATOM 3011 N N . ARG B 1 35 ? 9.164 -23.172 6.922 1 98.25 35 ARG B N 1
ATOM 3012 C CA . ARG B 1 35 ? 8.102 -23.141 7.922 1 98.25 35 ARG B CA 1
ATOM 3013 C C . ARG B 1 35 ? 6.73 -23.109 7.266 1 98.25 35 ARG B C 1
ATOM 3015 O O . ARG B 1 35 ? 6.48 -22.281 6.379 1 98.25 35 ARG B O 1
ATOM 3022 N N . THR B 1 36 ? 5.875 -23.984 7.645 1 97.25 36 THR B N 1
ATOM 3023 C CA . THR B 1 36 ? 4.496 -23.969 7.164 1 97.25 36 THR B CA 1
ATOM 3024 C C . THR B 1 36 ? 3.711 -22.828 7.805 1 97.25 36 THR B C 1
ATOM 3026 O O . THR B 1 36 ? 4.184 -22.203 8.75 1 97.25 36 THR B O 1
ATOM 3029 N N . ARG B 1 37 ? 2.525 -22.656 7.23 1 95.12 37 ARG B N 1
ATOM 3030 C CA . ARG B 1 37 ? 1.657 -21.625 7.777 1 95.12 37 ARG B CA 1
ATOM 3031 C C . ARG B 1 37 ? 1.282 -21.922 9.227 1 95.12 37 ARG B C 1
ATOM 3033 O O . ARG B 1 37 ? 1.151 -21.016 10.047 1 95.12 37 ARG B O 1
ATOM 3040 N N . GLN B 1 38 ? 1.114 -23.141 9.547 1 96 38 GLN B N 1
ATOM 3041 C CA . GLN B 1 38 ? 0.776 -23.578 10.898 1 96 38 GLN B CA 1
ATOM 3042 C C . GLN B 1 38 ? 1.922 -23.297 11.867 1 96 38 GLN B C 1
ATOM 3044 O O . GLN B 1 38 ? 1.691 -22.969 13.031 1 96 38 GLN B O 1
ATOM 3049 N N . GLU B 1 39 ? 3.096 -23.406 11.344 1 97.69 39 GLU B N 1
ATOM 3050 C CA . GLU B 1 39 ? 4.273 -23.203 12.18 1 97.69 39 GLU B CA 1
ATOM 3051 C C . GLU B 1 39 ? 4.59 -21.719 12.344 1 97.69 39 GLU B C 1
ATOM 3053 O O . GLU B 1 39 ? 5.16 -21.312 13.352 1 97.69 39 GLU B O 1
ATOM 3058 N N . LEU B 1 40 ? 4.246 -21.016 11.328 1 98.38 40 LEU B N 1
ATOM 3059 C CA . LEU B 1 40 ? 4.574 -19.594 11.312 1 98.38 40 LEU B CA 1
ATOM 3060 C C . LEU B 1 40 ? 3.541 -18.812 10.508 1 98.38 40 LEU B C 1
ATOM 3062 O O . LEU B 1 40 ? 3.49 -18.906 9.281 1 98.38 40 LEU B O 1
ATOM 3066 N N . ASP B 1 41 ? 2.76 -18.094 11.203 1 98.5 41 ASP B N 1
ATOM 3067 C CA . ASP B 1 41 ? 1.858 -17.141 10.555 1 98.5 41 ASP B CA 1
ATOM 3068 C C . ASP B 1 41 ? 2.596 -15.867 10.172 1 98.5 41 ASP B C 1
ATOM 3070 O O . ASP B 1 41 ? 2.93 -15.055 11.031 1 98.5 41 ASP B O 1
ATOM 3074 N N . LEU B 1 42 ? 2.715 -15.648 8.961 1 98.75 42 LEU B N 1
ATOM 3075 C CA . LEU B 1 42 ? 3.561 -14.562 8.477 1 98.75 42 LEU B CA 1
ATOM 3076 C C . LEU B 1 42 ? 2.885 -13.211 8.688 1 98.75 42 LEU B C 1
ATOM 3078 O O . LEU B 1 42 ? 3.531 -12.164 8.586 1 98.75 42 LEU B O 1
ATOM 3082 N N . THR B 1 43 ? 1.562 -13.219 8.977 1 98.69 43 THR B N 1
ATOM 3083 C CA . THR B 1 43 ? 0.889 -11.961 9.289 1 98.69 43 THR B CA 1
ATOM 3084 C C . THR B 1 43 ? 1.142 -11.562 10.734 1 98.69 43 THR B C 1
ATOM 3086 O O . THR B 1 43 ? 0.861 -10.43 11.133 1 98.69 43 THR B O 1
ATOM 3089 N N . ASN B 1 44 ? 1.646 -12.492 11.516 1 98.81 44 ASN B N 1
ATOM 3090 C CA . ASN B 1 44 ? 1.992 -12.211 12.906 1 98.81 44 ASN B CA 1
ATOM 3091 C C . ASN B 1 44 ? 3.373 -11.57 13.016 1 98.81 44 ASN B C 1
ATOM 3093 O O . ASN B 1 44 ? 4.391 -12.25 12.852 1 98.81 44 ASN B O 1
ATOM 3097 N N . GLN B 1 45 ? 3.389 -10.305 13.359 1 98.81 45 GLN B N 1
ATOM 3098 C CA . GLN B 1 45 ? 4.602 -9.492 13.391 1 98.81 45 GLN B CA 1
ATOM 3099 C C . GLN B 1 45 ? 5.641 -10.086 14.336 1 98.81 45 GLN B C 1
ATOM 3101 O O . GLN B 1 45 ? 6.812 -10.219 13.977 1 98.81 45 GLN B O 1
ATOM 3106 N N . GLU B 1 46 ? 5.246 -10.438 15.516 1 98.69 46 GLU B N 1
ATOM 3107 C CA . GLU B 1 46 ? 6.164 -10.961 16.516 1 98.69 46 GLU B CA 1
ATOM 3108 C C . GLU B 1 46 ? 6.723 -12.32 16.094 1 98.69 46 GLU B C 1
ATOM 3110 O O . GLU B 1 46 ? 7.91 -12.594 16.281 1 98.69 46 GLU B O 1
ATOM 3115 N N . ALA B 1 47 ? 5.898 -13.203 15.547 1 98.75 47 ALA B N 1
ATOM 3116 C CA . ALA B 1 47 ? 6.332 -14.523 15.109 1 98.75 47 ALA B CA 1
ATOM 3117 C C . ALA B 1 47 ? 7.398 -14.414 14.023 1 98.75 47 ALA B C 1
ATOM 3119 O O . ALA B 1 47 ? 8.383 -15.164 14.031 1 98.75 47 ALA B O 1
ATOM 3120 N N . VAL B 1 48 ? 7.23 -13.5 13.117 1 98.88 48 VAL B N 1
ATOM 3121 C CA . VAL B 1 48 ? 8.195 -13.312 12.039 1 98.88 48 VAL B CA 1
ATOM 3122 C C . VAL B 1 48 ? 9.5 -12.75 12.609 1 98.88 48 VAL B C 1
ATOM 3124 O O . VAL B 1 48 ? 10.586 -13.195 12.234 1 98.88 48 VAL B O 1
ATOM 3127 N N . ALA B 1 49 ? 9.375 -11.758 13.508 1 98.81 49 ALA B N 1
ATOM 3128 C CA . ALA B 1 49 ? 10.562 -11.203 14.148 1 98.81 49 ALA B CA 1
ATOM 3129 C C . ALA B 1 49 ? 11.367 -12.297 14.844 1 98.81 49 ALA B C 1
ATOM 3131 O O . ALA B 1 49 ? 12.602 -12.312 14.766 1 98.81 49 ALA B O 1
ATOM 3132 N N . ASP B 1 50 ? 10.648 -13.164 15.516 1 98.81 50 ASP B N 1
ATOM 3133 C CA . ASP B 1 50 ? 11.297 -14.25 16.25 1 98.81 50 ASP B CA 1
ATOM 3134 C C . ASP B 1 50 ? 12.031 -15.188 15.289 1 98.81 50 ASP B C 1
ATOM 3136 O O . ASP B 1 50 ? 13.141 -15.648 15.586 1 98.81 50 ASP B O 1
ATOM 3140 N N . LEU B 1 51 ? 11.43 -15.508 14.188 1 98.81 51 LEU B N 1
ATOM 3141 C CA . LEU B 1 51 ? 12.086 -16.359 13.203 1 98.81 51 LEU B CA 1
ATOM 3142 C C . LEU B 1 51 ? 13.406 -15.758 12.75 1 98.81 51 LEU B C 1
ATOM 3144 O O . LEU B 1 51 ? 14.43 -16.453 12.703 1 98.81 51 LEU B O 1
ATOM 3148 N N . PHE B 1 52 ? 13.414 -14.508 12.406 1 98.88 52 PHE B N 1
ATOM 3149 C CA . PHE B 1 52 ? 14.609 -13.852 11.891 1 98.88 52 PHE B CA 1
ATOM 3150 C C . PHE B 1 52 ? 15.68 -13.742 12.969 1 98.88 52 PHE B C 1
ATOM 3152 O O . PHE B 1 52 ? 16.875 -13.891 12.695 1 98.88 52 PHE B O 1
ATOM 3159 N N . LYS B 1 53 ? 15.234 -13.414 14.188 1 98.75 53 LYS B N 1
ATOM 3160 C CA . LYS B 1 53 ? 16.156 -13.312 15.312 1 98.75 53 LYS B CA 1
ATOM 3161 C C . LYS B 1 53 ? 16.859 -14.641 15.578 1 98.75 53 LYS B C 1
ATOM 3163 O O . LYS B 1 53 ? 18.062 -14.672 15.844 1 98.75 53 LYS B O 1
ATOM 3168 N N . ASN B 1 54 ? 16.125 -15.688 15.469 1 98.62 54 ASN B N 1
ATOM 3169 C CA . ASN B 1 54 ? 16.641 -17 15.844 1 98.62 54 ASN B CA 1
ATOM 3170 C C . ASN B 1 54 ? 17.391 -17.656 14.688 1 98.62 54 ASN B C 1
ATOM 3172 O O . ASN B 1 54 ? 18.453 -18.25 14.883 1 98.62 54 ASN B O 1
ATOM 3176 N N . GLU B 1 55 ? 16.812 -17.562 13.445 1 98.56 55 GLU B N 1
ATOM 3177 C CA . GLU B 1 55 ? 17.375 -18.297 12.312 1 98.56 55 GLU B CA 1
ATOM 3178 C C . GLU B 1 55 ? 18.406 -17.469 11.57 1 98.56 55 GLU B C 1
ATOM 3180 O O . GLU B 1 55 ? 19.328 -18.016 10.969 1 98.56 55 GLU B O 1
ATOM 3185 N N . LYS B 1 56 ? 18.234 -16.156 11.547 1 98.44 56 LYS B N 1
ATOM 3186 C CA . LYS B 1 56 ? 19.156 -15.234 10.898 1 98.44 56 LYS B CA 1
ATOM 3187 C C . LYS B 1 56 ? 19.453 -15.648 9.461 1 98.44 56 LYS B C 1
ATOM 3189 O O . LYS B 1 56 ? 20.609 -15.844 9.094 1 98.44 56 LYS B O 1
ATOM 3194 N N . PRO B 1 57 ? 18.453 -15.727 8.672 1 98.81 57 PRO B N 1
ATOM 3195 C CA . PRO B 1 57 ? 18.703 -16.109 7.277 1 98.81 57 PRO B CA 1
ATOM 3196 C C . PRO B 1 57 ? 19.609 -15.117 6.543 1 98.81 57 PRO B C 1
ATOM 3198 O O . PRO B 1 57 ? 19.516 -13.906 6.77 1 98.81 57 PRO B O 1
ATOM 3201 N N . GLU B 1 58 ? 20.438 -15.625 5.625 1 98.81 58 GLU B N 1
ATOM 3202 C CA . GLU B 1 58 ? 21.281 -14.797 4.773 1 98.81 58 GLU B CA 1
ATOM 3203 C C . GLU B 1 58 ? 20.531 -14.336 3.529 1 98.81 58 GLU B C 1
ATOM 3205 O O . GLU B 1 58 ? 20.75 -13.234 3.031 1 98.81 58 GLU B O 1
ATOM 3210 N N . TYR B 1 59 ? 19.688 -15.195 3.014 1 98.94 59 TYR B N 1
ATOM 3211 C CA . TYR B 1 59 ? 18.891 -14.93 1.814 1 98.94 59 TYR B CA 1
ATOM 3212 C C . TYR B 1 59 ? 17.422 -15.289 2.041 1 98.94 59 TYR B C 1
ATOM 3214 O O . TYR B 1 59 ? 17.109 -16.188 2.822 1 98.94 59 TYR B O 1
ATOM 3222 N N . VAL B 1 60 ? 16.547 -14.547 1.384 1 98.94 60 VAL B N 1
ATOM 3223 C CA . VAL B 1 60 ? 15.117 -14.781 1.558 1 98.94 60 VAL B CA 1
ATOM 3224 C C . VAL B 1 60 ? 14.43 -14.797 0.195 1 98.94 60 VAL B C 1
ATOM 3226 O O . VAL B 1 60 ? 14.672 -13.93 -0.645 1 98.94 60 VAL B O 1
ATOM 3229 N N . PHE B 1 61 ? 13.68 -15.812 -0.075 1 98.94 61 PHE B N 1
ATOM 3230 C CA . PHE B 1 61 ? 12.672 -15.82 -1.124 1 98.94 61 PHE B CA 1
ATOM 3231 C C . PHE B 1 61 ? 11.273 -15.68 -0.529 1 98.94 61 PHE B C 1
ATOM 3233 O O . PHE B 1 61 ? 10.812 -16.562 0.196 1 98.94 61 PHE B O 1
ATOM 3240 N N . LEU B 1 62 ? 10.578 -14.617 -0.823 1 98.88 62 LEU B N 1
ATOM 3241 C CA . LEU B 1 62 ? 9.258 -14.352 -0.271 1 98.88 62 LEU B CA 1
ATOM 3242 C C . LEU B 1 62 ? 8.164 -14.781 -1.245 1 98.88 62 LEU B C 1
ATOM 3244 O O . LEU B 1 62 ? 7.551 -13.945 -1.908 1 98.88 62 LEU B O 1
ATOM 3248 N N . CYS B 1 63 ? 7.832 -16.047 -1.188 1 97.62 63 CYS B N 1
ATOM 3249 C CA . CYS B 1 63 ? 6.859 -16.609 -2.113 1 97.62 63 CYS B CA 1
ATOM 3250 C C . CYS B 1 63 ? 5.461 -16.609 -1.504 1 97.62 63 CYS B C 1
ATOM 3252 O O . CYS B 1 63 ? 4.469 -16.766 -2.215 1 97.62 63 CYS B O 1
ATOM 3254 N N . ALA B 1 64 ? 5.398 -16.406 -0.22 1 97.44 64 ALA B N 1
ATOM 3255 C CA . ALA B 1 64 ? 4.109 -16.469 0.463 1 97.44 64 ALA B CA 1
ATOM 3256 C C . ALA B 1 64 ? 3.168 -15.375 -0.035 1 97.44 64 ALA B C 1
ATOM 3258 O O . ALA B 1 64 ? 3.576 -14.219 -0.2 1 97.44 64 ALA B O 1
ATOM 3259 N N . VAL B 1 65 ? 2.002 -15.758 -0.311 1 93.75 65 VAL B N 1
ATOM 3260 C CA . VAL B 1 65 ? 0.979 -14.836 -0.79 1 93.75 65 VAL B CA 1
ATOM 3261 C C . VAL B 1 65 ? -0.407 -15.414 -0.51 1 93.75 65 VAL B C 1
ATOM 3263 O O . VAL B 1 65 ? -0.583 -16.625 -0.468 1 93.75 65 VAL B O 1
ATOM 3266 N N . LEU B 1 66 ? -1.354 -14.57 -0.171 1 91.12 66 LEU B N 1
ATOM 3267 C CA . LEU B 1 66 ? -2.756 -14.93 -0.357 1 91.12 66 LEU B CA 1
ATOM 3268 C C . LEU B 1 66 ? -3.195 -14.672 -1.796 1 91.12 66 LEU B C 1
ATOM 3270 O O . LEU B 1 66 ? -3.416 -13.523 -2.189 1 91.12 66 LEU B O 1
ATOM 3274 N N . PRO B 1 67 ? -3.186 -15.719 -2.549 1 79.56 67 PRO B N 1
ATOM 3275 C CA . PRO B 1 67 ? -3.43 -15.547 -3.982 1 79.56 67 PRO B CA 1
ATOM 3276 C C . PRO B 1 67 ? -4.875 -15.172 -4.297 1 79.56 67 PRO B C 1
ATOM 3278 O O . PRO B 1 67 ? -5.789 -15.547 -3.557 1 79.56 67 PRO B O 1
ATOM 3281 N N . CYS B 1 68 ? -4.957 -14.344 -5.352 1 67.06 68 CYS B N 1
ATOM 3282 C CA . CYS B 1 68 ? -6.281 -14 -5.852 1 67.06 68 CYS B CA 1
ATOM 3283 C C . CYS B 1 68 ? -6.879 -15.148 -6.66 1 67.06 68 CYS B C 1
ATOM 3285 O O . CYS B 1 68 ? -6.211 -15.711 -7.523 1 67.06 68 CYS B O 1
ATOM 3287 N N . GLY B 1 69 ? -7.758 -15.992 -6.18 1 58.41 69 GLY B N 1
ATOM 3288 C CA . GLY B 1 69 ? -8.477 -16.938 -7.02 1 58.41 69 GLY B CA 1
ATOM 3289 C C . GLY B 1 69 ? -9.656 -16.312 -7.742 1 58.41 69 GLY B C 1
ATOM 3290 O O . GLY B 1 69 ? -9.688 -15.109 -7.973 1 58.41 69 GLY B O 1
ATOM 3291 N N . ALA B 1 70 ? -10.414 -17.031 -8.273 1 53.44 70 ALA B N 1
ATOM 3292 C CA . ALA B 1 70 ? -11.617 -16.625 -8.992 1 53.44 70 ALA B CA 1
ATOM 3293 C C . ALA B 1 70 ? -12.477 -15.688 -8.133 1 53.44 70 ALA B C 1
ATOM 3295 O O . ALA B 1 70 ? -13.32 -14.961 -8.656 1 53.44 70 ALA B O 1
ATOM 3296 N N . ALA B 1 71 ? -12.109 -15.547 -6.844 1 54.53 71 ALA B N 1
ATOM 3297 C CA . ALA B 1 71 ? -12.953 -14.828 -5.895 1 54.53 71 ALA B CA 1
ATOM 3298 C C . ALA B 1 71 ? -12.398 -13.438 -5.605 1 54.53 71 ALA B C 1
ATOM 3300 O O . ALA B 1 71 ? -12.625 -12.883 -4.531 1 54.53 71 ALA B O 1
ATOM 3301 N N . ASN B 1 72 ? -11.648 -12.805 -6.574 1 58.97 72 ASN B N 1
ATOM 3302 C CA . ASN B 1 72 ? -10.867 -11.609 -6.27 1 58.97 72 ASN B CA 1
ATOM 3303 C C . ASN B 1 72 ? -11.75 -10.484 -5.73 1 58.97 72 ASN B C 1
ATOM 3305 O O . ASN B 1 72 ? -11.383 -9.82 -4.762 1 58.97 72 ASN B O 1
ATOM 3309 N N . VAL B 1 73 ? -12.914 -10.484 -6.23 1 65.19 73 VAL B N 1
ATOM 3310 C CA . VAL B 1 73 ? -13.758 -9.352 -5.867 1 65.19 73 VAL B CA 1
ATOM 3311 C C . VAL B 1 73 ? -14.352 -9.578 -4.48 1 65.19 73 VAL B C 1
ATOM 3313 O O . VAL B 1 73 ? -14.523 -8.625 -3.713 1 65.19 73 VAL B O 1
ATOM 3316 N N . ALA B 1 74 ? -14.383 -10.789 -4.141 1 76.44 74 ALA B N 1
ATOM 3317 C CA . ALA B 1 74 ? -15.109 -11.086 -2.908 1 76.44 74 ALA B CA 1
ATOM 3318 C C . ALA B 1 74 ? -14.195 -10.992 -1.691 1 76.44 74 ALA B C 1
ATOM 3320 O O . ALA B 1 74 ? -14.672 -10.844 -0.562 1 76.44 74 ALA B O 1
ATOM 3321 N N . GLN B 1 75 ? -12.914 -10.953 -1.903 1 90.38 75 GLN B N 1
ATOM 3322 C CA . GLN B 1 75 ? -12.016 -11 -0.756 1 90.38 75 GLN B CA 1
ATOM 3323 C C . GLN B 1 75 ? -11.031 -9.836 -0.777 1 90.38 75 GLN B C 1
ATOM 3325 O O . GLN B 1 75 ? -9.875 -9.984 -0.395 1 90.38 75 GLN B O 1
ATOM 3330 N N . ARG B 1 76 ? -11.484 -8.711 -1.147 1 93.12 76 ARG B N 1
ATOM 3331 C CA . ARG B 1 76 ? -10.648 -7.531 -1.342 1 93.12 76 ARG B CA 1
ATOM 3332 C C . ARG B 1 76 ? -9.914 -7.16 -0.057 1 93.12 76 ARG B C 1
ATOM 3334 O O . ARG B 1 76 ? -8.727 -6.836 -0.088 1 93.12 76 ARG B O 1
ATOM 3341 N N . ALA B 1 77 ? -10.664 -7.215 1.061 1 96.69 77 ALA B N 1
ATOM 3342 C CA . ALA B 1 77 ? -10.078 -6.832 2.342 1 96.69 77 ALA B CA 1
ATOM 3343 C C . ALA B 1 77 ? -9.008 -7.828 2.775 1 96.69 77 ALA B C 1
ATOM 3345 O O . ALA B 1 77 ? -7.922 -7.434 3.213 1 96.69 77 ALA B O 1
ATOM 3346 N N . ASP B 1 78 ? -9.312 -9.133 2.59 1 95.69 78 ASP B N 1
ATOM 3347 C CA . ASP B 1 78 ? -8.344 -10.164 2.945 1 95.69 78 ASP B CA 1
ATOM 3348 C C . ASP B 1 78 ? -7.074 -10.039 2.109 1 95.69 78 ASP B C 1
ATOM 3350 O O . ASP B 1 78 ? -5.965 -10.125 2.639 1 95.69 78 ASP B O 1
ATOM 3354 N N . PHE B 1 79 ? -7.273 -9.742 0.871 1 94.5 79 PHE B N 1
ATOM 3355 C CA . PHE B 1 79 ? -6.145 -9.688 -0.049 1 94.5 79 PHE B CA 1
ATOM 3356 C C . PHE B 1 79 ? -5.195 -8.555 0.329 1 94.5 79 PHE B C 1
ATOM 3358 O O . PHE B 1 79 ? -3.984 -8.758 0.435 1 94.5 79 PHE B O 1
ATOM 3365 N N . ILE B 1 80 ? -5.723 -7.43 0.522 1 97.38 80 ILE B N 1
ATOM 3366 C CA . ILE B 1 80 ? -4.844 -6.289 0.743 1 97.38 80 ILE B CA 1
ATOM 3367 C C . ILE B 1 80 ? -4.195 -6.395 2.123 1 97.38 80 ILE B C 1
ATOM 3369 O O . ILE B 1 80 ? -2.986 -6.199 2.266 1 97.38 80 ILE B O 1
ATOM 3373 N N . TYR B 1 81 ? -4.961 -6.812 3.164 1 98.31 81 TYR B N 1
ATOM 3374 C CA . TYR B 1 81 ? -4.422 -6.871 4.52 1 98.31 81 TYR B CA 1
ATOM 3375 C C . TYR B 1 81 ? -3.361 -7.957 4.641 1 98.31 81 TYR B C 1
ATOM 3377 O O . TYR B 1 81 ? -2.24 -7.695 5.082 1 98.31 81 TYR B O 1
ATOM 3385 N N . VAL B 1 82 ? -3.66 -9.133 4.25 1 98.12 82 VAL B N 1
ATOM 3386 C CA . VAL B 1 82 ? -2.787 -10.281 4.453 1 98.12 82 VAL B CA 1
ATOM 3387 C C . VAL B 1 82 ? -1.48 -10.078 3.688 1 98.12 82 VAL B C 1
ATOM 3389 O O . VAL B 1 82 ? -0.395 -10.258 4.246 1 98.12 82 VAL B O 1
ATOM 3392 N N . ASN B 1 83 ? -1.581 -9.664 2.453 1 98.12 83 ASN B N 1
ATOM 3393 C CA . ASN B 1 83 ? -0.369 -9.539 1.651 1 98.12 83 ASN B CA 1
ATOM 3394 C C . ASN B 1 83 ? 0.495 -8.367 2.113 1 98.12 83 ASN B C 1
ATOM 3396 O O . ASN B 1 83 ? 1.724 -8.461 2.113 1 98.12 83 ASN B O 1
ATOM 3400 N N . LEU B 1 84 ? -0.138 -7.262 2.514 1 98.88 84 LEU B N 1
ATOM 3401 C CA . LEU B 1 84 ? 0.646 -6.168 3.072 1 98.88 84 LEU B CA 1
ATOM 3402 C C . LEU B 1 84 ? 1.383 -6.609 4.332 1 98.88 84 LEU B C 1
ATOM 3404 O O . LEU B 1 84 ? 2.574 -6.328 4.488 1 98.88 84 LEU B O 1
ATOM 3408 N N . MET B 1 85 ? 0.668 -7.312 5.227 1 98.88 85 MET B N 1
ATOM 3409 C CA . MET B 1 85 ? 1.275 -7.707 6.496 1 98.88 85 MET B CA 1
ATOM 3410 C C . MET B 1 85 ? 2.451 -8.648 6.262 1 98.88 85 MET B C 1
ATOM 3412 O O . MET B 1 85 ? 3.514 -8.484 6.863 1 98.88 85 MET B O 1
ATOM 3416 N N . ILE B 1 86 ? 2.242 -9.625 5.371 1 98.88 86 ILE B N 1
ATOM 3417 C CA . ILE B 1 86 ? 3.303 -10.578 5.062 1 98.88 86 ILE B CA 1
ATOM 3418 C C . ILE B 1 86 ? 4.527 -9.828 4.535 1 98.88 86 ILE B C 1
ATOM 3420 O O . ILE B 1 86 ? 5.637 -10.016 5.035 1 98.88 86 ILE B O 1
ATOM 3424 N N . GLN B 1 87 ? 4.348 -8.977 3.594 1 98.88 87 GLN B N 1
ATOM 3425 C CA . GLN B 1 87 ? 5.43 -8.25 2.945 1 98.88 87 GLN B CA 1
ATOM 3426 C C . GLN B 1 87 ? 6.117 -7.301 3.926 1 98.88 87 GLN B C 1
ATOM 3428 O O . GLN B 1 87 ? 7.348 -7.25 3.99 1 98.88 87 GLN B O 1
ATOM 3433 N N . ASN B 1 88 ? 5.281 -6.52 4.68 1 98.88 88 ASN B N 1
ATOM 3434 C CA . ASN B 1 88 ? 5.844 -5.586 5.652 1 98.88 88 ASN B CA 1
ATOM 3435 C C . ASN B 1 88 ? 6.734 -6.301 6.664 1 98.88 88 ASN B C 1
ATOM 3437 O O . ASN B 1 88 ? 7.832 -5.832 6.965 1 98.88 88 ASN B O 1
ATOM 3441 N N . ASN B 1 89 ? 6.223 -7.422 7.195 1 98.94 89 ASN B N 1
ATOM 3442 C CA . ASN B 1 89 ? 6.941 -8.156 8.227 1 98.94 89 ASN B CA 1
ATOM 3443 C C . ASN B 1 89 ? 8.25 -8.727 7.699 1 98.94 89 ASN B C 1
ATOM 3445 O O . ASN B 1 89 ? 9.305 -8.547 8.312 1 98.94 89 ASN B O 1
ATOM 3449 N N . ILE B 1 90 ? 8.219 -9.336 6.535 1 98.94 90 ILE B N 1
ATOM 3450 C CA . ILE B 1 90 ? 9.383 -10.055 6.023 1 98.94 90 ILE B CA 1
ATOM 3451 C C . ILE B 1 90 ? 10.43 -9.055 5.531 1 98.94 90 ILE B C 1
ATOM 3453 O O . ILE B 1 90 ? 11.617 -9.195 5.836 1 98.94 90 ILE B O 1
ATOM 3457 N N . ILE B 1 91 ? 10.039 -8.055 4.781 1 98.94 91 ILE B N 1
ATOM 3458 C CA . ILE B 1 91 ? 10.984 -7.102 4.207 1 98.94 91 ILE B CA 1
ATOM 3459 C C . ILE B 1 91 ? 11.664 -6.309 5.32 1 98.94 91 ILE B C 1
ATOM 3461 O O . ILE B 1 91 ? 12.883 -6.145 5.32 1 98.94 91 ILE B O 1
ATOM 3465 N N . HIS B 1 92 ? 10.867 -5.844 6.277 1 98.94 92 HIS B N 1
ATOM 3466 C CA . HIS B 1 92 ? 11.422 -5.051 7.367 1 98.94 92 HIS B CA 1
ATOM 3467 C C . HIS B 1 92 ? 12.359 -5.883 8.234 1 98.94 92 HIS B C 1
ATOM 3469 O O . HIS B 1 92 ? 13.438 -5.418 8.609 1 98.94 92 HIS B O 1
ATOM 3475 N N . GLN B 1 93 ? 11.938 -7.133 8.602 1 98.94 93 GLN B N 1
ATOM 3476 C CA . GLN B 1 93 ? 12.789 -7.977 9.43 1 98.94 93 GLN B CA 1
ATOM 3477 C C . GLN B 1 93 ? 14.047 -8.398 8.672 1 98.94 93 GLN B C 1
ATOM 3479 O O . GLN B 1 93 ? 15.109 -8.562 9.273 1 98.94 93 GLN B O 1
ATOM 3484 N N . SER B 1 94 ? 13.938 -8.578 7.324 1 98.94 94 SER B N 1
ATOM 3485 C CA . SER B 1 94 ? 15.125 -8.844 6.52 1 98.94 94 SER B CA 1
ATOM 3486 C C . SER B 1 94 ? 16.156 -7.719 6.66 1 98.94 94 SER B C 1
ATOM 3488 O O . SER B 1 94 ? 17.344 -7.98 6.812 1 98.94 94 SER B O 1
ATOM 3490 N N . TYR B 1 95 ? 15.727 -6.484 6.617 1 98.88 95 TYR B N 1
ATOM 3491 C CA . TYR B 1 95 ? 16.594 -5.324 6.801 1 98.88 95 TYR B CA 1
ATOM 3492 C C . TYR B 1 95 ? 17.203 -5.312 8.203 1 98.88 95 TYR B C 1
ATOM 3494 O O . TYR B 1 95 ? 18.422 -5.223 8.352 1 98.88 95 TYR B O 1
ATOM 3502 N N . LEU B 1 96 ? 16.328 -5.465 9.234 1 98.88 96 LEU B N 1
ATOM 3503 C CA . LEU B 1 96 ? 16.766 -5.34 10.617 1 98.88 96 LEU B CA 1
ATOM 3504 C C . LEU B 1 96 ? 17.812 -6.391 10.961 1 98.88 96 LEU B C 1
ATOM 3506 O O . LEU B 1 96 ? 18.688 -6.156 11.797 1 98.88 96 LEU B O 1
ATOM 3510 N N . HIS B 1 97 ? 17.766 -7.535 10.305 1 98.75 97 HIS B N 1
ATOM 3511 C CA . HIS B 1 97 ? 18.609 -8.648 10.703 1 98.75 97 HIS B CA 1
ATOM 3512 C C . HIS B 1 97 ? 19.719 -8.891 9.672 1 98.75 97 HIS B C 1
ATOM 3514 O O . HIS B 1 97 ? 20.344 -9.953 9.68 1 98.75 97 HIS B O 1
ATOM 3520 N N . GLY B 1 98 ? 19.844 -8.039 8.711 1 98.56 98 GLY B N 1
ATOM 3521 C CA . GLY B 1 98 ? 21.016 -8.031 7.844 1 98.56 98 GLY B CA 1
ATOM 3522 C C . GLY B 1 98 ? 20.938 -9.07 6.742 1 98.56 98 GLY B C 1
ATOM 3523 O O . GLY B 1 98 ? 21.969 -9.633 6.34 1 98.56 98 GLY B O 1
ATOM 3524 N N . VAL B 1 99 ? 19.797 -9.461 6.297 1 98.88 99 VAL B N 1
ATOM 3525 C CA . VAL B 1 99 ? 19.672 -10.328 5.129 1 98.88 99 VAL B CA 1
ATOM 3526 C C . VAL B 1 99 ? 20.438 -9.734 3.955 1 98.88 99 VAL B C 1
ATOM 3528 O O . VAL B 1 99 ? 20.297 -8.547 3.645 1 98.88 99 VAL B O 1
ATOM 3531 N N . LYS B 1 100 ? 21.234 -10.562 3.32 1 98.81 100 LYS B N 1
ATOM 3532 C CA . LYS B 1 100 ? 22.109 -10.078 2.244 1 98.81 100 LYS B CA 1
ATOM 3533 C C . LYS B 1 100 ? 21.281 -9.734 1.001 1 98.81 100 LYS B C 1
ATOM 3535 O O . LYS B 1 100 ? 21.578 -8.742 0.326 1 98.81 100 LYS B O 1
ATOM 3540 N N . LYS B 1 101 ? 20.391 -10.578 0.695 1 98.81 101 LYS B N 1
ATOM 3541 C CA . LYS B 1 101 ? 19.562 -10.352 -0.482 1 98.81 101 LYS B CA 1
ATOM 3542 C C . LYS B 1 101 ? 18.188 -11.016 -0.323 1 98.81 101 LYS B C 1
ATOM 3544 O O . LYS B 1 101 ? 18.094 -12.102 0.247 1 98.81 101 LYS B O 1
ATOM 3549 N N . LEU B 1 102 ? 17.109 -10.312 -0.785 1 98.94 102 LEU B N 1
ATOM 3550 C CA . LEU B 1 102 ? 15.734 -10.789 -0.74 1 98.94 102 LEU B CA 1
ATOM 3551 C C . LEU B 1 102 ? 15.078 -10.672 -2.111 1 98.94 102 LEU B C 1
ATOM 3553 O O . LEU B 1 102 ? 15.258 -9.68 -2.814 1 98.94 102 LEU B O 1
ATOM 3557 N N . ILE B 1 103 ? 14.375 -11.703 -2.523 1 98.94 103 ILE B N 1
ATOM 3558 C CA . ILE B 1 103 ? 13.531 -11.664 -3.717 1 98.94 103 ILE B CA 1
ATOM 3559 C C . ILE B 1 103 ? 12.062 -11.812 -3.32 1 98.94 103 ILE B C 1
ATOM 3561 O O . ILE B 1 103 ? 11.695 -12.766 -2.633 1 98.94 103 ILE B O 1
ATOM 3565 N N . CYS B 1 104 ? 11.289 -10.852 -3.6 1 98.62 104 CYS B N 1
ATOM 3566 C CA . CYS B 1 104 ? 9.844 -11 -3.48 1 98.62 104 CYS B CA 1
ATOM 3567 C C . CYS B 1 104 ? 9.188 -11.055 -4.855 1 98.62 104 CYS B C 1
ATOM 3569 O O . CYS B 1 104 ? 9.859 -10.906 -5.875 1 98.62 104 CYS B O 1
ATOM 3571 N N . TYR B 1 105 ? 7.926 -11.32 -4.867 1 98.62 105 TYR B N 1
ATOM 3572 C CA . TYR B 1 105 ? 7.246 -11.539 -6.137 1 98.62 105 TYR B CA 1
ATOM 3573 C C . TYR B 1 105 ? 6.047 -10.609 -6.285 1 98.62 105 TYR B C 1
ATOM 3575 O O . TYR B 1 105 ? 5.199 -10.531 -5.391 1 98.62 105 TYR B O 1
ATOM 3583 N N . GLY B 1 106 ? 6.055 -9.859 -7.371 1 97.56 106 GLY B N 1
ATOM 3584 C CA . GLY B 1 106 ? 4.914 -9.039 -7.746 1 97.56 106 GLY B CA 1
ATOM 3585 C C . GLY B 1 106 ? 3.893 -9.781 -8.586 1 97.56 106 GLY B C 1
ATOM 3586 O O . GLY B 1 106 ? 3.713 -10.992 -8.43 1 97.56 106 GLY B O 1
ATOM 3587 N N . SER B 1 107 ? 3.133 -9.039 -9.32 1 94.56 107 SER B N 1
ATOM 3588 C CA . SER B 1 107 ? 2.047 -9.586 -10.125 1 94.56 107 SER B CA 1
ATOM 3589 C C . SER B 1 107 ? 1.763 -8.703 -11.336 1 94.56 107 SER B C 1
ATOM 3591 O O . SER B 1 107 ? 2.039 -7.504 -11.32 1 94.56 107 SER B O 1
ATOM 3593 N N . GLY B 1 108 ? 1.207 -9.383 -12.312 1 93.38 108 GLY B N 1
ATOM 3594 C CA . GLY B 1 108 ? 0.707 -8.609 -13.438 1 93.38 108 GLY B CA 1
ATOM 3595 C C . GLY B 1 108 ? -0.353 -7.598 -13.039 1 93.38 108 GLY B C 1
ATOM 3596 O O . GLY B 1 108 ? -0.581 -6.613 -13.75 1 93.38 108 GLY B O 1
ATOM 3597 N N . TYR B 1 109 ? -0.971 -7.773 -11.938 1 92.75 109 TYR B N 1
ATOM 3598 C CA . TYR B 1 109 ? -2.033 -6.895 -11.461 1 92.75 109 TYR B CA 1
ATOM 3599 C C . TYR B 1 109 ? -1.47 -5.555 -11.008 1 92.75 109 TYR B C 1
ATOM 3601 O O . TYR B 1 109 ? -2.225 -4.621 -10.719 1 92.75 109 TYR B O 1
ATOM 3609 N N . MET B 1 110 ? -0.129 -5.434 -11.016 1 96.38 110 MET B N 1
ATOM 3610 C CA . MET B 1 110 ? 0.514 -4.164 -10.672 1 96.38 110 MET B CA 1
ATOM 3611 C C . MET B 1 110 ? 0.399 -3.172 -11.82 1 96.38 110 MET B C 1
ATOM 3613 O O . MET B 1 110 ? 0.67 -1.982 -11.648 1 96.38 110 MET B O 1
ATOM 3617 N N . TYR B 1 111 ? 0.01 -3.689 -13 1 96.44 111 TYR B N 1
ATOM 3618 C CA . TYR B 1 111 ? 0.003 -2.848 -14.188 1 96.44 111 TYR B CA 1
ATOM 3619 C C . TYR B 1 111 ? -1.401 -2.336 -14.484 1 96.44 111 TYR B C 1
ATOM 3621 O O . TYR B 1 111 ? -2.393 -2.98 -14.133 1 96.44 111 TYR B O 1
ATOM 3629 N N . PRO B 1 112 ? -1.463 -1.248 -15.219 1 95.62 112 PRO B N 1
ATOM 3630 C CA . PRO B 1 112 ? -2.764 -0.647 -15.523 1 95.62 112 PRO B CA 1
ATOM 3631 C C . PRO B 1 112 ? -3.678 -1.59 -16.312 1 95.62 112 PRO B C 1
ATOM 3633 O O . PRO B 1 112 ? -3.205 -2.371 -17.141 1 95.62 112 PRO B O 1
ATOM 3636 N N . TYR B 1 113 ? -4.938 -1.42 -16.078 1 91.62 113 TYR B N 1
ATOM 3637 C CA . TYR B 1 113 ? -5.961 -2.252 -16.703 1 91.62 113 TYR B CA 1
ATOM 3638 C C . TYR B 1 113 ? -5.906 -2.137 -18.219 1 91.62 113 TYR B C 1
ATOM 3640 O O . TYR B 1 113 ? -6.043 -3.135 -18.938 1 91.62 113 TYR B O 1
ATOM 3648 N N . HIS B 1 114 ? -5.562 -0.949 -18.719 1 91 114 HIS B N 1
ATOM 3649 C CA . HIS B 1 114 ? -5.645 -0.728 -20.172 1 91 114 HIS B CA 1
ATOM 3650 C C . HIS B 1 114 ? -4.258 -0.581 -20.781 1 91 114 HIS B C 1
ATOM 3652 O O . HIS B 1 114 ? -4.113 -0.017 -21.875 1 91 114 HIS B O 1
ATOM 3658 N N . ALA B 1 115 ? -3.326 -1.012 -20.062 1 92.44 115 ALA B N 1
ATOM 3659 C CA . ALA B 1 115 ? -1.977 -0.906 -20.609 1 92.44 115 ALA B CA 1
ATOM 3660 C C . ALA B 1 115 ? -1.839 -1.725 -21.891 1 92.44 115 ALA B C 1
ATOM 3662 O O . ALA B 1 115 ? -2.434 -2.797 -22.016 1 92.44 115 ALA B O 1
ATOM 3663 N N . LYS B 1 116 ? -1.046 -1.25 -22.812 1 92.62 116 LYS B N 1
ATOM 3664 C CA . LYS B 1 116 ? -0.757 -1.982 -24.047 1 92.62 116 LYS B CA 1
ATOM 3665 C C . LYS B 1 116 ? 0.252 -3.1 -23.797 1 92.62 116 LYS B C 1
ATOM 3667 O O . LYS B 1 116 ? 1.207 -2.922 -23.047 1 92.62 116 LYS B O 1
ATOM 3672 N N . ASN B 1 117 ? 0.087 -4.191 -24.438 1 94.38 117 ASN B N 1
ATOM 3673 C CA . ASN B 1 117 ? 1.032 -5.301 -24.375 1 94.38 117 ASN B CA 1
ATOM 3674 C C . ASN B 1 117 ? 2.172 -5.125 -25.375 1 94.38 117 ASN B C 1
ATOM 3676 O O . ASN B 1 117 ? 1.972 -4.582 -26.469 1 94.38 117 ASN B O 1
ATOM 3680 N N . PRO B 1 118 ? 3.264 -5.625 -25.125 1 97.06 118 PRO B N 1
ATOM 3681 C CA . PRO B 1 118 ? 3.646 -6.242 -23.844 1 97.06 118 PRO B CA 1
ATOM 3682 C C . PRO B 1 118 ? 3.805 -5.219 -22.719 1 97.06 118 PRO B C 1
ATOM 3684 O O . PRO B 1 118 ? 4.145 -4.062 -22.984 1 97.06 118 PRO B O 1
ATOM 3687 N N . LEU B 1 119 ? 3.578 -5.625 -21.531 1 97.19 119 LEU B N 1
ATOM 3688 C CA . LEU B 1 119 ? 3.635 -4.777 -20.344 1 97.19 119 LEU B CA 1
ATOM 3689 C C . LEU B 1 119 ? 5.078 -4.504 -19.938 1 97.19 119 LEU B C 1
ATOM 3691 O O . LEU B 1 119 ? 5.801 -5.418 -19.531 1 97.19 119 LEU B O 1
ATOM 3695 N N . LYS B 1 120 ? 5.469 -3.287 -20.031 1 97.94 120 LYS B N 1
ATOM 3696 C CA . LYS B 1 120 ? 6.801 -2.883 -19.594 1 97.94 120 LYS B CA 1
ATOM 3697 C C . LYS B 1 120 ? 6.809 -2.514 -18.109 1 97.94 120 LYS B C 1
ATOM 3699 O O . LYS B 1 120 ? 5.809 -2.021 -17.578 1 97.94 120 LYS B O 1
ATOM 3704 N N . GLU B 1 121 ? 7.973 -2.719 -17.453 1 98.19 121 GLU B N 1
ATOM 3705 C CA . GLU B 1 121 ? 8.086 -2.434 -16.031 1 98.19 121 GLU B CA 1
ATOM 3706 C C . GLU B 1 121 ? 7.719 -0.983 -15.727 1 98.19 121 GLU B C 1
ATOM 3708 O O . GLU B 1 121 ? 7.062 -0.701 -14.727 1 98.19 121 GLU B O 1
ATOM 3713 N N . GLU B 1 122 ? 8.008 -0.054 -16.625 1 96.81 122 GLU B N 1
ATOM 3714 C CA . GLU B 1 122 ? 7.793 1.371 -16.391 1 96.81 122 GLU B CA 1
ATOM 3715 C C . GLU B 1 122 ? 6.312 1.73 -16.453 1 96.81 122 GLU B C 1
ATOM 3717 O O . GLU B 1 122 ? 5.922 2.844 -16.109 1 96.81 122 GLU B O 1
ATOM 3722 N N . TYR B 1 123 ? 5.492 0.768 -16.891 1 97.38 123 TYR B N 1
ATOM 3723 C CA . TYR B 1 123 ? 4.066 1.051 -17.016 1 97.38 123 TYR B CA 1
ATOM 3724 C C . TYR B 1 123 ? 3.396 1.034 -15.641 1 97.38 123 TYR B C 1
ATOM 3726 O O . TYR B 1 123 ? 2.26 1.493 -15.5 1 97.38 123 TYR B O 1
ATOM 3734 N N . MET B 1 124 ? 4.07 0.518 -14.641 1 96.81 124 MET B N 1
ATOM 3735 C CA . MET B 1 124 ? 3.488 0.442 -13.305 1 96.81 124 MET B CA 1
ATOM 3736 C C . MET B 1 124 ? 3.041 1.819 -12.82 1 96.81 124 MET B C 1
ATOM 3738 O O . MET B 1 124 ? 3.797 2.789 -12.922 1 96.81 124 MET B O 1
ATOM 3742 N N . MET B 1 125 ? 1.788 1.949 -12.375 1 95.5 125 MET B N 1
ATOM 3743 C CA . MET B 1 125 ? 1.189 3.121 -11.742 1 95.5 125 MET B CA 1
ATOM 3744 C C . MET B 1 125 ? 0.902 4.211 -12.766 1 95.5 125 MET B C 1
ATOM 3746 O O . MET B 1 125 ? 0.647 5.359 -12.406 1 95.5 125 MET B O 1
ATOM 3750 N N . GLN B 1 126 ? 0.913 3.859 -14.094 1 95.81 126 GLN B N 1
ATOM 3751 C CA . GLN B 1 126 ? 0.728 4.871 -15.133 1 95.81 126 GLN B CA 1
ATOM 3752 C C . GLN B 1 126 ? -0.754 5.113 -15.406 1 95.81 126 GLN B C 1
ATOM 3754 O O . GLN B 1 126 ? -1.118 6.094 -16.062 1 95.81 126 GLN B O 1
ATOM 3759 N N . SER B 1 127 ? -1.572 4.246 -14.906 1 94.88 127 SER B N 1
ATOM 3760 C CA . SER B 1 127 ? -3.018 4.414 -15.023 1 94.88 127 SER B CA 1
ATOM 3761 C C . SER B 1 127 ? -3.756 3.518 -14.031 1 94.88 127 SER B C 1
ATOM 3763 O O . SER B 1 127 ? -3.133 2.887 -13.172 1 94.88 127 SER B O 1
ATOM 3765 N N . VAL B 1 128 ? -5.059 3.494 -14.125 1 94.75 128 VAL B N 1
ATOM 3766 C CA . VAL B 1 128 ? -5.902 2.822 -13.141 1 94.75 128 VAL B CA 1
ATOM 3767 C C . VAL B 1 128 ? -5.723 1.31 -13.258 1 94.75 128 VAL B C 1
ATOM 3769 O O . VAL B 1 128 ? -5.477 0.787 -14.344 1 94.75 128 VAL B O 1
ATOM 3772 N N . LEU B 1 129 ? -5.859 0.659 -12.148 1 94.44 129 LEU B N 1
ATOM 3773 C CA . LEU B 1 129 ? -5.762 -0.795 -12.078 1 94.44 129 LEU B CA 1
ATOM 3774 C C . LEU B 1 129 ? -7.105 -1.445 -12.383 1 94.44 129 LEU B C 1
ATOM 3776 O O . LEU B 1 129 ? -8.141 -0.772 -12.391 1 94.44 129 LEU B O 1
ATOM 3780 N N . GLU B 1 130 ? -7.062 -2.721 -12.656 1 91.25 130 GLU B N 1
ATOM 3781 C CA . GLU B 1 130 ? -8.289 -3.494 -12.828 1 91.25 130 GLU B CA 1
ATOM 3782 C C . GLU B 1 130 ? -9.102 -3.527 -11.531 1 91.25 130 GLU B C 1
ATOM 3784 O O . GLU B 1 130 ? -8.57 -3.846 -10.469 1 91.25 130 GLU B O 1
ATOM 3789 N N . TYR B 1 131 ? -10.391 -3.326 -11.641 1 91.19 131 TYR B N 1
ATOM 3790 C CA . TYR B 1 131 ? -11.25 -3.189 -10.469 1 91.19 131 TYR B CA 1
ATOM 3791 C C . TYR B 1 131 ? -11.219 -4.453 -9.617 1 91.19 131 TYR B C 1
ATOM 3793 O O . TYR B 1 131 ? -11.055 -4.387 -8.398 1 91.19 131 TYR B O 1
ATOM 3801 N N . ASN B 1 132 ? -11.273 -5.602 -10.273 1 87.5 132 ASN B N 1
ATOM 3802 C CA . ASN B 1 132 ? -11.406 -6.863 -9.547 1 87.5 132 ASN B CA 1
ATOM 3803 C C . ASN B 1 132 ? -10.086 -7.273 -8.898 1 87.5 132 ASN B C 1
ATOM 3805 O O . ASN B 1 132 ? -10.07 -8.125 -8.008 1 87.5 132 ASN B O 1
ATOM 3809 N N . ALA B 1 133 ? -8.992 -6.633 -9.352 1 90.25 133 ALA B N 1
ATOM 3810 C CA . ALA B 1 133 ? -7.676 -6.969 -8.82 1 90.25 133 ALA B CA 1
ATOM 3811 C C . ALA B 1 133 ? -7.039 -5.77 -8.125 1 90.25 133 ALA B C 1
ATOM 3813 O O . ALA B 1 133 ? -5.836 -5.766 -7.855 1 90.25 133 ALA B O 1
ATOM 3814 N N . TYR B 1 134 ? -7.824 -4.836 -7.852 1 9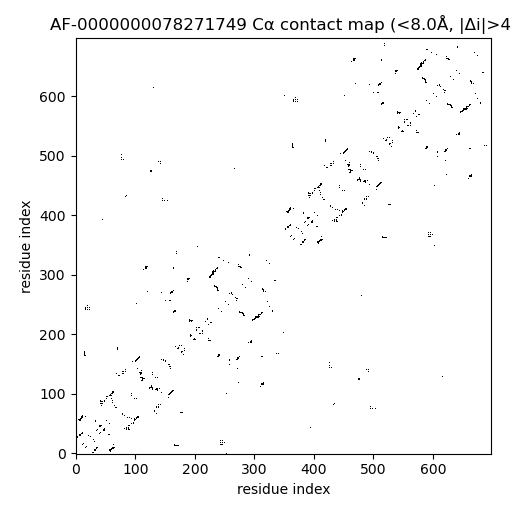3.56 134 TYR B N 1
ATOM 3815 C CA . TYR B 1 134 ? -7.375 -3.535 -7.379 1 93.56 134 TYR B CA 1
ATOM 3816 C C . TYR B 1 134 ? -6.562 -3.674 -6.094 1 93.56 134 TYR B C 1
ATOM 3818 O O . TYR B 1 134 ? -5.441 -3.162 -6.004 1 93.56 134 TYR B O 1
ATOM 3826 N N . THR B 1 135 ? -7.07 -4.422 -5.133 1 95.25 135 THR B N 1
ATOM 3827 C CA . THR B 1 135 ? -6.434 -4.504 -3.822 1 95.25 135 THR B CA 1
ATOM 3828 C C . THR B 1 135 ? -5.191 -5.391 -3.881 1 95.25 135 THR B C 1
ATOM 3830 O O . THR B 1 135 ? -4.211 -5.137 -3.178 1 95.25 135 THR B O 1
ATOM 3833 N N . MET B 1 136 ? -5.215 -6.395 -4.734 1 94.38 136 MET B N 1
ATOM 3834 C CA . MET B 1 136 ? -4.008 -7.184 -4.969 1 94.38 136 MET B CA 1
ATOM 3835 C C . MET B 1 136 ? -2.922 -6.336 -5.625 1 94.38 136 MET B C 1
ATOM 3837 O O . MET B 1 136 ? -1.761 -6.387 -5.215 1 94.38 136 MET B O 1
ATOM 3841 N N . GLY B 1 137 ? -3.352 -5.617 -6.629 1 95.56 137 GLY B N 1
ATOM 3842 C CA . GLY B 1 137 ? -2.412 -4.738 -7.305 1 95.56 137 GLY B CA 1
ATOM 3843 C C . GLY B 1 137 ? -1.731 -3.758 -6.367 1 95.56 137 GLY B C 1
ATOM 3844 O O . GLY B 1 137 ? -0.507 -3.617 -6.391 1 95.56 137 GLY B O 1
ATOM 3845 N N . ILE B 1 138 ? -2.498 -3.158 -5.535 1 97.5 138 ILE B N 1
ATOM 3846 C CA . ILE B 1 138 ? -1.973 -2.166 -4.602 1 97.5 138 ILE B CA 1
ATOM 3847 C C . ILE B 1 138 ? -1.009 -2.836 -3.627 1 97.5 138 ILE B C 1
ATOM 3849 O O . ILE B 1 138 ? 0.061 -2.295 -3.332 1 97.5 138 ILE B O 1
ATOM 3853 N N . ALA B 1 139 ? -1.391 -3.977 -3.107 1 97.94 139 ALA B N 1
ATOM 3854 C CA . ALA B 1 139 ? -0.526 -4.684 -2.168 1 97.94 139 ALA B CA 1
ATOM 3855 C C . ALA B 1 139 ? 0.819 -5.02 -2.805 1 97.94 139 ALA B C 1
ATOM 3857 O O . ALA B 1 139 ? 1.869 -4.836 -2.186 1 97.94 139 ALA B O 1
ATOM 3858 N N . LYS B 1 140 ? 0.786 -5.484 -4.012 1 98.12 140 LYS B N 1
ATOM 3859 C CA . LYS B 1 140 ? 2.025 -5.895 -4.668 1 98.12 140 LYS B CA 1
ATOM 3860 C C . LYS B 1 140 ? 2.852 -4.684 -5.09 1 98.12 140 LYS B C 1
ATOM 3862 O O . LYS B 1 140 ? 4.086 -4.73 -5.062 1 98.12 140 LYS B O 1
ATOM 3867 N N . ILE B 1 141 ? 2.178 -3.602 -5.488 1 98.69 141 ILE B N 1
ATOM 3868 C CA . ILE B 1 141 ? 2.883 -2.354 -5.754 1 98.69 141 ILE B CA 1
ATOM 3869 C C . ILE B 1 141 ? 3.611 -1.895 -4.492 1 98.69 141 ILE B C 1
ATOM 3871 O O . ILE B 1 141 ? 4.773 -1.483 -4.555 1 98.69 141 ILE B O 1
ATOM 3875 N N . ALA B 1 142 ? 2.939 -1.971 -3.379 1 98.75 142 ALA B N 1
ATOM 3876 C CA . ALA B 1 142 ? 3.553 -1.594 -2.109 1 98.75 142 ALA B CA 1
ATOM 3877 C C . ALA B 1 142 ? 4.789 -2.445 -1.822 1 98.75 142 ALA B C 1
ATOM 3879 O O . ALA B 1 142 ? 5.805 -1.934 -1.348 1 98.75 142 ALA B O 1
ATOM 3880 N N . GLY B 1 143 ? 4.699 -3.725 -2.068 1 98.69 143 GLY B N 1
ATOM 3881 C CA . GLY B 1 143 ? 5.848 -4.602 -1.882 1 98.69 143 GLY B CA 1
ATOM 3882 C C . GLY B 1 143 ? 7.039 -4.211 -2.732 1 98.69 143 GLY B C 1
ATOM 3883 O O . GLY B 1 143 ? 8.164 -4.125 -2.23 1 98.69 143 GLY B O 1
ATOM 3884 N N . ALA B 1 144 ? 6.809 -3.975 -3.998 1 98.75 144 ALA B N 1
ATOM 3885 C CA . ALA B 1 144 ? 7.871 -3.549 -4.91 1 98.75 144 ALA B CA 1
ATOM 3886 C C . ALA B 1 144 ? 8.469 -2.219 -4.465 1 98.75 144 ALA B C 1
ATOM 3888 O O . ALA B 1 144 ? 9.695 -2.047 -4.48 1 98.75 144 ALA B O 1
ATOM 3889 N N . ALA B 1 145 ? 7.625 -1.323 -4.07 1 98.12 145 ALA B N 1
ATOM 3890 C CA . ALA B 1 145 ? 8.062 -0.004 -3.619 1 98.12 145 ALA B CA 1
ATOM 3891 C C . ALA B 1 145 ? 8.891 -0.108 -2.342 1 98.12 145 ALA B C 1
ATOM 3893 O O . ALA B 1 145 ? 9.852 0.642 -2.156 1 98.12 145 ALA B O 1
ATOM 3894 N N . MET B 1 146 ? 8.484 -0.969 -1.443 1 98.62 146 MET B N 1
ATOM 3895 C CA . MET B 1 146 ? 9.25 -1.173 -0.213 1 98.62 146 MET B CA 1
ATOM 3896 C C . MET B 1 146 ? 10.664 -1.646 -0.52 1 98.62 146 MET B C 1
ATOM 3898 O O . MET B 1 146 ? 11.633 -1.132 0.046 1 98.62 146 MET B O 1
ATOM 3902 N N . CYS B 1 147 ? 10.758 -2.621 -1.435 1 98.69 147 CYS B N 1
ATOM 3903 C CA . CYS B 1 147 ? 12.078 -3.105 -1.804 1 98.69 147 CYS B CA 1
ATOM 3904 C C . CYS B 1 147 ? 12.953 -1.967 -2.322 1 98.69 147 CYS B C 1
ATOM 3906 O O . CYS B 1 147 ? 14.078 -1.778 -1.855 1 98.69 147 CYS B O 1
ATOM 3908 N N . GLU B 1 148 ? 12.43 -1.231 -3.24 1 97.81 148 GLU B N 1
ATOM 3909 C CA . GLU B 1 148 ? 13.156 -0.113 -3.834 1 97.81 148 GLU B CA 1
ATOM 3910 C C . GLU B 1 148 ? 13.539 0.917 -2.775 1 97.81 148 GLU B C 1
ATOM 3912 O O . GLU B 1 148 ? 14.672 1.405 -2.76 1 97.81 148 GLU B O 1
ATOM 3917 N N . ALA B 1 149 ? 12.625 1.22 -1.898 1 97.19 149 ALA B N 1
ATOM 3918 C CA . ALA B 1 149 ? 12.844 2.217 -0.854 1 97.19 149 ALA B CA 1
ATOM 3919 C C . ALA B 1 149 ? 13.922 1.764 0.123 1 97.19 149 ALA B C 1
ATOM 3921 O O . ALA B 1 149 ? 14.773 2.559 0.526 1 97.19 149 ALA B O 1
ATOM 3922 N N . TYR B 1 150 ? 13.867 0.502 0.559 1 98.31 150 TYR B N 1
ATOM 3923 C CA . TYR B 1 150 ? 14.859 -0.023 1.489 1 98.31 150 TYR B CA 1
ATOM 3924 C C . TYR B 1 150 ? 16.25 -0.038 0.857 1 98.31 150 TYR B C 1
ATOM 3926 O O . TYR B 1 150 ? 17.25 0.203 1.536 1 98.31 150 TYR B O 1
ATOM 3934 N N . ASN B 1 151 ? 16.297 -0.313 -0.45 1 98 151 ASN B N 1
ATOM 3935 C CA . ASN B 1 151 ? 17.562 -0.282 -1.162 1 98 151 ASN B CA 1
ATOM 3936 C C . ASN B 1 151 ? 18.156 1.125 -1.196 1 98 151 ASN B C 1
ATOM 3938 O O . ASN B 1 151 ? 19.344 1.31 -0.943 1 98 151 ASN B O 1
ATOM 3942 N N . ILE B 1 152 ? 17.359 2.064 -1.481 1 95.94 152 ILE B N 1
ATOM 3943 C CA . ILE B 1 152 ? 17.812 3.443 -1.642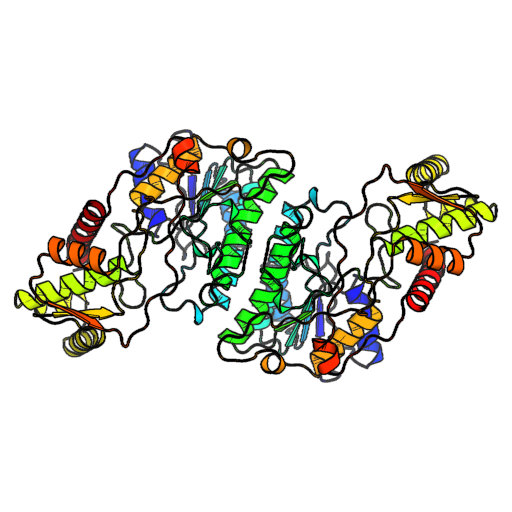 1 95.94 152 ILE B CA 1
ATOM 3944 C C . ILE B 1 152 ? 18.219 4.016 -0.286 1 95.94 152 ILE B C 1
ATOM 3946 O O . ILE B 1 152 ? 19.281 4.633 -0.158 1 95.94 152 ILE B O 1
ATOM 3950 N N . GLN B 1 153 ? 17.438 3.766 0.717 1 95.75 153 GLN B N 1
ATOM 3951 C CA . GLN B 1 153 ? 17.641 4.414 2.01 1 95.75 153 GLN B CA 1
ATOM 3952 C C . GLN B 1 153 ? 18.688 3.678 2.84 1 95.75 153 GLN B C 1
ATOM 3954 O O . GLN B 1 153 ? 19.484 4.305 3.551 1 95.75 153 GLN B O 1
ATOM 3959 N N . TYR B 1 154 ? 18.688 2.33 2.814 1 97.38 154 TYR B N 1
ATOM 3960 C CA . TYR B 1 154 ? 19.469 1.577 3.785 1 97.38 154 TYR B CA 1
ATOM 3961 C C . TYR B 1 154 ? 20.547 0.757 3.094 1 97.38 154 TYR B C 1
ATOM 3963 O O . TYR B 1 154 ? 21.344 0.09 3.754 1 97.38 154 TYR B O 1
ATOM 3971 N N . GLY B 1 155 ? 20.578 0.799 1.725 1 97.38 155 GLY B N 1
ATOM 3972 C CA . GLY B 1 155 ? 21.594 0.083 0.984 1 97.38 155 GLY B CA 1
ATOM 3973 C C . GLY B 1 155 ? 21.375 -1.416 0.945 1 97.38 155 GLY B C 1
ATOM 3974 O O . GLY B 1 155 ? 22.312 -2.189 0.792 1 97.38 155 GLY B O 1
ATOM 3975 N N . THR B 1 156 ? 20.156 -1.877 1.144 1 98.56 156 THR B N 1
ATOM 3976 C CA . THR B 1 156 ? 19.828 -3.295 1.035 1 98.56 156 THR B CA 1
ATOM 3977 C C . THR B 1 156 ? 19.875 -3.752 -0.419 1 98.56 156 THR B C 1
ATOM 3979 O O . THR B 1 156 ? 20.234 -2.977 -1.307 1 98.56 156 THR B O 1
ATOM 3982 N N . ASN B 1 157 ? 19.578 -5.035 -0.675 1 98.81 157 ASN B N 1
ATOM 3983 C CA . ASN B 1 157 ? 19.516 -5.633 -2.006 1 98.81 157 ASN B CA 1
ATOM 3984 C C . ASN B 1 157 ? 18.266 -6.492 -2.18 1 98.81 157 ASN B C 1
ATOM 3986 O O . ASN B 1 157 ? 18.375 -7.691 -2.438 1 98.81 157 ASN B O 1
ATOM 3990 N N . PHE B 1 158 ? 17.156 -5.844 -1.995 1 98.94 158 PHE B N 1
ATOM 3991 C CA . PHE B 1 158 ? 15.836 -6.465 -2.102 1 98.94 158 PHE B CA 1
ATOM 3992 C C . PHE B 1 158 ? 15.25 -6.25 -3.49 1 98.94 158 PHE B C 1
ATOM 3994 O O . PHE B 1 158 ? 15.078 -5.109 -3.926 1 98.94 158 PHE B O 1
ATOM 4001 N N . LEU B 1 159 ? 14.914 -7.328 -4.242 1 98.88 159 LEU B N 1
ATOM 4002 C CA . LEU B 1 159 ? 14.43 -7.23 -5.613 1 98.88 159 LEU B CA 1
ATOM 4003 C C . LEU B 1 159 ? 13.031 -7.832 -5.742 1 98.88 159 LEU B C 1
ATOM 4005 O O . LEU B 1 159 ? 12.648 -8.695 -4.945 1 98.88 159 LEU B O 1
ATOM 4009 N N . CYS B 1 160 ? 12.297 -7.348 -6.695 1 98.94 160 CYS B N 1
ATOM 4010 C CA . CYS B 1 160 ? 10.945 -7.82 -6.953 1 98.94 160 CYS B CA 1
ATOM 4011 C C . CYS B 1 160 ? 10.812 -8.367 -8.367 1 98.94 160 CYS B C 1
ATOM 4013 O O . CYS B 1 160 ? 11.195 -7.695 -9.336 1 98.94 160 CYS B O 1
ATOM 4015 N N . LEU B 1 161 ? 10.344 -9.562 -8.469 1 98.94 161 LEU B N 1
ATOM 4016 C CA . LEU B 1 161 ? 10.055 -10.195 -9.75 1 98.94 161 LEU B CA 1
ATOM 4017 C C . LEU B 1 161 ? 8.555 -10.25 -10.008 1 98.94 161 LEU B C 1
ATOM 4019 O O . LEU B 1 161 ? 7.812 -10.875 -9.25 1 98.94 161 LEU B O 1
ATOM 4023 N N . ALA B 1 162 ? 8.117 -9.625 -11.086 1 98.56 162 ALA B N 1
ATOM 4024 C CA . ALA B 1 162 ? 6.699 -9.609 -11.422 1 98.56 162 ALA B CA 1
ATOM 4025 C C . ALA B 1 162 ? 6.375 -10.648 -12.492 1 98.56 162 ALA B C 1
ATOM 4027 O O . ALA B 1 162 ? 7.129 -10.812 -13.461 1 98.56 162 ALA B O 1
ATOM 4028 N N . LEU B 1 163 ? 5.293 -11.375 -12.266 1 96.38 163 LEU B N 1
ATOM 4029 C CA . LEU B 1 163 ? 4.918 -12.414 -13.219 1 96.38 163 LEU B CA 1
ATOM 4030 C C . LEU B 1 163 ? 3.398 -12.539 -13.312 1 96.38 163 LEU B C 1
ATOM 4032 O O . LEU B 1 163 ? 2.672 -11.945 -12.516 1 96.38 163 LEU B O 1
ATOM 4036 N N . ASN B 1 164 ? 3.006 -13.344 -14.359 1 90.31 164 ASN B N 1
ATOM 4037 C CA . ASN B 1 164 ? 1.598 -13.68 -14.531 1 90.31 164 ASN B CA 1
ATOM 4038 C C . ASN B 1 164 ? 1.396 -15.18 -14.703 1 90.31 164 ASN B C 1
ATOM 4040 O O . ASN B 1 164 ? 2.234 -15.859 -15.297 1 90.31 164 ASN B O 1
ATOM 4044 N N . ASN B 1 165 ? 0.344 -15.664 -14.203 1 90.06 165 ASN B N 1
ATOM 4045 C CA . ASN B 1 165 ? -0.189 -17 -14.453 1 90.06 165 ASN B CA 1
ATOM 4046 C C . ASN B 1 165 ? 0.873 -18.078 -14.242 1 90.06 165 ASN B C 1
ATOM 4048 O O . ASN B 1 165 ? 1.219 -18.812 -15.18 1 90.06 165 ASN B O 1
ATOM 4052 N N . LEU B 1 166 ? 1.325 -18.188 -13.07 1 94.19 166 LEU B N 1
ATOM 4053 C CA . LEU B 1 166 ? 2.256 -19.234 -12.68 1 94.19 166 LEU B CA 1
ATOM 4054 C C . LEU B 1 166 ? 1.575 -20.594 -12.703 1 94.19 166 LEU B C 1
ATOM 4056 O O . LEU B 1 166 ? 0.44 -20.734 -12.242 1 94.19 166 LEU B O 1
ATOM 4060 N N . TYR B 1 167 ? 2.23 -21.578 -13.359 1 93.31 167 TYR B N 1
ATOM 4061 C CA . TYR B 1 167 ? 1.737 -22.953 -13.359 1 93.31 167 TYR B CA 1
ATOM 4062 C C . TYR B 1 167 ? 2.875 -23.938 -13.125 1 93.31 167 TYR B C 1
ATOM 4064 O O . TYR B 1 167 ? 4.047 -23.562 -13.148 1 93.31 167 TYR B O 1
ATOM 4072 N N . GLY B 1 168 ? 2.539 -25.203 -12.766 1 92.38 168 GLY B N 1
ATOM 4073 C CA . GLY B 1 168 ? 3.561 -26.219 -12.57 1 92.38 168 GLY B CA 1
ATOM 4074 C C . GLY B 1 168 ? 3.033 -27.469 -11.914 1 92.38 168 GLY B C 1
ATOM 4075 O O . GLY B 1 168 ? 1.821 -27.656 -11.805 1 92.38 168 GLY B O 1
ATOM 4076 N N . THR B 1 169 ? 3.906 -28.438 -11.617 1 83.5 169 THR B N 1
ATOM 4077 C CA . THR B 1 169 ? 3.57 -29.781 -11.156 1 83.5 169 THR B CA 1
ATOM 4078 C C . THR B 1 169 ? 2.865 -29.734 -9.805 1 83.5 169 THR B C 1
ATOM 4080 O O . THR B 1 169 ? 2.031 -30.578 -9.492 1 83.5 169 THR B O 1
ATOM 4083 N N . ARG B 1 170 ? 3.119 -28.75 -8.953 1 81.44 170 ARG B N 1
ATOM 4084 C CA . ARG B 1 170 ? 2.484 -28.703 -7.637 1 81.44 170 ARG B CA 1
ATOM 4085 C C . ARG B 1 170 ? 1.496 -27.547 -7.547 1 81.44 170 ARG B C 1
ATOM 4087 O O . ARG B 1 170 ? 1.429 -26.859 -6.527 1 81.44 170 ARG B O 1
ATOM 4094 N N . ALA B 1 171 ? 0.79 -27.422 -8.641 1 81.5 171 ALA B N 1
ATOM 4095 C CA . ALA B 1 171 ? -0.288 -26.438 -8.648 1 81.5 171 ALA B CA 1
ATOM 4096 C C . ALA B 1 171 ? -1.492 -26.922 -7.852 1 81.5 171 ALA B C 1
ATOM 4098 O O . ALA B 1 171 ? -1.543 -28.094 -7.453 1 81.5 171 ALA B O 1
ATOM 4099 N N . ASN B 1 172 ? -2.303 -26.031 -7.535 1 78.25 172 ASN B N 1
ATOM 4100 C CA . ASN B 1 172 ? -3.578 -26.391 -6.93 1 78.25 172 ASN B CA 1
ATOM 4101 C C . ASN B 1 172 ? -4.59 -26.844 -7.977 1 78.25 172 ASN B C 1
ATOM 4103 O O . ASN B 1 172 ? -4.871 -26.125 -8.93 1 78.25 172 ASN B O 1
ATOM 4107 N N . PHE B 1 173 ? -5.207 -28.031 -7.809 1 81.56 173 PHE B N 1
ATOM 4108 C CA . PHE B 1 173 ? -6.109 -28.594 -8.812 1 81.56 173 PHE B CA 1
ATOM 4109 C C . PHE B 1 173 ? -7.539 -28.625 -8.289 1 81.56 173 PHE B C 1
ATOM 4111 O O . PHE B 1 173 ? -8.422 -29.203 -8.93 1 81.56 173 PHE B O 1
ATOM 4118 N N . ASP B 1 174 ? -7.723 -28.031 -7.117 1 75.44 174 ASP B N 1
ATOM 4119 C CA . ASP B 1 174 ? -9.07 -27.953 -6.559 1 75.44 174 ASP B CA 1
ATOM 4120 C C . ASP B 1 174 ? -9.938 -26.969 -7.328 1 75.44 174 ASP B C 1
ATOM 4122 O O . ASP B 1 174 ? -9.633 -25.766 -7.375 1 75.44 174 ASP B O 1
ATOM 4126 N N . PHE B 1 175 ? -11.039 -27.656 -7.801 1 74.12 175 PHE B N 1
ATOM 4127 C CA . PHE B 1 175 ? -11.961 -26.781 -8.523 1 74.12 175 PHE B CA 1
ATOM 4128 C C . PHE B 1 175 ? -12.422 -25.641 -7.645 1 74.12 175 PHE B C 1
ATOM 4130 O O . PHE B 1 175 ? -12.617 -25.812 -6.441 1 74.12 175 PHE B O 1
ATOM 4137 N N . GLY B 1 176 ? -12.602 -24.391 -8.109 1 67.69 176 GLY B N 1
ATOM 4138 C CA . GLY B 1 176 ? -13.016 -23.219 -7.359 1 67.69 176 GLY B CA 1
ATOM 4139 C C . GLY B 1 176 ? -11.852 -22.391 -6.848 1 67.69 176 GLY B C 1
ATOM 4140 O O . GLY B 1 176 ? -12 -21.203 -6.566 1 67.69 176 GLY B O 1
ATOM 4141 N N . LYS B 1 177 ? -10.68 -23.172 -6.707 1 70.94 177 LYS B N 1
ATOM 4142 C CA . LYS B 1 177 ? -9.516 -22.484 -6.168 1 70.94 177 LYS B CA 1
ATOM 4143 C C . LYS B 1 177 ? -8.367 -22.469 -7.172 1 70.94 177 LYS B C 1
ATOM 4145 O O . LYS B 1 177 ? -7.406 -21.719 -7.016 1 70.94 177 LYS B O 1
ATOM 4150 N N . SER B 1 178 ? -8.594 -23.234 -8.125 1 75.12 178 SER B N 1
ATOM 4151 C CA . SER B 1 178 ? -7.5 -23.406 -9.078 1 75.12 178 SER B CA 1
ATOM 4152 C C . SER B 1 178 ? -7.438 -22.25 -10.07 1 75.12 178 SER B C 1
ATOM 4154 O O . SER B 1 178 ? -8.445 -21.594 -10.32 1 75.12 178 SER B O 1
ATOM 4156 N N . ARG B 1 179 ? -6.27 -22.141 -10.578 1 79.69 179 ARG B N 1
ATOM 4157 C CA . ARG B 1 179 ? -6.055 -21.219 -11.688 1 79.69 179 ARG B CA 1
ATOM 4158 C C . ARG B 1 179 ? -6.449 -21.859 -13.016 1 79.69 179 ARG B C 1
ATOM 4160 O O . ARG B 1 179 ? -6.855 -23.031 -13.047 1 79.69 179 ARG B O 1
ATOM 4167 N N . VAL B 1 180 ? -6.336 -21.156 -13.977 1 80.31 180 VAL B N 1
ATOM 4168 C CA . VAL B 1 180 ? -6.926 -21.469 -15.273 1 80.31 180 VAL B CA 1
ATOM 4169 C C . VAL B 1 180 ? -6.352 -22.797 -15.789 1 80.31 180 VAL B C 1
ATOM 4171 O O . VAL B 1 180 ? -7.102 -23.719 -16.125 1 80.31 180 VAL B O 1
ATOM 4174 N N . LEU B 1 181 ? -5.125 -23.031 -15.719 1 89.81 181 LEU B N 1
ATOM 4175 C CA . LEU B 1 181 ? -4.5 -24.172 -16.359 1 89.81 181 LEU B CA 1
ATOM 4176 C C . LEU B 1 181 ? -4.781 -25.453 -15.586 1 89.81 181 LEU B C 1
ATOM 4178 O O . LEU B 1 181 ? -5.176 -26.469 -16.172 1 89.81 181 LEU B O 1
ATOM 4182 N N . PRO B 1 182 ? -4.574 -25.359 -14.297 1 89.56 182 PRO B N 1
ATOM 4183 C CA . PRO B 1 182 ? -4.918 -26.578 -13.555 1 89.56 182 PRO B CA 1
ATOM 4184 C C . PRO B 1 182 ? -6.398 -26.938 -13.664 1 89.56 182 PRO B C 1
ATOM 4186 O O . PRO B 1 182 ? -6.746 -28.109 -13.758 1 89.56 182 PRO B O 1
ATOM 4189 N N . ALA B 1 183 ? -7.234 -25.969 -13.664 1 88.56 183 ALA B N 1
ATOM 4190 C CA . ALA B 1 183 ? -8.672 -26.219 -13.789 1 88.56 183 ALA B CA 1
ATOM 4191 C C . ALA B 1 183 ? -9.008 -26.875 -15.125 1 88.56 183 ALA B C 1
ATOM 4193 O O . ALA B 1 183 ? -9.797 -27.812 -15.18 1 88.56 183 ALA B O 1
ATOM 4194 N N . LEU B 1 184 ? -8.453 -26.375 -16.125 1 92.44 184 LEU B N 1
ATOM 4195 C CA . LEU B 1 184 ? -8.688 -26.906 -17.453 1 92.44 184 LEU B CA 1
ATOM 4196 C C . LEU B 1 184 ? -8.156 -28.328 -17.578 1 92.44 184 LEU B C 1
ATOM 4198 O O . LEU B 1 184 ? -8.812 -29.203 -18.141 1 92.44 184 LEU B O 1
ATOM 4202 N N . LEU B 1 185 ? -7.016 -28.531 -17.094 1 94.38 185 LEU B N 1
ATOM 4203 C CA . LEU B 1 185 ? -6.402 -29.844 -17.141 1 94.38 185 LEU B CA 1
ATOM 4204 C C . LEU B 1 185 ? -7.277 -30.875 -16.438 1 94.38 185 LEU B C 1
ATOM 4206 O O . LEU B 1 185 ? -7.477 -31.984 -16.953 1 94.38 185 LEU B O 1
ATOM 4210 N N . CYS B 1 186 ? -7.742 -30.516 -15.297 1 92.94 186 CYS B N 1
ATOM 4211 C CA . CYS B 1 186 ? -8.633 -31.391 -14.547 1 92.94 186 CYS B CA 1
ATOM 4212 C C . CYS B 1 186 ? -9.891 -31.703 -15.344 1 92.94 186 CYS B C 1
ATOM 4214 O O . CYS B 1 186 ? -10.328 -32.844 -15.406 1 92.94 186 CYS B O 1
ATOM 4216 N N . LYS B 1 187 ? -10.445 -30.719 -15.93 1 94.81 187 LYS B N 1
ATOM 4217 C CA . LYS B 1 187 ? -11.664 -30.875 -16.734 1 94.81 187 LYS B CA 1
ATOM 4218 C C . LYS B 1 187 ? -11.461 -31.922 -17.828 1 94.81 187 LYS B C 1
ATOM 4220 O O . LYS B 1 187 ? -12.281 -32.812 -18 1 94.81 187 LYS B O 1
ATOM 4225 N N . PHE B 1 188 ? -10.422 -31.812 -18.5 1 97.12 188 PHE B N 1
ATOM 4226 C CA . PHE B 1 188 ? -10.164 -32.688 -19.625 1 97.12 188 PHE B CA 1
ATOM 4227 C C . PHE B 1 188 ? -9.812 -34.094 -19.156 1 97.12 188 PHE B C 1
ATOM 4229 O O . PHE B 1 188 ? -10.148 -35.094 -19.812 1 97.12 188 PHE B O 1
ATOM 4236 N N . HIS B 1 189 ? -9.07 -34.156 -18.078 1 96.88 189 HIS B N 1
ATOM 4237 C CA . HIS B 1 189 ? -8.75 -35.469 -17.5 1 96.88 189 HIS B CA 1
ATOM 4238 C C . HIS B 1 189 ? -10.016 -36.219 -17.125 1 96.88 189 HIS B C 1
ATOM 4240 O O . HIS B 1 189 ? -10.148 -37.406 -17.453 1 96.88 189 HIS B O 1
ATOM 4246 N N . LEU B 1 190 ? -10.906 -35.531 -16.5 1 96.88 190 LEU B N 1
ATOM 4247 C CA . LEU B 1 190 ? -12.172 -36.125 -16.109 1 96.88 190 LEU B CA 1
ATOM 4248 C C . LEU B 1 190 ? -12.984 -36.531 -17.328 1 96.88 190 LEU B C 1
ATOM 4250 O O . LEU B 1 190 ? -13.57 -37.625 -17.359 1 96.88 190 LEU B O 1
ATOM 4254 N N . ALA B 1 191 ? -13.039 -35.688 -18.297 1 97.88 191 ALA B N 1
ATOM 4255 C CA . ALA B 1 191 ? -13.758 -36 -19.531 1 97.88 191 ALA B CA 1
ATOM 4256 C C . ALA B 1 191 ? -13.18 -37.219 -20.219 1 97.88 191 ALA B C 1
ATOM 4258 O O . ALA B 1 191 ? -13.93 -38.062 -20.734 1 97.88 191 ALA B O 1
ATOM 4259 N N . LYS B 1 192 ? -11.875 -37.312 -20.203 1 98 192 LYS B N 1
ATOM 4260 C CA . LYS B 1 192 ? -11.203 -38.469 -20.812 1 98 192 LYS B CA 1
ATOM 4261 C C . LYS B 1 192 ? -11.57 -39.75 -20.078 1 98 192 LYS B C 1
ATOM 4263 O O . LYS B 1 192 ? -11.797 -40.781 -20.719 1 98 192 LYS B O 1
ATOM 4268 N N . MET B 1 193 ? -11.562 -39.625 -18.797 1 97.56 193 MET B N 1
ATOM 4269 C CA . MET B 1 193 ? -11.969 -40.781 -18.031 1 97.56 193 MET B CA 1
ATOM 4270 C C . MET B 1 193 ? -13.391 -41.219 -18.375 1 97.56 193 MET B C 1
ATOM 4272 O O . MET B 1 193 ? -13.688 -42.406 -18.484 1 97.56 193 MET B O 1
ATOM 4276 N N . LEU B 1 194 ? -14.234 -40.219 -18.531 1 97.75 194 LEU B N 1
ATOM 4277 C CA . LEU B 1 194 ? -15.609 -40.531 -18.938 1 97.75 194 LEU B CA 1
ATOM 4278 C C . LEU B 1 194 ? -15.648 -41.125 -20.328 1 97.75 194 LEU B C 1
ATOM 4280 O O . LEU B 1 194 ? -16.406 -42.094 -20.562 1 97.75 194 LEU B O 1
ATOM 4284 N N . GLU B 1 195 ? -14.922 -40.531 -21.172 1 97.75 195 GLU B N 1
ATOM 4285 C CA . GLU B 1 195 ? -14.828 -41.031 -22.531 1 97.75 195 GLU B CA 1
ATOM 4286 C C . GLU B 1 195 ? -14.398 -42.5 -22.531 1 97.75 195 GLU B C 1
ATOM 4288 O O . GLU B 1 195 ? -14.852 -43.281 -23.375 1 97.75 195 GLU B O 1
ATOM 4293 N N . ASP B 1 196 ? -13.539 -42.938 -21.594 1 97.62 196 ASP B N 1
ATOM 4294 C CA . ASP B 1 196 ? -13.016 -44.281 -21.484 1 97.62 196 ASP B CA 1
ATOM 4295 C C . ASP B 1 196 ? -13.938 -45.156 -20.641 1 97.62 196 ASP B C 1
ATOM 4297 O O . ASP B 1 196 ? -13.562 -46.281 -20.234 1 97.62 196 ASP B O 1
ATOM 4301 N N . ASP B 1 197 ? -15.094 -44.656 -20.266 1 97.5 197 ASP B N 1
ATOM 4302 C CA . ASP B 1 197 ? -16.094 -45.344 -19.469 1 97.5 197 ASP B CA 1
ATOM 4303 C C . ASP B 1 197 ? -15.539 -45.719 -18.094 1 97.5 197 ASP B C 1
ATOM 4305 O O . ASP B 1 197 ? -15.797 -46.844 -17.594 1 97.5 197 ASP B O 1
ATOM 4309 N N . ASN B 1 198 ? -14.695 -44.875 -17.594 1 96.69 198 ASN B N 1
ATOM 4310 C CA . ASN B 1 198 ? -14.086 -45.094 -16.297 1 96.69 198 ASN B CA 1
ATOM 4311 C C . ASN B 1 198 ? -14.68 -44.156 -15.242 1 96.69 198 ASN B C 1
ATOM 4313 O O . ASN B 1 198 ? -13.953 -43.406 -14.602 1 96.69 198 ASN B O 1
ATOM 4317 N N . PHE B 1 199 ? -15.961 -44.312 -14.945 1 96.06 199 PHE B N 1
ATOM 4318 C CA . PHE B 1 199 ? -16.656 -43.438 -13.992 1 96.06 199 PHE B CA 1
ATOM 4319 C C . PHE B 1 199 ? -16.109 -43.656 -12.586 1 96.06 199 PHE B C 1
ATOM 4321 O O . PHE B 1 199 ? -16.047 -42.719 -11.789 1 96.06 199 PHE B O 1
ATOM 4328 N N . GLU B 1 200 ? -15.688 -44.875 -12.273 1 95.12 200 GLU B N 1
ATOM 4329 C CA . GLU B 1 200 ? -15.086 -45.156 -10.969 1 95.12 200 GLU B CA 1
ATOM 4330 C C . GLU B 1 200 ? -13.828 -44.312 -10.758 1 95.12 200 GLU B C 1
ATOM 4332 O O . GLU B 1 200 ? -13.562 -43.875 -9.641 1 95.12 200 GLU B O 1
ATOM 4337 N N . GLY B 1 201 ? -13.062 -44.219 -11.836 1 94.56 201 GLY B N 1
ATOM 4338 C CA . GLY B 1 201 ? -11.891 -43.344 -11.781 1 94.56 201 GLY B CA 1
ATOM 4339 C C . GLY B 1 201 ? -12.227 -41.906 -11.5 1 94.56 201 GLY B C 1
ATOM 4340 O O . GLY B 1 201 ? -11.492 -41.219 -10.789 1 94.56 201 GLY B O 1
ATOM 4341 N N . VAL B 1 202 ? -13.32 -41.438 -12.07 1 95.56 202 VAL B N 1
ATOM 4342 C CA . VAL B 1 202 ? -13.781 -40.062 -11.859 1 95.56 202 VAL B CA 1
ATOM 4343 C C . VAL B 1 202 ? -14.109 -39.844 -10.383 1 95.56 202 VAL B C 1
ATOM 4345 O O . VAL B 1 202 ? -13.711 -38.844 -9.789 1 95.56 202 VAL B O 1
ATOM 4348 N N . LEU B 1 203 ? -14.828 -40.812 -9.789 1 94.88 203 LEU B N 1
ATOM 4349 C CA . LEU B 1 203 ? -15.195 -40.719 -8.383 1 94.88 203 LEU B CA 1
ATOM 4350 C C . LEU B 1 203 ? -13.953 -40.688 -7.496 1 94.88 203 LEU B C 1
ATOM 4352 O O . LEU B 1 203 ? -13.883 -39.906 -6.547 1 94.88 203 LEU B O 1
ATOM 4356 N N . ALA B 1 204 ? -13.023 -41.5 -7.855 1 92.56 204 ALA B N 1
ATOM 4357 C CA . ALA B 1 204 ? -11.781 -41.594 -7.086 1 92.56 204 ALA B CA 1
ATOM 4358 C C . ALA B 1 204 ? -10.984 -40.281 -7.215 1 92.56 204 ALA B C 1
ATOM 4360 O O . ALA B 1 204 ? -10.391 -39.812 -6.242 1 92.56 204 ALA B O 1
ATOM 4361 N N . ASP B 1 205 ? -10.961 -39.781 -8.398 1 92 205 ASP B N 1
ATOM 4362 C CA . ASP B 1 205 ? -10.195 -38.562 -8.664 1 92 205 ASP B CA 1
ATOM 4363 C C . ASP B 1 205 ? -10.773 -37.375 -7.902 1 92 205 ASP B C 1
ATOM 4365 O O . ASP B 1 205 ? -10.031 -36.594 -7.301 1 92 205 ASP B O 1
ATOM 4369 N N . LEU B 1 206 ? -12.023 -37.25 -7.902 1 91.06 206 LEU B N 1
ATOM 4370 C CA . LEU B 1 206 ? -12.703 -36.125 -7.25 1 91.06 206 LEU B CA 1
ATOM 4371 C C . LEU B 1 206 ? -12.836 -36.375 -5.754 1 91.06 206 LEU B C 1
ATOM 4373 O O . LEU B 1 206 ? -13.102 -35.438 -4.984 1 91.06 206 LEU B O 1
ATOM 4377 N N . ASN B 1 207 ? -12.617 -37.688 -5.418 1 91.69 207 ASN B N 1
ATOM 4378 C CA . ASN B 1 207 ? -12.883 -38.125 -4.047 1 91.69 207 ASN B CA 1
ATOM 4379 C C . ASN B 1 207 ? -14.289 -37.719 -3.602 1 91.69 207 ASN B C 1
ATOM 4381 O O . ASN B 1 207 ? -14.453 -37.031 -2.582 1 91.69 207 ASN B O 1
ATOM 4385 N N . MET B 1 208 ? -15.234 -37.969 -4.402 1 93 208 MET B N 1
ATOM 4386 C CA . MET B 1 208 ? -16.641 -37.625 -4.188 1 93 208 MET B CA 1
ATOM 4387 C C . MET B 1 208 ? -17.531 -38.844 -4.477 1 93 208 MET B C 1
ATOM 4389 O O . MET B 1 208 ? -17.109 -39.781 -5.141 1 93 208 MET B O 1
ATOM 4393 N N . ASN B 1 209 ? -18.781 -38.781 -3.848 1 95.12 209 ASN B N 1
ATOM 4394 C CA . ASN B 1 209 ? -19.75 -39.812 -4.215 1 95.12 209 ASN B CA 1
ATOM 4395 C C . ASN B 1 209 ? -20.406 -39.5 -5.562 1 95.12 209 ASN B C 1
ATOM 4397 O O . ASN B 1 209 ? -20.125 -38.469 -6.168 1 95.12 209 ASN B O 1
ATOM 4401 N N . GLU B 1 210 ? -21.156 -40.469 -6.035 1 96.12 210 GLU B N 1
ATOM 4402 C CA . GLU B 1 210 ? -21.719 -40.406 -7.375 1 96.12 210 GLU B CA 1
ATOM 4403 C C . GLU B 1 210 ? -22.562 -39.125 -7.555 1 96.12 210 GLU B C 1
ATOM 4405 O O . GLU B 1 210 ? -22.453 -38.469 -8.578 1 96.12 210 GLU B O 1
ATOM 4410 N N . LYS B 1 211 ? -23.328 -38.812 -6.543 1 96.56 211 LYS B N 1
ATOM 4411 C CA . LYS B 1 211 ? -24.203 -37.625 -6.633 1 96.56 211 LYS B CA 1
ATOM 4412 C C . LYS B 1 211 ? -23.375 -36.344 -6.711 1 96.56 211 LYS B C 1
ATOM 4414 O O . LYS B 1 211 ? -23.625 -35.5 -7.57 1 96.56 211 LYS B O 1
ATOM 4419 N N . GLU B 1 212 ? -22.453 -36.219 -5.855 1 94.62 212 GLU B N 1
ATOM 4420 C CA . GLU B 1 212 ? -21.594 -35.031 -5.812 1 94.62 212 GLU B CA 1
ATOM 4421 C C . GLU B 1 212 ? -20.781 -34.906 -7.098 1 94.62 212 GLU B C 1
ATOM 4423 O O . GLU B 1 212 ? -20.641 -33.812 -7.633 1 94.62 212 GLU B O 1
ATOM 4428 N N . ALA B 1 213 ? -20.266 -36 -7.539 1 94.81 213 ALA B N 1
ATOM 4429 C CA . ALA B 1 213 ? -19.453 -36 -8.758 1 94.81 213 ALA B CA 1
ATOM 4430 C C . ALA B 1 213 ? -20.281 -35.594 -9.969 1 94.81 213 ALA B C 1
ATOM 4432 O O . ALA B 1 213 ? -19.828 -34.812 -10.805 1 94.81 213 ALA B O 1
ATOM 4433 N N . THR B 1 214 ? -21.453 -36.125 -10.016 1 96.12 214 THR B N 1
ATOM 4434 C CA . THR B 1 214 ? -22.344 -35.812 -11.133 1 96.12 214 THR B CA 1
ATOM 4435 C C . THR B 1 214 ? -22.672 -34.312 -11.141 1 96.12 214 THR B C 1
ATOM 4437 O O . THR B 1 214 ? -22.734 -33.688 -12.203 1 96.12 214 THR B O 1
ATOM 4440 N N . GLU B 1 215 ? -22.844 -33.781 -10.008 1 95.44 215 GLU B N 1
ATOM 4441 C CA . GLU B 1 215 ? -23.141 -32.375 -9.883 1 95.44 215 GLU B CA 1
ATOM 4442 C C . GLU B 1 215 ? -21.984 -31.5 -10.367 1 95.44 215 GLU B C 1
ATOM 4444 O O . GLU B 1 215 ? -22.188 -30.531 -11.094 1 95.44 215 GLU B O 1
ATOM 4449 N N . ILE B 1 216 ? -20.844 -31.875 -9.953 1 93.25 216 ILE B N 1
ATOM 4450 C CA . ILE B 1 216 ? -19.656 -31.125 -10.336 1 93.25 216 ILE B CA 1
ATOM 4451 C C . ILE B 1 216 ? -19.438 -31.219 -11.844 1 93.25 216 ILE B C 1
ATOM 4453 O O . ILE B 1 216 ? -19.109 -30.234 -12.5 1 93.25 216 ILE B O 1
ATOM 4457 N N . LEU B 1 217 ? -19.578 -32.375 -12.383 1 95.62 217 LEU B N 1
ATOM 4458 C CA . LEU B 1 217 ? -19.406 -32.594 -13.812 1 95.62 217 LEU B CA 1
ATOM 4459 C C . LEU B 1 217 ? -20.391 -31.75 -14.617 1 95.62 217 LEU B C 1
ATOM 4461 O O . LEU B 1 217 ? -20 -31.109 -15.594 1 95.62 217 LEU B O 1
ATOM 4465 N N . ASN B 1 218 ? -21.578 -31.688 -14.133 1 95.19 218 ASN B N 1
ATOM 4466 C CA . ASN B 1 218 ? -22.609 -30.906 -14.812 1 95.19 218 ASN B CA 1
ATOM 4467 C C . ASN B 1 218 ? -22.344 -29.406 -14.672 1 95.19 218 ASN B C 1
ATOM 4469 O O . ASN B 1 218 ? -22.484 -28.656 -15.641 1 95.19 218 ASN B O 1
ATOM 4473 N N . ASN B 1 219 ? -21.984 -29.062 -13.523 1 92.12 219 ASN B N 1
ATOM 4474 C CA . ASN B 1 219 ? -21.766 -27.656 -13.242 1 92.12 219 ASN B CA 1
ATOM 4475 C C . ASN B 1 219 ? -20.609 -27.094 -14.055 1 92.12 219 ASN B C 1
ATOM 4477 O O . ASN B 1 219 ? -20.625 -25.922 -14.438 1 92.12 219 ASN B O 1
ATOM 4481 N N . TYR B 1 220 ? -19.672 -27.953 -14.375 1 92.06 220 TYR B N 1
ATOM 4482 C CA . TYR B 1 220 ? -18.469 -27.469 -15.055 1 92.06 220 TYR B CA 1
ATOM 4483 C C . TYR B 1 220 ? -18.469 -27.891 -16.516 1 92.06 220 TYR B C 1
ATOM 4485 O O . TYR B 1 220 ? -17.5 -27.656 -17.234 1 92.06 220 TYR B O 1
ATOM 4493 N N . GLY B 1 221 ? -19.516 -28.5 -16.953 1 94.44 221 GLY B N 1
ATOM 4494 C CA . GLY B 1 221 ? -19.672 -28.844 -18.359 1 94.44 221 GLY B CA 1
ATOM 4495 C C . GLY B 1 221 ? -18.688 -29.891 -18.828 1 94.44 221 GLY B C 1
ATOM 4496 O O . GLY B 1 221 ? -18.016 -29.719 -19.844 1 94.44 221 GLY B O 1
ATOM 4497 N N . ILE B 1 222 ? -18.609 -30.969 -18.062 1 97 222 ILE B N 1
ATOM 4498 C CA . ILE B 1 222 ? -17.703 -32.062 -18.359 1 97 222 ILE B CA 1
ATOM 4499 C C . ILE B 1 222 ? -18.516 -33.312 -18.734 1 97 222 ILE B C 1
ATOM 4501 O O . ILE B 1 222 ? -19.297 -33.812 -17.922 1 97 222 ILE B O 1
ATOM 4505 N N . ALA B 1 223 ? -18.344 -33.719 -19.922 1 97.19 223 ALA B N 1
ATOM 4506 C CA . ALA B 1 223 ? -19.062 -34.875 -20.406 1 97.19 223 ALA B CA 1
ATOM 4507 C C . ALA B 1 223 ? -18.156 -35.781 -21.234 1 97.19 223 ALA B C 1
ATOM 4509 O O . ALA B 1 223 ? -17.047 -35.375 -21.594 1 97.19 223 ALA B O 1
ATOM 4510 N N . LYS B 1 224 ? -18.594 -37 -21.516 1 96.88 224 LYS B N 1
ATOM 4511 C CA . LYS B 1 224 ? -17.828 -38.031 -22.25 1 96.88 224 LYS B CA 1
ATOM 4512 C C . LYS B 1 224 ? -17.516 -37.531 -23.656 1 96.88 224 LYS B C 1
ATOM 4514 O O . LYS B 1 224 ? -16.469 -37.906 -24.219 1 96.88 224 LYS B O 1
ATOM 4519 N N . ASP B 1 225 ? -18.422 -36.656 -24.125 1 97.25 225 ASP B N 1
ATOM 4520 C CA . ASP B 1 225 ? -18.266 -36.312 -25.531 1 97.25 225 ASP B CA 1
ATOM 4521 C C . ASP B 1 225 ? -18 -34.812 -25.703 1 97.25 225 ASP B C 1
ATOM 4523 O O . ASP B 1 225 ? -17.859 -34.312 -26.828 1 97.25 225 ASP B O 1
ATOM 4527 N N . SER B 1 226 ? -17.984 -34.125 -24.562 1 97.31 226 SER B N 1
ATOM 4528 C CA . SER B 1 226 ? -17.812 -32.656 -24.703 1 97.31 226 SER B CA 1
ATOM 4529 C C . SER B 1 226 ? -17.281 -32.031 -23.422 1 97.31 226 SER B C 1
ATOM 4531 O O . SER B 1 226 ? -17.531 -32.531 -22.328 1 97.31 226 SER B O 1
ATOM 4533 N N . VAL B 1 227 ? -16.562 -30.969 -23.594 1 97.38 227 VAL B N 1
ATOM 4534 C CA . VAL B 1 227 ? -16.109 -30.141 -22.484 1 97.38 227 VAL B CA 1
ATOM 4535 C C . VAL B 1 227 ? -16.5 -28.688 -22.734 1 97.38 227 VAL B C 1
ATOM 4537 O O . VAL B 1 227 ? -16.25 -28.156 -23.828 1 97.38 227 VAL B O 1
ATOM 4540 N N . GLU B 1 228 ? -17.109 -28.078 -21.734 1 95.94 228 GLU B N 1
ATOM 4541 C CA . GLU B 1 228 ? -17.484 -26.672 -21.828 1 95.94 228 GLU B CA 1
ATOM 4542 C C . GLU B 1 228 ? -16.328 -25.75 -21.438 1 95.94 228 GLU B C 1
ATOM 4544 O O . GLU B 1 228 ? -15.672 -25.984 -20.422 1 95.94 228 GLU B O 1
ATOM 4549 N N . ILE B 1 229 ? -16.078 -24.844 -22.281 1 93.31 229 ILE B N 1
ATOM 4550 C CA . ILE B 1 229 ? -15.109 -23.781 -22 1 93.31 229 ILE B CA 1
ATOM 4551 C C . ILE B 1 229 ? -15.828 -22.453 -21.828 1 93.31 229 ILE B C 1
ATOM 4553 O O . ILE B 1 229 ? -16.547 -22 -22.734 1 93.31 229 ILE B O 1
ATOM 4557 N N . TRP B 1 230 ? -15.617 -21.875 -20.719 1 88.19 230 TRP B N 1
ATOM 4558 C CA . TRP B 1 230 ? -16.281 -20.609 -20.453 1 88.19 230 TRP B CA 1
ATOM 4559 C C . TRP B 1 230 ? -15.656 -19.469 -21.25 1 88.19 230 TRP B C 1
ATOM 4561 O O . TRP B 1 230 ? -14.43 -19.312 -21.266 1 88.19 230 TRP B O 1
ATOM 4571 N N . GLY B 1 231 ? -16.5 -18.688 -21.969 1 88.94 231 GLY B N 1
ATOM 4572 C CA . GLY B 1 231 ? -16.047 -17.547 -22.75 1 88.94 231 GLY B CA 1
ATOM 4573 C C . GLY B 1 231 ? -15.867 -17.859 -24.219 1 88.94 231 GLY B C 1
ATOM 4574 O O . GLY B 1 231 ? -16.312 -18.906 -24.688 1 88.94 231 GLY B O 1
ATOM 4575 N N . THR B 1 232 ? -15.281 -16.938 -24.938 1 90.5 232 THR B N 1
ATOM 4576 C CA . THR B 1 232 ? -15.133 -17.062 -26.375 1 90.5 232 THR B CA 1
ATOM 4577 C C . THR B 1 232 ? -13.891 -17.875 -26.734 1 90.5 232 THR B C 1
ATOM 4579 O O . THR B 1 232 ? -13.75 -18.359 -27.859 1 90.5 232 THR B O 1
ATOM 4582 N N . GLY B 1 233 ? -13.008 -17.891 -25.797 1 90.75 233 GLY B N 1
ATOM 4583 C CA . GLY B 1 233 ? -11.734 -18.562 -26.062 1 90.75 233 GLY B CA 1
ATOM 4584 C C . GLY B 1 233 ? -10.719 -17.656 -26.734 1 90.75 233 GLY B C 1
ATOM 4585 O O . GLY B 1 233 ? -9.57 -18.047 -26.938 1 90.75 233 GLY B O 1
ATOM 4586 N N . LYS B 1 234 ? -11.094 -16.438 -26.953 1 90.94 234 LYS B N 1
ATOM 4587 C CA . LYS B 1 234 ? -10.242 -15.531 -27.719 1 90.94 234 LYS B CA 1
ATOM 4588 C C . LYS B 1 234 ? -9.25 -14.805 -26.812 1 90.94 234 LYS B C 1
ATOM 4590 O O . LYS B 1 234 ? -8.203 -14.344 -27.281 1 90.94 234 LYS B O 1
ATOM 4595 N N . VAL B 1 235 ? -9.539 -14.719 -25.562 1 89.69 235 VAL B N 1
ATOM 4596 C CA . VAL B 1 235 ? -8.664 -14.016 -24.625 1 89.69 235 VAL B CA 1
ATOM 4597 C C . VAL B 1 235 ? -7.312 -14.719 -24.562 1 89.69 235 VAL B C 1
ATOM 4599 O O . VAL B 1 235 ? -7.242 -15.945 -24.562 1 89.69 235 VAL B O 1
ATOM 4602 N N . LYS B 1 236 ? -6.309 -13.898 -24.531 1 92.62 236 LYS B N 1
ATOM 4603 C CA . LYS B 1 236 ? -4.957 -14.445 -24.516 1 92.62 236 LYS B CA 1
ATOM 4604 C C . LYS B 1 236 ? -4.336 -14.328 -23.125 1 92.62 236 LYS B C 1
ATOM 4606 O O . LYS B 1 236 ? -4.641 -13.398 -22.375 1 92.62 236 LYS B O 1
ATOM 4611 N N . ARG B 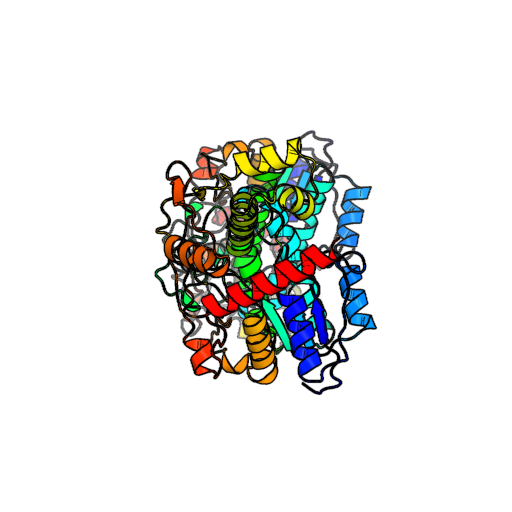1 237 ? -3.492 -15.281 -22.797 1 92.81 237 ARG B N 1
ATOM 4612 C CA . ARG B 1 237 ? -2.758 -15.32 -21.531 1 92.81 237 ARG B CA 1
ATOM 4613 C C . ARG B 1 237 ? -1.314 -15.758 -21.75 1 92.81 237 ARG B C 1
ATOM 4615 O O . ARG B 1 237 ? -1.023 -16.5 -22.688 1 92.81 237 ARG B O 1
ATOM 4622 N N . GLU B 1 238 ? -0.498 -15.188 -20.984 1 95.69 238 GLU B N 1
ATOM 4623 C CA . GLU B 1 238 ? 0.865 -15.695 -20.844 1 95.69 238 GLU B CA 1
ATOM 4624 C C . GLU B 1 238 ? 0.993 -16.609 -19.625 1 95.69 238 GLU B C 1
ATOM 4626 O O . GLU B 1 238 ? 0.391 -16.344 -18.578 1 95.69 238 GLU B O 1
ATOM 4631 N N . PHE B 1 239 ? 1.803 -17.672 -19.797 1 95.25 239 PHE B N 1
ATOM 4632 C CA . PHE B 1 239 ? 2.059 -18.594 -18.719 1 95.25 239 PHE B CA 1
ATOM 4633 C C . PHE B 1 239 ? 3.557 -18.781 -18.5 1 95.25 239 PHE B C 1
ATOM 4635 O O . PHE B 1 239 ? 4.332 -18.781 -19.453 1 95.25 239 PHE B O 1
ATOM 4642 N N . ILE B 1 240 ? 3.928 -18.953 -17.281 1 96.88 240 ILE B N 1
ATOM 4643 C CA . ILE B 1 240 ? 5.312 -19.281 -16.953 1 96.88 240 ILE B CA 1
ATOM 4644 C C . ILE B 1 240 ? 5.352 -20.453 -15.977 1 96.88 240 ILE B C 1
ATOM 4646 O O . ILE B 1 240 ? 4.578 -20.5 -15.023 1 96.88 240 ILE B O 1
ATOM 4650 N N . HIS B 1 241 ? 6.176 -21.453 -16.281 1 97.31 241 HIS B N 1
ATOM 4651 C CA . HIS B 1 241 ? 6.285 -22.641 -15.461 1 97.31 241 HIS B CA 1
ATOM 4652 C C . HIS B 1 241 ? 7.035 -22.344 -14.164 1 97.31 241 HIS B C 1
ATOM 4654 O O . HIS B 1 241 ? 8.016 -21.609 -14.172 1 97.31 241 HIS B O 1
ATOM 4660 N N . SER B 1 242 ? 6.652 -22.984 -13.094 1 97.25 242 SER B N 1
ATOM 4661 C CA . SER B 1 242 ? 7.219 -22.734 -11.773 1 97.25 242 SER B CA 1
ATOM 4662 C C . SER B 1 242 ? 8.703 -23.078 -11.734 1 97.25 242 SER B C 1
ATOM 4664 O O . SER B 1 242 ? 9.477 -22.438 -11.023 1 97.25 242 SER B O 1
ATOM 4666 N N . ASP B 1 243 ? 9.141 -24.094 -12.477 1 97.81 243 ASP B N 1
ATOM 4667 C CA . ASP B 1 243 ? 10.555 -24.422 -12.539 1 97.81 243 ASP B CA 1
ATOM 4668 C C . ASP B 1 243 ? 11.359 -23.297 -13.18 1 97.81 243 ASP B C 1
ATOM 4670 O O . ASP B 1 243 ? 12.5 -23.047 -12.789 1 97.81 243 ASP B O 1
ATOM 4674 N N . ASP B 1 244 ? 10.781 -22.719 -14.219 1 98.44 244 ASP B N 1
ATOM 4675 C CA . ASP B 1 244 ? 11.43 -21.578 -14.836 1 98.44 244 ASP B CA 1
ATOM 4676 C C . ASP B 1 244 ? 11.484 -20.391 -13.875 1 98.44 244 ASP B C 1
ATOM 4678 O O . ASP B 1 244 ? 12.484 -19.672 -13.82 1 98.44 244 ASP B O 1
ATOM 4682 N N . LEU B 1 245 ? 10.406 -20.156 -13.188 1 98.5 245 LEU B N 1
ATOM 4683 C CA . LEU B 1 245 ? 10.422 -19.078 -12.211 1 98.5 245 LEU B CA 1
ATOM 4684 C C . LEU B 1 245 ? 11.5 -19.328 -11.156 1 98.5 245 LEU B C 1
ATOM 4686 O O . LEU B 1 245 ? 12.195 -18.391 -10.75 1 98.5 245 LEU B O 1
ATOM 4690 N N . ALA B 1 246 ? 11.586 -20.547 -10.656 1 98.62 246 ALA B N 1
ATOM 4691 C CA . ALA B 1 246 ? 12.625 -20.875 -9.68 1 98.62 246 ALA B CA 1
ATOM 4692 C C . ALA B 1 246 ? 14.016 -20.594 -10.234 1 98.62 246 ALA B C 1
ATOM 4694 O O . ALA B 1 246 ? 14.852 -20 -9.547 1 98.62 246 ALA B O 1
ATOM 4695 N N . ASP B 1 247 ? 14.195 -21 -11.469 1 98.69 247 ASP B N 1
ATOM 4696 C CA . ASP B 1 247 ? 15.477 -20.766 -12.125 1 98.69 247 ASP B CA 1
ATOM 4697 C C . ASP B 1 247 ? 15.766 -19.266 -12.242 1 98.69 247 ASP B C 1
ATOM 4699 O O . ASP B 1 247 ? 16.875 -18.828 -11.961 1 98.69 247 ASP B O 1
ATOM 4703 N N . ALA B 1 248 ? 14.781 -18.5 -12.68 1 98.88 248 ALA B N 1
ATOM 4704 C CA . ALA B 1 248 ? 14.914 -17.047 -12.789 1 98.88 248 ALA B CA 1
ATOM 4705 C C . ALA B 1 248 ? 15.234 -16.422 -11.43 1 98.88 248 ALA B C 1
ATOM 4707 O O . ALA B 1 248 ? 16.031 -15.492 -11.344 1 98.88 248 ALA B O 1
ATOM 4708 N N . SER B 1 249 ? 14.594 -16.891 -10.43 1 98.88 249 SER B N 1
ATOM 4709 C CA . SER B 1 249 ? 14.766 -16.359 -9.078 1 98.88 249 SER B CA 1
ATOM 4710 C C . SER B 1 249 ? 16.188 -16.594 -8.57 1 98.88 249 SER B C 1
ATOM 4712 O O . SER B 1 249 ? 16.812 -15.68 -8.031 1 98.88 249 SER B O 1
ATOM 4714 N N . ILE B 1 250 ? 16.656 -17.781 -8.742 1 98.81 250 ILE B N 1
ATOM 4715 C CA . ILE B 1 250 ? 18.016 -18.125 -8.289 1 98.81 250 ILE B CA 1
ATOM 4716 C C . ILE B 1 250 ? 19.031 -17.375 -9.133 1 98.81 250 ILE B C 1
ATOM 4718 O O . ILE B 1 250 ? 20.016 -16.844 -8.602 1 98.81 250 ILE B O 1
ATOM 4722 N N . PHE B 1 251 ? 18.844 -17.328 -10.438 1 98.69 251 PHE B N 1
ATOM 4723 C CA . PHE B 1 251 ? 19.703 -16.531 -11.312 1 98.69 251 PHE B CA 1
ATOM 4724 C C . PHE B 1 251 ? 19.797 -15.094 -10.828 1 98.69 251 PHE B C 1
ATOM 4726 O O . PHE B 1 251 ? 20.891 -14.531 -10.734 1 98.69 251 PHE B O 1
ATOM 4733 N N . THR B 1 252 ? 18.625 -14.508 -10.547 1 98.88 252 THR B N 1
ATOM 4734 C CA . THR B 1 252 ? 18.562 -13.125 -10.07 1 98.88 252 THR B CA 1
ATOM 4735 C C . THR B 1 252 ? 19.281 -12.992 -8.727 1 98.88 252 THR B C 1
ATOM 4737 O O . THR B 1 252 ? 20.047 -12.047 -8.531 1 98.88 252 THR B O 1
ATOM 4740 N N . MET B 1 253 ? 19.047 -13.914 -7.828 1 98.81 253 MET B N 1
ATOM 4741 C CA . MET B 1 253 ? 19.672 -13.914 -6.512 1 98.81 253 MET B CA 1
ATOM 4742 C C . MET B 1 253 ? 21.188 -13.906 -6.641 1 98.81 253 MET B C 1
ATOM 4744 O O . MET B 1 253 ? 21.875 -13.211 -5.883 1 98.81 253 MET B O 1
ATOM 4748 N N . GLU B 1 254 ? 21.672 -14.578 -7.625 1 98.25 254 GLU B N 1
ATOM 4749 C CA . GLU B 1 254 ? 23.109 -14.805 -7.734 1 98.25 254 GLU B CA 1
ATOM 4750 C C . GLU B 1 254 ? 23.781 -13.727 -8.578 1 98.25 254 GLU B C 1
ATOM 4752 O O . GLU B 1 254 ? 24.938 -13.391 -8.352 1 98.25 254 GLU B O 1
ATOM 4757 N N . ASN B 1 255 ? 23 -13.141 -9.531 1 98.44 255 ASN B N 1
ATOM 4758 C CA . ASN B 1 255 ? 23.719 -12.43 -10.578 1 98.44 255 ASN B CA 1
ATOM 4759 C C . ASN B 1 255 ? 23.266 -10.984 -10.695 1 98.44 255 ASN B C 1
ATOM 4761 O O . ASN B 1 255 ? 23.922 -10.172 -11.352 1 98.44 255 ASN B O 1
ATOM 4765 N N . ILE B 1 256 ? 22.188 -10.656 -10.102 1 98.75 256 ILE B N 1
ATOM 4766 C CA . ILE B 1 256 ? 21.625 -9.328 -10.312 1 98.75 256 ILE B CA 1
ATOM 4767 C C . ILE B 1 256 ? 21.547 -8.586 -8.977 1 98.75 256 ILE B C 1
ATOM 4769 O O . ILE B 1 256 ? 21.094 -9.141 -7.977 1 98.75 256 ILE B O 1
ATOM 4773 N N . ASN B 1 257 ? 21.984 -7.359 -8.945 1 98.62 257 ASN B N 1
ATOM 4774 C CA . ASN B 1 257 ? 21.891 -6.496 -7.773 1 98.62 257 ASN B CA 1
ATOM 4775 C C . ASN B 1 257 ? 21.047 -5.262 -8.047 1 98.62 257 ASN B C 1
ATOM 4777 O O . ASN B 1 257 ? 20.812 -4.914 -9.211 1 98.62 257 ASN B O 1
ATOM 4781 N N . PHE B 1 258 ? 20.609 -4.648 -6.953 1 98.5 258 PHE B N 1
ATOM 4782 C CA . PHE B 1 258 ? 19.828 -3.424 -7.094 1 98.5 258 PHE B CA 1
ATOM 4783 C C . PHE B 1 258 ? 20.578 -2.404 -7.953 1 98.5 258 PHE B C 1
ATOM 4785 O O . PHE B 1 258 ? 19.953 -1.701 -8.758 1 98.5 258 PHE B O 1
ATOM 4792 N N . SER B 1 259 ? 21.844 -2.338 -7.84 1 97.56 259 SER B N 1
ATOM 4793 C CA . SER B 1 259 ? 22.656 -1.372 -8.57 1 97.56 259 SER B CA 1
ATOM 4794 C C . SER B 1 259 ? 22.578 -1.6 -10.07 1 97.56 259 SER B C 1
ATOM 4796 O O . SER B 1 259 ? 22.797 -0.674 -10.859 1 97.56 259 SER B O 1
ATOM 4798 N N . ASP B 1 260 ? 22.25 -2.803 -10.469 1 97.94 260 ASP B N 1
ATOM 4799 C CA . ASP B 1 260 ? 22.109 -3.123 -11.883 1 97.94 260 ASP B CA 1
ATOM 4800 C C . ASP B 1 260 ? 20.797 -2.592 -12.445 1 97.94 260 ASP B C 1
ATOM 4802 O O . ASP B 1 260 ? 20.641 -2.439 -13.656 1 97.94 260 ASP B O 1
ATOM 4806 N N . LEU B 1 261 ? 19.891 -2.359 -11.57 1 98.12 261 LEU B N 1
ATOM 4807 C CA . LEU B 1 261 ? 18.531 -2.018 -11.969 1 98.12 261 LEU B CA 1
ATOM 4808 C C . LEU B 1 261 ? 18.266 -0.531 -11.75 1 98.12 261 LEU B C 1
ATOM 4810 O O . LEU B 1 261 ? 17.391 0.046 -12.406 1 98.12 261 LEU B O 1
ATOM 4814 N N . ALA B 1 262 ? 18.938 -0.006 -10.75 1 96.25 262 ALA B N 1
ATOM 4815 C CA . ALA B 1 262 ? 18.766 1.403 -10.406 1 96.25 262 ALA B CA 1
ATOM 4816 C C . ALA B 1 262 ? 19.5 2.303 -11.398 1 96.25 262 ALA B C 1
ATOM 4818 O O . ALA B 1 262 ? 20.719 2.316 -11.438 1 96.25 262 ALA B O 1
ATOM 4819 N N . LYS B 1 263 ? 18.766 2.967 -12.188 1 91.12 263 LYS B N 1
ATOM 4820 C CA . LYS B 1 263 ? 19.375 3.832 -13.195 1 91.12 263 LYS B CA 1
ATOM 4821 C C . LYS B 1 263 ? 19.109 5.301 -12.891 1 91.12 263 LYS B C 1
ATOM 4823 O O . LYS B 1 263 ? 18.016 5.656 -12.445 1 91.12 263 LYS B O 1
ATOM 4828 N N . GLY B 1 264 ? 20.109 6.141 -13.047 1 89.62 264 GLY B N 1
ATOM 4829 C CA . GLY B 1 264 ? 19.938 7.582 -12.938 1 89.62 264 GLY B CA 1
ATOM 4830 C C . GLY B 1 264 ? 19.891 8.07 -11.5 1 89.62 264 GLY B C 1
ATOM 4831 O O . GLY B 1 264 ? 20.234 7.332 -10.578 1 89.62 264 GLY B O 1
ATOM 4832 N N . LYS B 1 265 ? 19.5 9.328 -11.289 1 88.44 265 LYS B N 1
ATOM 4833 C CA . LYS B 1 265 ? 19.469 10.008 -9.992 1 88.44 265 LYS B CA 1
ATOM 4834 C C . LYS B 1 265 ? 18.219 9.641 -9.211 1 88.44 265 LYS B C 1
ATOM 4836 O O . LYS B 1 265 ? 18.219 9.656 -7.977 1 88.44 265 LYS B O 1
ATOM 4841 N N . ASN B 1 266 ? 17.156 9.234 -9.922 1 91 266 ASN B N 1
ATOM 4842 C CA . ASN B 1 266 ? 15.867 8.922 -9.328 1 91 266 ASN B CA 1
ATOM 4843 C C . ASN B 1 266 ? 15.359 7.551 -9.773 1 91 266 ASN B C 1
ATOM 4845 O O . ASN B 1 266 ? 14.398 7.461 -10.539 1 91 266 ASN B O 1
ATOM 4849 N N . PRO B 1 267 ? 16.031 6.535 -9.227 1 94.12 267 PRO B N 1
ATOM 4850 C CA . PRO B 1 267 ? 15.625 5.195 -9.656 1 94.12 267 PRO B CA 1
ATOM 4851 C C . PRO B 1 267 ? 14.164 4.895 -9.336 1 94.12 267 PRO B C 1
ATOM 4853 O O . PRO B 1 267 ? 13.664 5.285 -8.281 1 94.12 267 PRO B O 1
ATOM 4856 N N . GLN B 1 268 ? 13.477 4.312 -10.227 1 93.94 268 GLN B N 1
ATOM 4857 C CA . GLN B 1 268 ? 12.086 3.879 -10.102 1 93.94 268 GLN B CA 1
ATOM 4858 C C . GLN B 1 268 ? 11.812 2.664 -10.984 1 93.94 268 GLN B C 1
ATOM 4860 O O . GLN B 1 268 ? 12.492 2.449 -11.984 1 93.94 268 GLN B O 1
ATOM 4865 N N . ASN B 1 269 ? 10.789 1.855 -10.602 1 96.19 269 ASN B N 1
ATOM 4866 C CA . ASN B 1 269 ? 10.406 0.675 -11.367 1 96.19 269 ASN B CA 1
ATOM 4867 C C . ASN B 1 269 ? 11.578 -0.291 -11.531 1 96.19 269 ASN B C 1
ATOM 4869 O O . ASN B 1 269 ? 11.906 -0.693 -12.648 1 96.19 269 ASN B O 1
ATOM 4873 N N . THR B 1 270 ? 12.156 -0.611 -10.422 1 98.06 270 THR B N 1
ATOM 4874 C CA . THR B 1 270 ? 13.359 -1.432 -10.43 1 98.06 270 THR B CA 1
ATOM 4875 C C . THR B 1 270 ? 13.008 -2.912 -10.336 1 98.06 270 THR B C 1
ATOM 4877 O O . THR B 1 270 ? 13.898 -3.762 -10.211 1 98.06 270 THR B O 1
ATOM 4880 N N . HIS B 1 271 ? 11.719 -3.271 -10.367 1 98.75 271 HIS B N 1
ATOM 4881 C CA . HIS B 1 271 ? 11.328 -4.672 -10.445 1 98.75 271 HIS B CA 1
ATOM 4882 C C . HIS B 1 271 ? 11.586 -5.238 -11.836 1 98.75 271 HIS B C 1
ATOM 4884 O O . HIS B 1 271 ? 11.867 -4.484 -12.773 1 98.75 271 HIS B O 1
ATOM 4890 N N . ILE B 1 272 ? 11.547 -6.543 -11.93 1 98.88 272 ILE B N 1
ATOM 4891 C CA . ILE B 1 272 ? 11.836 -7.223 -13.188 1 98.88 272 ILE B CA 1
ATOM 4892 C C . ILE B 1 272 ? 10.641 -8.086 -13.586 1 98.88 272 ILE B C 1
ATOM 4894 O O . ILE B 1 272 ? 10.141 -8.875 -12.789 1 98.88 272 ILE B O 1
ATOM 4898 N N . ASN B 1 273 ? 10.203 -7.957 -14.805 1 98.81 273 ASN B N 1
ATOM 4899 C CA . ASN B 1 273 ? 9.203 -8.852 -15.375 1 98.81 273 ASN B CA 1
ATOM 4900 C C . ASN B 1 273 ? 9.797 -10.227 -15.688 1 98.81 273 ASN B C 1
ATOM 4902 O O . ASN B 1 273 ? 10.875 -10.328 -16.281 1 98.81 273 ASN B O 1
ATOM 4906 N N . ILE B 1 274 ? 9.117 -11.211 -15.258 1 98.81 274 ILE B N 1
ATOM 4907 C CA . ILE B 1 274 ? 9.469 -12.594 -15.586 1 98.81 274 ILE B CA 1
ATOM 4908 C C . ILE B 1 274 ? 8.328 -13.234 -16.375 1 98.81 274 ILE B C 1
ATOM 4910 O O . ILE B 1 274 ? 7.164 -13.148 -15.977 1 98.81 274 ILE B O 1
ATOM 4914 N N . GLY B 1 275 ? 8.602 -13.867 -17.406 1 98.12 275 GLY B N 1
ATOM 4915 C CA . GLY B 1 275 ? 7.617 -14.539 -18.234 1 98.12 275 GLY B CA 1
ATOM 4916 C C . GLY B 1 275 ? 8.227 -15.258 -19.422 1 98.12 275 GLY B C 1
ATOM 4917 O O . GLY B 1 275 ? 9.445 -15.273 -19.594 1 98.12 275 GLY B O 1
ATOM 4918 N N . SER B 1 276 ? 7.398 -15.852 -20.188 1 97.31 276 SER B N 1
ATOM 4919 C CA . SER B 1 276 ? 7.84 -16.516 -21.422 1 97.31 276 SER B CA 1
ATOM 4920 C C . SER B 1 276 ? 7.91 -15.539 -22.578 1 97.31 276 SER B C 1
ATOM 4922 O O . SER B 1 276 ? 8.602 -15.789 -23.578 1 97.31 276 SER B O 1
ATOM 4924 N N . GLY B 1 277 ? 7.094 -14.453 -22.484 1 97.06 277 GLY B N 1
ATOM 4925 C CA . GLY B 1 277 ? 7.012 -13.5 -23.578 1 97.06 277 GLY B CA 1
ATOM 4926 C C . GLY B 1 277 ? 6.117 -13.961 -24.719 1 97.06 277 GLY B C 1
ATOM 4927 O O . GLY B 1 277 ? 6.113 -13.359 -25.797 1 97.06 277 GLY B O 1
ATOM 4928 N N . VAL B 1 278 ? 5.398 -15.031 -24.438 1 96.31 278 VAL B N 1
ATOM 4929 C CA . VAL B 1 278 ? 4.512 -15.586 -25.453 1 96.31 278 VAL B CA 1
ATOM 4930 C C . VAL B 1 278 ? 3.092 -15.688 -24.906 1 96.31 278 VAL B C 1
ATOM 4932 O O . VAL B 1 278 ? 2.887 -16.141 -23.781 1 96.31 278 VAL B O 1
ATOM 4935 N N . ALA B 1 279 ? 2.146 -15.25 -25.703 1 95.38 279 ALA B N 1
ATOM 4936 C CA . ALA B 1 279 ? 0.744 -15.336 -25.312 1 95.38 279 ALA B CA 1
ATOM 4937 C C . ALA B 1 279 ? -0 -16.391 -26.125 1 95.38 279 ALA B C 1
ATOM 4939 O O . ALA B 1 279 ? 0.282 -16.562 -27.312 1 95.38 279 ALA B O 1
ATOM 4940 N N . TYR B 1 280 ? -0.912 -17 -25.453 1 95.69 280 TYR B N 1
ATOM 4941 C CA . TYR B 1 280 ? -1.773 -18 -26.078 1 95.69 280 TYR B CA 1
ATOM 4942 C C . TYR B 1 280 ? -3.242 -17.703 -25.812 1 95.69 280 TYR B C 1
ATOM 4944 O O . TYR B 1 280 ? -3.609 -17.297 -24.703 1 95.69 280 TYR B O 1
ATOM 4952 N N . SER B 1 281 ? -4.059 -17.844 -26.844 1 94.12 281 SER B N 1
ATOM 4953 C CA . SER B 1 281 ? -5.492 -17.781 -26.578 1 94.12 281 SER B CA 1
ATOM 4954 C C . SER B 1 281 ? -5.953 -18.969 -25.75 1 94.12 281 SER B C 1
ATOM 4956 O O . SER B 1 281 ? -5.305 -20.016 -25.734 1 94.12 281 SER B O 1
ATOM 4958 N N . ILE B 1 282 ? -7.027 -18.766 -25.062 1 93.12 282 ILE B N 1
ATOM 4959 C CA . ILE B 1 282 ? -7.586 -19.875 -24.297 1 93.12 282 ILE B CA 1
ATOM 4960 C C . ILE B 1 282 ? -7.898 -21.047 -25.219 1 93.12 282 ILE B C 1
ATOM 4962 O O . ILE B 1 282 ? -7.711 -22.203 -24.844 1 93.12 282 ILE B O 1
ATOM 4966 N N . ALA B 1 283 ? -8.344 -20.734 -26.406 1 95 283 ALA B N 1
ATOM 4967 C CA . ALA B 1 283 ? -8.633 -21.781 -27.391 1 95 283 ALA B CA 1
ATOM 4968 C C . ALA B 1 283 ? -7.383 -22.594 -27.703 1 95 283 ALA B C 1
ATOM 4970 O O . ALA B 1 283 ? -7.438 -23.828 -27.797 1 95 283 ALA B O 1
ATOM 4971 N N . GLU B 1 284 ? -6.289 -21.938 -27.906 1 96.62 284 GLU B N 1
ATOM 4972 C CA . GLU B 1 284 ? -5.027 -22.609 -28.172 1 96.62 284 GLU B CA 1
ATOM 4973 C C . GLU B 1 284 ? -4.617 -23.484 -26.984 1 96.62 284 GLU B C 1
ATOM 4975 O O . GLU B 1 284 ? -4.145 -24.609 -27.172 1 96.62 284 GLU B O 1
ATOM 4980 N N . VAL B 1 285 ? -4.793 -22.969 -25.797 1 96.69 285 VAL B N 1
ATOM 4981 C CA . VAL B 1 285 ? -4.422 -23.672 -24.578 1 96.69 285 VAL B CA 1
ATOM 4982 C C . VAL B 1 285 ? -5.273 -24.938 -24.422 1 96.69 285 VAL B C 1
ATOM 4984 O O . VAL B 1 285 ? -4.75 -26.016 -24.125 1 96.69 285 VAL B O 1
ATOM 4987 N N . VAL B 1 286 ? -6.539 -24.75 -24.688 1 96.69 286 VAL B N 1
ATOM 4988 C CA . VAL B 1 286 ? -7.477 -25.859 -24.531 1 96.69 286 VAL B CA 1
ATOM 4989 C C . VAL B 1 286 ? -7.168 -26.938 -25.562 1 96.69 286 VAL B C 1
ATOM 4991 O O . VAL B 1 286 ? -7.246 -28.141 -25.266 1 96.69 286 VAL B O 1
ATOM 4994 N N . ASP B 1 287 ? -6.844 -26.516 -26.672 1 97.25 287 ASP B N 1
ATOM 4995 C CA . ASP B 1 287 ? -6.477 -27.469 -27.719 1 97.25 287 ASP B CA 1
ATOM 4996 C C . ASP B 1 287 ? -5.23 -28.25 -27.328 1 97.25 287 ASP B C 1
ATOM 4998 O O . ASP B 1 287 ? -5.16 -29.469 -27.547 1 97.25 287 ASP B O 1
ATOM 5002 N N . MET B 1 288 ? -4.242 -27.578 -26.797 1 97.75 288 MET B N 1
ATOM 5003 C CA . MET B 1 288 ? -3.027 -28.234 -26.328 1 97.75 288 MET B CA 1
ATOM 5004 C C . MET B 1 288 ? -3.354 -29.281 -25.266 1 97.75 288 MET B C 1
ATOM 5006 O O . MET B 1 288 ? -2.873 -30.406 -25.328 1 97.75 288 MET B O 1
ATOM 5010 N N . ILE B 1 289 ? -4.184 -28.891 -24.344 1 97.88 289 ILE B N 1
ATOM 5011 C CA . ILE B 1 289 ? -4.523 -29.766 -23.219 1 97.88 289 ILE B CA 1
ATOM 5012 C C . ILE B 1 289 ? -5.297 -30.969 -23.734 1 97.88 289 ILE B C 1
ATOM 5014 O O . ILE B 1 289 ? -5.031 -32.094 -23.312 1 97.88 289 ILE B O 1
ATOM 5018 N N . LYS B 1 290 ? -6.27 -30.703 -24.594 1 98 290 LYS B N 1
ATOM 5019 C CA . LYS B 1 290 ? -7.062 -31.766 -25.203 1 98 290 LYS B CA 1
ATOM 5020 C C . LYS B 1 290 ? -6.168 -32.812 -25.859 1 98 290 LYS B C 1
ATOM 5022 O O . LYS B 1 290 ? -6.348 -34 -25.656 1 98 290 LYS B O 1
ATOM 5027 N N . GLY B 1 291 ? -5.242 -32.312 -26.609 1 98.06 291 GLY B N 1
ATOM 5028 C CA . GLY B 1 291 ? -4.305 -33.219 -27.266 1 98.06 291 GLY B CA 1
ATOM 5029 C C . GLY B 1 291 ? -3.436 -34 -26.312 1 98.06 291 GLY B C 1
ATOM 5030 O O . GLY B 1 291 ? -3.223 -35.188 -26.484 1 98.06 291 GLY B O 1
ATOM 5031 N N . ILE B 1 292 ? -2.904 -33.406 -25.312 1 98.12 292 ILE B N 1
ATOM 5032 C CA . ILE B 1 292 ? -2.002 -34 -24.328 1 98.12 292 ILE B CA 1
ATOM 5033 C C . ILE B 1 292 ? -2.746 -35.062 -23.531 1 98.12 292 ILE B C 1
ATOM 5035 O O . ILE B 1 292 ? -2.211 -36.156 -23.266 1 98.12 292 ILE B O 1
ATOM 5039 N N . VAL B 1 293 ? -3.971 -34.719 -23.156 1 97.75 293 VAL B N 1
ATOM 5040 C CA . VAL B 1 293 ? -4.781 -35.625 -22.359 1 97.75 293 VAL B CA 1
ATOM 5041 C C . VAL B 1 293 ? -5.289 -36.781 -23.219 1 97.75 293 VAL B C 1
ATOM 5043 O O . VAL B 1 293 ? -5.484 -37.906 -22.734 1 97.75 293 VAL B O 1
ATOM 5046 N N . GLY B 1 294 ? -5.453 -36.5 -24.5 1 98.06 294 GLY B N 1
ATOM 5047 C CA . GLY B 1 294 ? -5.957 -37.469 -25.422 1 98.06 294 GLY B CA 1
ATOM 5048 C C . GLY B 1 294 ? -7.473 -37.562 -25.438 1 98.06 294 GLY B C 1
ATOM 5049 O O . GLY B 1 294 ? -8.031 -38.656 -25.594 1 98.06 294 GLY B O 1
ATOM 5050 N N . PHE B 1 295 ? -8.133 -36.5 -25.156 1 98.19 295 PHE B N 1
ATOM 5051 C CA . PHE B 1 295 ? -9.586 -36.438 -25.219 1 98.19 295 PHE B CA 1
ATOM 5052 C C . PHE B 1 295 ? -10.062 -36.188 -26.641 1 98.19 295 PHE B C 1
ATOM 5054 O O . PHE B 1 295 ? -9.562 -35.281 -27.312 1 98.19 295 PHE B O 1
ATOM 5061 N N . ASN B 1 296 ? -11.078 -36.844 -27.078 1 97.5 296 ASN B N 1
ATOM 5062 C CA . ASN B 1 296 ? -11.484 -36.781 -28.484 1 97.5 296 ASN B CA 1
ATOM 5063 C C . ASN B 1 296 ? -12.812 -36.031 -28.641 1 97.5 296 ASN B C 1
ATOM 5065 O O . ASN B 1 296 ? -13.219 -35.719 -29.75 1 97.5 296 ASN B O 1
ATOM 5069 N N . GLY B 1 297 ? -13.445 -35.719 -27.547 1 96.94 297 GLY B N 1
ATOM 5070 C CA . GLY B 1 297 ? -14.742 -35.062 -27.609 1 96.94 297 GLY B CA 1
ATOM 5071 C C . GLY B 1 297 ? -14.672 -33.625 -28.125 1 96.94 297 GLY B C 1
ATOM 5072 O O . GLY B 1 297 ? -13.602 -33.156 -28.516 1 96.94 297 GLY B O 1
ATOM 5073 N N . GLN B 1 298 ? -15.836 -33 -28.156 1 97.12 298 GLN B N 1
ATOM 5074 C CA . GLN B 1 298 ? -15.961 -31.641 -28.703 1 97.12 298 GLN B CA 1
ATOM 5075 C C . GLN B 1 298 ? -15.758 -30.594 -27.625 1 97.12 298 GLN B C 1
ATOM 5077 O O . GLN B 1 298 ? -15.969 -30.859 -26.438 1 97.12 298 GLN B O 1
ATOM 5082 N N . LEU B 1 299 ? -15.281 -29.469 -28.047 1 96.38 299 LEU B N 1
ATOM 5083 C CA . LEU B 1 299 ? -15.211 -28.281 -27.203 1 96.38 299 LEU B CA 1
ATOM 5084 C C . LEU B 1 299 ? -16.438 -27.391 -27.391 1 96.38 299 LEU B C 1
ATOM 5086 O O . LEU B 1 299 ? -16.906 -27.219 -28.516 1 96.38 299 LEU B O 1
ATOM 5090 N N . TYR B 1 300 ? -16.984 -26.984 -26.344 1 94.5 300 TYR B N 1
ATOM 5091 C CA . TYR B 1 300 ? -18.109 -26.047 -26.359 1 94.5 300 TYR B CA 1
ATOM 5092 C C . TYR B 1 300 ? -17.75 -24.75 -25.656 1 94.5 300 TYR B C 1
ATOM 5094 O O . TYR B 1 300 ? -17.625 -24.703 -24.422 1 94.5 300 TYR B O 1
ATOM 5102 N N . PHE B 1 301 ? -17.578 -23.672 -26.453 1 94.12 301 PHE B N 1
ATOM 5103 C CA . PHE B 1 301 ? -17.297 -22.359 -25.875 1 94.12 301 PHE B CA 1
ATOM 5104 C C . PHE B 1 301 ? -18.594 -21.672 -25.469 1 94.12 301 PHE B C 1
ATOM 5106 O O . PHE B 1 301 ? -19.422 -21.344 -26.328 1 94.12 301 PHE B O 1
ATOM 5113 N N . ASN B 1 302 ? -18.781 -21.531 -24.219 1 93.06 302 ASN B N 1
ATOM 5114 C CA . ASN B 1 302 ? -19.984 -20.906 -23.688 1 93.06 302 ASN B CA 1
ATOM 5115 C C . ASN B 1 302 ? -19.828 -19.391 -23.562 1 93.06 302 ASN B C 1
ATOM 5117 O O . ASN B 1 302 ? -19.375 -18.891 -22.516 1 93.06 302 ASN B O 1
ATOM 5121 N N . THR B 1 303 ? -20.328 -18.641 -24.406 1 90 303 THR B N 1
ATOM 5122 C CA . THR B 1 303 ? -20.125 -17.203 -24.5 1 90 303 THR B CA 1
ATOM 5123 C C . THR B 1 303 ? -21.078 -16.469 -23.547 1 90 303 THR B C 1
ATOM 5125 O O . THR B 1 303 ? -20.969 -15.25 -23.391 1 90 303 THR B O 1
ATOM 5128 N N . SER B 1 304 ? -22 -17.188 -22.938 1 87 304 SER B N 1
ATOM 5129 C CA . SER B 1 304 ? -22.859 -16.562 -21.938 1 87 304 SER B CA 1
ATOM 5130 C C . SER B 1 304 ? -22.094 -16.266 -20.641 1 87 304 SER B C 1
ATOM 5132 O O . SER B 1 304 ? -22.547 -15.461 -19.828 1 87 304 SER B O 1
ATOM 5134 N N . ARG B 1 305 ? -21.016 -16.922 -20.578 1 79.56 305 ARG B N 1
ATOM 5135 C CA . ARG B 1 305 ? -20.094 -16.641 -19.469 1 79.56 305 ARG B CA 1
ATOM 5136 C C . ARG B 1 305 ? -19.062 -15.602 -19.891 1 79.56 305 ARG B C 1
ATOM 5138 O O . ARG B 1 305 ? -18.594 -15.609 -21.031 1 79.56 305 ARG B O 1
ATOM 5145 N N . PRO B 1 306 ? -18.797 -14.688 -18.938 1 74.38 306 PRO B N 1
ATOM 5146 C CA . PRO B 1 306 ? -17.875 -13.602 -19.312 1 74.38 306 PRO B CA 1
ATOM 5147 C C . PRO B 1 306 ? -16.438 -14.086 -19.531 1 74.38 306 PRO B C 1
ATOM 5149 O O . PRO B 1 306 ? -16 -15.031 -18.875 1 74.38 306 PRO B O 1
ATOM 5152 N N . ASP B 1 307 ? -15.844 -13.383 -20.641 1 74.44 307 ASP B N 1
ATOM 5153 C CA . ASP B 1 307 ? -14.406 -13.555 -20.781 1 74.44 307 ASP B CA 1
ATOM 5154 C C . ASP B 1 307 ? -13.664 -12.945 -19.594 1 74.44 307 ASP B C 1
ATOM 5156 O O . ASP B 1 307 ? -14.172 -12.031 -18.938 1 74.44 307 ASP B O 1
ATOM 5160 N N . SER B 1 308 ? -12.672 -13.633 -19.297 1 65.12 308 SER B N 1
ATOM 5161 C CA . SER B 1 308 ? -11.797 -12.977 -18.328 1 65.12 308 SER B CA 1
ATOM 5162 C C . SER B 1 308 ? -11.234 -11.672 -18.891 1 65.12 308 SER B C 1
ATOM 5164 O O . SER B 1 308 ? -11.227 -11.469 -20.109 1 65.12 308 SER B O 1
ATOM 5166 N N . THR B 1 309 ? -11.188 -10.766 -18.062 1 62.88 309 THR B N 1
ATOM 5167 C CA . THR B 1 309 ? -10.938 -9.383 -18.453 1 62.88 309 THR B CA 1
ATOM 5168 C C . THR B 1 309 ? -9.656 -9.273 -19.266 1 62.88 309 THR B C 1
ATOM 5170 O O . THR B 1 309 ? -9.68 -8.781 -20.406 1 62.88 309 THR B O 1
ATOM 5173 N N . MET B 1 310 ? -8.438 -9 -18.797 1 63.66 310 MET B N 1
ATOM 5174 C CA . MET B 1 310 ? -7.297 -8.359 -19.453 1 63.66 310 MET B CA 1
ATOM 5175 C C . MET B 1 310 ? -6.281 -9.406 -19.906 1 63.66 310 MET B C 1
ATOM 5177 O O . MET B 1 310 ? -6 -10.359 -19.188 1 63.66 310 MET B O 1
ATOM 5181 N N . ASP B 1 311 ? -5.957 -9.25 -21.188 1 80.88 311 ASP B N 1
ATOM 5182 C CA . ASP B 1 311 ? -4.742 -9.891 -21.703 1 80.88 311 ASP B CA 1
ATOM 5183 C C . ASP B 1 311 ? -3.494 -9.258 -21.078 1 80.88 311 ASP B C 1
ATOM 5185 O O . ASP B 1 311 ? -3.336 -8.039 -21.094 1 80.88 311 ASP B O 1
ATOM 5189 N N . ARG B 1 312 ? -2.68 -10.062 -20.406 1 88.81 312 ARG B N 1
ATOM 5190 C CA . ARG B 1 312 ? -1.432 -9.562 -19.844 1 88.81 312 ARG B CA 1
ATOM 5191 C C . ARG B 1 312 ? -0.234 -10.328 -20.391 1 88.81 312 ARG B C 1
ATOM 5193 O O . ARG B 1 312 ? -0.133 -11.539 -20.203 1 88.81 312 ARG B O 1
ATOM 5200 N N . LEU B 1 313 ? 0.535 -9.594 -21.125 1 96.56 313 LEU B N 1
ATOM 5201 C CA . LEU B 1 313 ? 1.787 -10.117 -21.656 1 96.56 313 LEU B CA 1
ATOM 5202 C C . LEU B 1 313 ? 2.977 -9.32 -21.141 1 96.56 313 LEU B C 1
ATOM 5204 O O . LEU B 1 313 ? 3.088 -8.117 -21.391 1 96.56 313 LEU B O 1
ATOM 5208 N N . MET B 1 314 ? 3.877 -10.016 -20.422 1 97.88 314 MET B N 1
ATOM 5209 C CA . MET B 1 314 ? 5.023 -9.336 -19.828 1 97.88 314 MET B CA 1
ATOM 5210 C C . MET B 1 314 ? 6.078 -9.016 -20.875 1 97.88 314 MET B C 1
ATOM 5212 O O . MET B 1 314 ? 6.41 -9.867 -21.703 1 97.88 314 MET B O 1
ATOM 5216 N N . ASP B 1 315 ? 6.551 -7.762 -20.922 1 98.5 315 ASP B N 1
ATOM 5217 C CA . ASP B 1 315 ? 7.781 -7.473 -21.656 1 98.5 315 ASP B CA 1
ATOM 5218 C C . ASP B 1 315 ? 9 -8.039 -20.922 1 98.5 315 ASP B C 1
ATOM 5220 O O . ASP B 1 315 ? 9.375 -7.535 -19.859 1 98.5 315 ASP B O 1
ATOM 5224 N N . VAL B 1 316 ? 9.641 -9.039 -21.531 1 98.62 316 VAL B N 1
ATOM 5225 C CA . VAL B 1 316 ? 10.703 -9.75 -20.828 1 98.62 316 VAL B CA 1
ATOM 5226 C C . VAL B 1 316 ? 12.062 -9.289 -21.344 1 98.62 316 VAL B C 1
ATOM 5228 O O . VAL B 1 316 ? 13.078 -9.969 -21.156 1 98.62 316 VAL B O 1
ATOM 5231 N N . SER B 1 317 ? 12.125 -8.141 -22.016 1 98.5 317 SER B N 1
ATOM 5232 C CA . SER B 1 317 ? 13.375 -7.641 -22.578 1 98.5 317 SER B CA 1
ATOM 5233 C C . SER B 1 317 ? 14.414 -7.383 -21.5 1 98.5 317 SER B C 1
ATOM 5235 O O . SER B 1 317 ? 15.602 -7.652 -21.703 1 98.5 317 SER B O 1
ATOM 5237 N N . LYS B 1 318 ? 14.039 -6.844 -20.359 1 97.94 318 LYS B N 1
ATOM 5238 C CA . LYS B 1 318 ? 14.961 -6.504 -19.281 1 97.94 318 LYS B CA 1
ATOM 5239 C C . LYS B 1 318 ? 15.68 -7.746 -18.75 1 97.94 318 LYS B C 1
ATOM 5241 O O . LYS B 1 318 ? 16.906 -7.793 -18.734 1 97.94 318 LYS B O 1
ATOM 5246 N N . ILE B 1 319 ? 14.945 -8.797 -18.391 1 98.81 319 ILE B N 1
ATOM 5247 C CA . ILE B 1 319 ? 15.547 -9.992 -17.812 1 98.81 319 ILE B CA 1
ATOM 5248 C C . ILE B 1 319 ? 16.375 -10.719 -18.875 1 98.81 319 ILE B C 1
ATOM 5250 O O . ILE B 1 319 ? 17.406 -11.312 -18.562 1 98.81 319 ILE B O 1
ATOM 5254 N N . ASN B 1 320 ? 15.875 -10.641 -20.109 1 98.62 320 ASN B N 1
ATOM 5255 C CA . ASN B 1 320 ? 16.656 -11.219 -21.188 1 98.62 320 ASN B CA 1
ATOM 5256 C C . ASN B 1 320 ? 18.016 -10.516 -21.344 1 98.62 320 ASN B C 1
ATOM 5258 O O . ASN B 1 320 ? 19.031 -11.172 -21.516 1 98.62 320 ASN B O 1
ATOM 5262 N N . SER B 1 321 ? 17.984 -9.234 -21.266 1 98.31 321 SER B N 1
ATOM 5263 C CA . SER B 1 321 ? 19.219 -8.469 -21.406 1 98.31 321 SER B CA 1
ATOM 5264 C C . SER B 1 321 ? 20.172 -8.734 -20.234 1 98.31 321 SER B C 1
ATOM 5266 O O . SER B 1 321 ? 21.375 -8.562 -20.375 1 98.31 321 SER B O 1
ATOM 5268 N N . LEU B 1 322 ? 19.641 -9.156 -19.141 1 98.19 322 LEU B N 1
ATOM 5269 C CA . LEU B 1 322 ? 20.438 -9.445 -17.969 1 98.19 322 LEU B CA 1
ATOM 5270 C C . LEU B 1 322 ? 20.984 -10.875 -18 1 98.19 322 LEU B C 1
ATOM 5272 O O . LEU B 1 322 ? 21.797 -11.258 -17.156 1 98.19 322 LEU B O 1
ATOM 5276 N N . GLY B 1 323 ? 20.438 -11.719 -18.969 1 98.44 323 GLY B N 1
ATOM 5277 C CA . GLY B 1 323 ? 21.109 -12.984 -19.203 1 98.44 323 GLY B CA 1
ATOM 5278 C C . GLY B 1 323 ? 20.25 -14.188 -18.891 1 98.44 323 GLY B C 1
ATOM 5279 O O . GLY B 1 323 ? 20.734 -15.32 -18.844 1 98.44 323 GLY B O 1
ATOM 5280 N N . TRP B 1 324 ? 18.891 -13.969 -18.703 1 98.69 324 TRP B N 1
ATOM 5281 C CA . TRP B 1 324 ? 18.031 -15.102 -18.406 1 98.69 324 TRP B CA 1
ATOM 5282 C C . TRP B 1 324 ? 16.891 -15.203 -19.406 1 98.69 324 TRP B C 1
ATOM 5284 O O . TRP B 1 324 ? 16.344 -14.18 -19.844 1 98.69 324 TRP B O 1
ATOM 5294 N N . LYS B 1 325 ? 16.547 -16.422 -19.719 1 98.56 325 LYS B N 1
ATOM 5295 C CA . LYS B 1 325 ? 15.406 -16.719 -20.594 1 98.56 325 LYS B CA 1
ATOM 5296 C C . LYS B 1 325 ? 14.719 -18.016 -20.156 1 98.56 325 LYS B C 1
ATOM 5298 O O . LYS B 1 325 ? 15.375 -18.953 -19.719 1 98.56 325 LYS B O 1
ATOM 5303 N N . HIS B 1 326 ? 13.414 -18.031 -20.328 1 98.19 326 HIS B N 1
ATOM 5304 C CA . HIS B 1 326 ? 12.68 -19.234 -19.953 1 98.19 326 HIS B CA 1
ATOM 5305 C C . HIS B 1 326 ? 13.062 -20.406 -20.859 1 98.19 326 HIS B C 1
ATOM 5307 O O . HIS B 1 326 ? 13.5 -20.219 -21.984 1 98.19 326 HIS B O 1
ATOM 5313 N N . LYS B 1 327 ? 12.883 -21.594 -20.359 1 98.25 327 LYS B N 1
ATOM 5314 C CA . LYS B 1 327 ? 13.305 -22.781 -21.109 1 98.25 327 LYS B CA 1
ATOM 5315 C C . LYS B 1 327 ? 12.117 -23.719 -21.375 1 98.25 327 LYS B C 1
ATOM 5317 O O . LYS B 1 327 ? 12.102 -24.422 -22.375 1 98.25 327 LYS B O 1
ATOM 5322 N N . ILE B 1 328 ? 11.148 -23.719 -20.516 1 98 328 ILE B N 1
ATOM 5323 C CA . ILE B 1 328 ? 10.031 -24.656 -20.625 1 98 328 ILE B CA 1
ATOM 5324 C C . ILE B 1 328 ? 8.898 -24.016 -21.422 1 98 328 ILE B C 1
ATOM 5326 O O . ILE B 1 328 ? 8.273 -23.062 -20.984 1 98 328 ILE B O 1
ATOM 5330 N N . GLU B 1 329 ? 8.68 -24.547 -22.594 1 97.75 329 GLU B N 1
ATOM 5331 C CA . GLU B 1 329 ? 7.559 -24.078 -23.422 1 97.75 329 GLU B CA 1
ATOM 5332 C C . GLU B 1 329 ? 6.23 -24.609 -22.891 1 97.75 329 GLU B C 1
ATOM 5334 O O . GLU B 1 329 ? 6.199 -25.609 -22.172 1 97.75 329 GLU B O 1
ATOM 5339 N N . LEU B 1 330 ? 5.133 -23.984 -23.281 1 97.69 330 LEU B N 1
ATOM 5340 C CA . LEU B 1 330 ? 3.834 -24.234 -22.656 1 97.69 330 LEU B CA 1
ATOM 5341 C C . LEU B 1 330 ? 3.432 -25.703 -22.812 1 97.69 330 LEU B C 1
ATOM 5343 O O . LEU B 1 330 ? 3.016 -26.328 -21.844 1 97.69 330 LEU B O 1
ATOM 5347 N N . GLU B 1 331 ? 3.568 -26.219 -24.016 1 97.75 331 GLU B N 1
ATOM 5348 C CA . GLU B 1 331 ? 3.15 -27.594 -24.25 1 97.75 331 GLU B CA 1
ATOM 5349 C C . GLU B 1 331 ? 3.922 -28.562 -23.359 1 97.75 331 GLU B C 1
ATOM 5351 O O . GLU B 1 331 ? 3.33 -29.469 -22.75 1 97.75 331 GLU B O 1
ATOM 5356 N N . GLU B 1 332 ? 5.223 -28.391 -23.297 1 97.62 332 GLU B N 1
ATOM 5357 C CA . GLU B 1 332 ? 6.066 -29.234 -22.453 1 97.62 332 GLU B CA 1
ATOM 5358 C C . GLU B 1 332 ? 5.672 -29.094 -20.984 1 97.62 332 GLU B C 1
ATOM 5360 O O . GLU B 1 332 ? 5.605 -30.094 -20.266 1 97.62 332 GLU B O 1
ATOM 5365 N N . GLY B 1 333 ? 5.43 -27.891 -20.531 1 97.25 333 GLY B N 1
ATOM 5366 C CA . GLY B 1 333 ? 5.035 -27.656 -19.156 1 97.25 333 GLY B CA 1
ATOM 5367 C C . GLY B 1 333 ? 3.719 -28.297 -18.781 1 97.25 333 GLY B C 1
ATOM 5368 O O . GLY B 1 333 ? 3.562 -28.812 -17.672 1 97.25 333 GLY B O 1
ATOM 5369 N N . ILE B 1 334 ? 2.764 -28.25 -19.719 1 97 334 ILE B N 1
ATOM 5370 C CA . ILE B 1 334 ? 1.468 -28.875 -19.484 1 97 334 ILE B CA 1
ATOM 5371 C C . ILE B 1 334 ? 1.637 -30.375 -19.375 1 97 334 ILE B C 1
ATOM 5373 O O . ILE B 1 334 ? 1.007 -31.031 -18.531 1 97 334 ILE B O 1
ATOM 5377 N N . LYS B 1 335 ? 2.51 -30.953 -20.234 1 97.44 335 LYS B N 1
ATOM 5378 C CA . LYS B 1 335 ? 2.791 -32.375 -20.156 1 97.44 335 LYS B CA 1
ATOM 5379 C C . LYS B 1 335 ? 3.371 -32.75 -18.781 1 97.44 335 LYS B C 1
ATOM 5381 O O . LYS B 1 335 ? 2.971 -33.75 -18.188 1 97.44 335 LYS B O 1
ATOM 5386 N N . MET B 1 336 ? 4.293 -31.953 -18.328 1 95.94 336 MET B N 1
ATOM 5387 C CA . MET B 1 336 ? 4.898 -32.188 -17.016 1 95.94 336 MET B CA 1
ATOM 5388 C C . MET B 1 336 ? 3.848 -32.125 -15.914 1 95.94 336 MET B C 1
ATOM 5390 O O . MET B 1 336 ? 3.832 -32.969 -15.023 1 95.94 336 MET B O 1
ATOM 5394 N N . MET B 1 337 ? 3.021 -31.125 -16.016 1 94.38 337 MET B N 1
ATOM 5395 C CA . MET B 1 337 ? 1.966 -30.938 -15.023 1 94.38 337 MET B CA 1
ATOM 5396 C C . MET B 1 337 ? 1.004 -32.125 -15.031 1 94.38 337 MET B C 1
ATOM 5398 O O . MET B 1 337 ? 0.609 -32.625 -13.969 1 94.38 337 MET B O 1
ATOM 5402 N N . TYR B 1 338 ? 0.62 -32.594 -16.203 1 95.25 338 TYR B N 1
ATOM 5403 C CA . TYR B 1 338 ? -0.324 -33.719 -16.328 1 95.25 338 TYR B CA 1
ATOM 5404 C C . TYR B 1 338 ? 0.266 -35 -15.781 1 95.25 338 TYR B C 1
ATOM 5406 O O . TYR B 1 338 ? -0.422 -35.75 -15.102 1 95.25 338 TYR B O 1
ATOM 5414 N N . GLN B 1 339 ? 1.539 -35.219 -16.094 1 94.81 339 GLN B N 1
ATOM 5415 C CA . GLN B 1 339 ? 2.211 -36.406 -15.562 1 94.81 339 GLN B CA 1
ATOM 5416 C C . GLN B 1 339 ? 2.227 -36.406 -14.039 1 94.81 339 GLN B C 1
ATOM 5418 O O . GLN B 1 339 ? 1.977 -37.438 -13.406 1 94.81 339 GLN B O 1
ATOM 5423 N N . TRP B 1 340 ? 2.553 -35.281 -13.539 1 91.94 340 TRP B N 1
ATOM 5424 C CA . TRP B 1 340 ? 2.545 -35.125 -12.086 1 91.94 340 TRP B CA 1
ATOM 5425 C C . TRP B 1 340 ? 1.15 -35.375 -11.523 1 91.94 340 TRP B C 1
ATOM 5427 O O . TRP B 1 340 ? 0.997 -36.062 -10.508 1 91.94 340 TRP B O 1
ATOM 5437 N N . TYR B 1 341 ? 0.141 -34.781 -12.148 1 91.38 341 TYR B N 1
ATOM 5438 C CA . TYR B 1 341 ? -1.248 -34.906 -11.727 1 91.38 341 TYR B CA 1
ATOM 5439 C C . TYR B 1 341 ? -1.651 -36.375 -11.68 1 91.38 341 TYR B C 1
ATOM 5441 O O . TYR B 1 341 ? -2.254 -36.844 -10.703 1 91.38 341 TYR B O 1
ATOM 5449 N N . LYS B 1 342 ? -1.25 -37.156 -12.625 1 91.44 342 LYS B N 1
ATOM 5450 C CA . LYS B 1 342 ? -1.606 -38.562 -12.727 1 91.44 342 LYS B CA 1
ATOM 5451 C C . LYS B 1 342 ? -0.931 -39.375 -11.625 1 91.44 342 LYS B C 1
ATOM 5453 O O . LYS B 1 342 ? -1.527 -40.312 -11.086 1 91.44 342 LYS B O 1
ATOM 5458 N N . THR B 1 343 ? 0.29 -38.969 -11.32 1 88.06 343 THR B N 1
ATOM 5459 C CA . THR B 1 343 ? 1.057 -39.719 -10.336 1 88.06 343 THR B CA 1
ATOM 5460 C C . THR B 1 343 ? 0.63 -39.344 -8.914 1 88.06 343 THR B C 1
ATOM 5462 O O . THR B 1 343 ? 0.713 -40.188 -8.008 1 88.06 343 THR B O 1
ATOM 5465 N N . SER B 1 344 ? 0.302 -38.125 -8.727 1 77.62 344 SER B N 1
ATOM 5466 C CA . SER B 1 344 ? -0.077 -37.656 -7.398 1 77.62 344 SER B CA 1
ATOM 5467 C C . SER B 1 344 ? -1.466 -38.156 -7.012 1 77.62 344 SER B C 1
ATOM 5469 O O . SER B 1 344 ? -1.729 -38.406 -5.836 1 77.62 344 SER B O 1
ATOM 5471 N N . ILE B 1 345 ? -2.41 -38.031 -7.871 1 63.28 345 ILE B N 1
ATOM 5472 C CA . ILE B 1 345 ? -3.75 -38.562 -7.621 1 63.28 345 ILE B CA 1
ATOM 5473 C C . ILE B 1 345 ? -3.668 -40.031 -7.277 1 63.28 345 ILE B C 1
ATOM 5475 O O . ILE B 1 345 ? -4.379 -40.531 -6.391 1 63.28 345 ILE B O 1
ATOM 5479 N N . LYS B 1 346 ? -2.816 -40.688 -8.039 1 54.97 346 LYS B N 1
ATOM 5480 C CA . LYS B 1 346 ? -2.627 -42.094 -7.715 1 54.97 346 LYS B CA 1
ATOM 5481 C C . LYS B 1 346 ? -2.08 -42.281 -6.297 1 54.97 346 LYS B C 1
ATOM 5483 O O . LYS B 1 346 ? -2.379 -43.281 -5.629 1 54.97 346 LYS B O 1
ATOM 5488 N N . GLY B 1 347 ? -1.312 -41.188 -5.988 1 40.44 347 GLY B N 1
ATOM 5489 C CA . GLY B 1 347 ? -0.778 -41.312 -4.637 1 40.44 347 GLY B CA 1
ATOM 5490 C C . GLY B 1 347 ? -1.762 -40.844 -3.572 1 40.44 347 GLY B C 1
ATOM 5491 O O . GLY B 1 347 ? -1.487 -40.969 -2.377 1 40.44 347 GLY B O 1
ATOM 5492 N N . ARG B 1 348 ? -2.623 -40.031 -3.871 1 44.12 348 ARG B N 1
ATOM 5493 C CA . ARG B 1 348 ? -3.678 -39.625 -2.941 1 44.12 348 ARG B CA 1
ATOM 5494 C C . ARG B 1 348 ? -4.539 -40.844 -2.557 1 44.12 348 ARG B C 1
ATOM 5496 O O . ARG B 1 348 ? -5.344 -40.75 -1.625 1 44.12 348 ARG B O 1
ATOM 5503 N N . GLY B 1 349 ? -4.555 -41.844 -3.391 1 30.59 349 GLY B N 1
ATOM 5504 C CA . GLY B 1 349 ? -5.285 -43.031 -3.016 1 30.59 349 GLY B CA 1
ATOM 5505 C C . GLY B 1 349 ? -4.559 -43.875 -1.984 1 30.59 349 GLY B C 1
ATOM 5506 O O . GLY B 1 349 ? -3.334 -43.812 -1.873 1 30.59 349 GLY B O 1
#

InterPro domains:
  IPR001509 NAD-dependent epimerase/dehydratase [PF01370] (7-259)
  IPR028614 GDP-L-fucose synthase/GDP-L-colitose synthase [MF_00956] (4-343)
  IPR036291 NAD(P)-binding domain superfamily [SSF51735] (2-343)

Secondary structure (DSSP, 8-state):
--TT--EEEETTTSHHHHHHHHHHHHTT---EE---TTT--TT-HHHHHHHHHHH--SEEEE-------TTGGGGHHHHHHHHHHHHHHHHHHHHHTT-SEEEEE--GGGS-TTPPSSB-GGGTTSSPPPGGGHHHHHHHHHHHHHHHHHHHHH---EEEEE-S-EE-TT----TTT--HHHHHHHHHHHHHHHHTT-HHHHHHHHT--HHHHHHHHHHTTB-SSEEEEES-S--EEE-EEHHHHHHHHHHHHHH--HHHH--SSS-----EE-S-S-EEEHHHHHHHHHHHHT--SEEEEETTSPPPS----B--HHHHHTT------HHHHHHHHHHHHHHHHHHH-/--TT--EEEETTTSHHHHHHHHHHHHTT---EE---TTT--TT-HHHHHHHHHHH--SEEEE-------TTGGGGHHHHHHHHHHHHHHHHHHHHHTT-SEEEEE--GGGS-TTPPSSB-GGGTTSSPPPGGGHHHHHHHHHHHHHHHHHHHHH---EEEEE-S-EE-TT----TTT--HHHHHHHHHHHHHHHHTT-HHHHHHHHT--HHHHHHHHHHTTB-SSEEEEES-S--EEE-EEHHHHHHHHHHHHHH--HHHH--SSS-----EE-S-S-EEEHHHHHHHHHHHHT--SEEEEETTSPPPS----B--HHHHHTT------HHHHHHHHHHHHHHHHHHH-

Solvent-accessible surface area (backbone atoms only — not comparable to full-atom values): 36114 Å² total; per-residue (Å²): 124,57,54,73,45,37,33,30,34,41,30,36,82,40,46,56,19,39,30,33,54,53,51,38,42,75,73,54,38,69,40,64,47,77,58,51,66,90,76,44,49,52,64,38,55,66,60,46,48,49,48,43,71,71,66,49,39,40,31,38,39,45,55,57,67,71,74,77,41,83,53,32,67,66,38,31,32,58,35,27,52,49,37,37,36,31,45,52,40,50,56,51,44,34,61,77,60,60,32,60,35,34,40,37,62,43,39,57,48,38,32,27,52,82,56,66,76,54,40,48,59,78,44,48,40,48,27,46,52,38,78,59,39,36,40,51,14,50,30,32,45,48,47,46,49,45,27,52,22,35,26,72,59,71,65,49,35,38,44,27,41,25,34,49,58,76,41,44,62,62,50,55,63,48,80,86,59,26,51,71,64,42,39,50,49,50,46,46,48,46,18,33,30,39,54,68,70,30,58,68,56,44,30,61,70,66,68,40,55,73,68,59,42,50,49,51,29,59,74,57,35,44,36,50,58,33,38,48,37,77,4,79,32,69,58,38,42,29,56,28,40,18,61,44,50,26,49,52,50,51,49,38,71,64,70,55,52,54,75,78,48,49,53,81,96,73,57,70,63,59,50,42,40,46,49,63,65,54,71,39,30,46,47,58,50,50,51,51,48,32,60,73,68,64,43,84,47,45,79,41,64,38,62,90,36,74,60,74,81,72,66,56,38,46,38,35,63,66,42,42,72,73,72,48,76,66,77,71,48,68,69,60,43,50,49,50,23,50,52,39,47,58,54,47,56,60,58,72,99,123,57,55,73,45,38,33,31,34,40,31,36,82,40,45,55,20,39,29,33,52,52,50,37,44,73,72,53,39,70,40,64,48,77,56,50,65,90,76,44,49,53,63,37,54,66,60,45,47,48,47,41,71,72,66,49,40,41,30,39,40,44,55,56,68,69,73,76,41,85,52,30,66,65,40,30,34,58,34,27,51,48,37,36,36,32,44,53,40,50,57,51,43,34,60,77,58,61,32,59,34,35,39,38,62,42,39,58,48,38,33,26,51,82,58,65,75,54,40,48,57,79,44,47,41,47,27,47,54,37,80,56,40,36,41,52,13,49,30,32,44,48,48,46,49,46,28,53,23,34,26,72,58,72,65,48,37,38,43,26,41,25,34,48,59,76,40,44,61,62,50,57,63,48,81,84,61,27,52,72,65,43,40,51,49,49,46,44,49,46,18,33,31,38,54,69,70,30,58,69,56,45,30,60,71,68,69,38,54,72,67,58,42,51,49,51,30,60,74,58,34,43,36,49,57,32,38,49,38,75,4,77,32,69,58,38,42,30,53,28,40,19,59,43,50,27,50,52,49,51,48,40,72,63,71,55,53,52,76,77,48,48,52,82,96,71,56,69,62,58,49,41,41,47,48,63,63,52,71,39,30,46,48,58,51,49,50,52,48,33,60,75,69,63,42,82,49,46,81,41,66,38,63,90,37,76,61,76,82,71,67,58,37,44,36,35,62,67,42,41,74,74,71,48,77,67,76,71,49,69,69,61,42,50,51,50,24,49,54,39,49,58,55,46,54,59,57,73,99

Foldseek 3Di:
DDLAAQEEEAPLLAQLNVLLCVVSVVVNRDNYDDDDCVRAPLLDLVRLLVCCVVRVGQEYEHEDAPDCFPCLQVCLVVRLSSLLSNLVNNLVSCLVSVRQEYEYEAELQQAAQPDDPADELVRGPVDQGDPSCRSSNVSRVVSQVSQLVCCVPVVHWYAYEYEYAEDFQSFDLDPRGGDDLSVLLLLLLLLCCQLVVNVVVQCLLNVHDPVVSVVVCVVQVRHVAEGEDEADQAAKEFYAYSNQVSVLVVCCVPQPTLVNQADDPDRDSSYAYDGQQDIDGSNRSSVLSCVLSVRDHYYHYDNVGDDDRDYHGHDRVVSVVSPGHGDQDPSNRSNRNSVSSVVVSVVVD/DDLAAAEEEAPLLAQLNVLLCVVSVVVNRDNYDDDDCVRAPLLDLVRLLVCCVVRVGQEYEHEDAPDCFPCLQVCLVVRLSSLLSNLVRNLVSCLVSVRQEYEYEAELQQAALPDDPADELVRGPVDQGDPSCRSSNVSRVVSQVSQLVCCVPVVHWYAYEYEYAEDFQSFDLDPRGGDDLSVLLLLLLLLCCVLVVNVVVQCLLNVHDPVVSVVVCVVQVRHVAEGEDEADQAAKEFYAYSNQVSVLVVCCVVQPTLVNQADDPDRDSSYAYDGQQDMDGSNRSSVLSCVLSVRDHYYHYDNVGDDDRGYHGHDRVVSVVSPGHGDQDPSNRSNRNSVSSVVVSVVVD

Sequence (698 aa):
MDKNSKIYIAGHNGTAGTALVDNLRARGYNNLILRTRQELDLTNQEAVADLFKNEKPEYVFLCAVLPCGAANVAQRADFIYVNLMIQNNIIHQSYLHGVKKLICYGSGYMYPYHAKNPLKEEYMMQSVLEYNAYTMGIAKIAGAAMCEAYNIQYGTNFLCLALNNLYGTRANFDFGKSRVLPALLCKFHLAKMLEDDNFEGVLADLNMNEKEATEILNNYGIAKDSVEIWGTGKVKREFIHSDDLADASIFTMENINFSDLAKGKNPQNTHINIGSGVAYSIAEVVDMIKGIVGFNGQLYFNTSRPDSTMDRLMDVSKINSLGWKHKIELEEGIKMMYQWYKTSIKGRGMDKNSKIYIAGHNGTAGTALVDNLRARGYNNLILRTRQELDLTNQEAVADLFKNEKPEYVFLCAVLPCGAANVAQRADFIYVNLMIQNNIIHQSYLHGVKKLICYGSGYMYPYHAKNPLKEEYMMQSVLEYNAYTMGIAKIAGAAMCEAYNIQYGTNFLCLALNNLYGTRANFDFGKSRVLPALLCKFHLAKMLEDDNFEGVLADLNMNEKEATEILNNYGIAKDSVEIWGTGKVKREFIHSDDLADASIFTMENINFSDLAKGKNPQNTHINIGSGVAYSIAEVVDMIKGIVGFNGQLYFNTSRPDSTMDRLMDVSKINSLGWKHKIELEEGIKMMYQWYKTSIKGRG